Protein 3SQR (pdb70)

Foldseek 3Di:
DDPDALACLQDDDVDGLQDPLVVDFDAFEEDEEEWEFDWEWDDFALFIEIFTATPHDFQHDEAEEATNYKYKYKYAYQDQFDFWWKAWAQQQCFQQQLNRGFFQANFFGFHHGGIFIHIDTRSFFAWAKMATNFACRVLRRGMHIYGYRDGWQDGFHEEPEEKEKEFHASYDVVVCLVVVQQPAHDAGAGIAISRFFYDDCPPPPDPRSRGDTAFDEDEDAAQGKYKYKYAYAYLFWKFWKAWFPKKWFWQAKARFGFNTDIDRTFIADHRIMTITIIHNHDDFDKIKTARQIQCVQHHHNPNRRSIHIYGNDPPDPDHDPGDGDDDPSDNAHPDQVRAFGPNKDFFDQADEAEWEWAWDADVGIAIDINREFFAGDSLCRNVNCLVVVHPDDDVNLQEDEAEDSQKYKYKYFYPHQPFHWFWKFKHSFWWFFQDQDQDDDDVVPVVVSGDGTRTHTHGIHTNGGRGMTIIMTGLNGAGKMKMAGSSSSNVQSRRIHIYRGPSVPNDHDVVSVVSSVVSSVVVVVAPVDRPDDRDGSRD

Radius of gyration: 21.97 Å; Cα contacts (8 Å, |Δi|>4): 1578; chains: 1; bounding box: 63×62×48 Å

InterPro domains:
  IPR001117 Multicopper oxidase, second cupredoxin domain [PF00394] (198-351)
  IPR002355 Multicopper oxidase, copper-binding site [PS00080] (525-536)
  IPR008972 Cupredoxin [G3DSA:2.60.40.420] (38-188)
  IPR008972 Cupredoxin [G3DSA:2.60.40.420] (189-380)
  IPR008972 Cupredoxin [G3DSA:2.60.40.420] (381-580)
  IPR008972 Cupredoxin [SSF49503] (58-196)
  IPR008972 Cupredoxin [SSF49503] (192-378)
  IPR008972 Cupredoxin [SSF49503] (397-578)
  IPR011706 Multicopper oxidase, C-terminal [PF07731] (420-544)
  IPR011707 Multicopper oxidase-like, N-terminal [PF07732] (74-188)
  IPR033138 Multicopper oxidases, conserved site [PS00079] (520-540)
  IPR045087 Multicopper oxidase [PTHR11709] (84-543)

Organism: NCBI:txid139639

Nearest PDB structures (foldseek):
  3sqr-assembly1_A  TM=1.002E+00  e=0.000E+00  Botrytis aclada
  3v9e-assembly1_A  TM=1.002E+00  e=0.000E+00  Botrytis aclada
  5lwx-assembly1_A  TM=9.373E-01  e=8.305E-70  Aspergillus niger
  5lm8-assembly1_A  TM=9.443E-01  e=6.710E-69  Aspergillus niger
  5ehf-assembly1_A  TM=8.669E-01  e=1.300E-47  Antrodiella faginea

CATH classification: 2.60.40.420 (+2 more: 2.60.40.420, 2.60.40.420)

Sequence (539 aa):
SCANSATSRSCWGEYSIDTNWYDVTPTGVTREYWLSVENSTITPDGYTRSAMTFNGTVPGPAIIADWGDNLIIHVTNNLEHNGTSIHWHGIRQLGSLEYDGVPGVTQCPIAPGDTLTYKFQVTQYGTTWYHSHFSLQYGDGLFGPLIINGPATADYDEDVGVIFLQDWAHESVFEIWDTARLGAPPALENTLMNGTNTFDCSASTDPNCVGGGKKFELTFVEGTKYRLRLINVGIDSHFEFAIDNHTLTVIANDLVPIVPYTTDTLLIGIGQRYDVIVEANAAADNYWIRGNWGTTCSTNNEAANATGILRYDSSSIANPTSVGTTPRGTCEDEPVASLVPHLALDVGGYSLVDEQVSSAFTNYFTWTINSSSLLLDWSSPTTLKIFNNETIFPTEYNVVALEQEEWVVYVIEDLTGFGIWHPIHLHGHDFFIVAQETDVFNSDESPAKFNLVNPPRRDVAALPGNGYLAIAFKLDNPGSWLLHCHIAWHASEGLAMQFVESQSSIAVKMTDTAIFEDTCANWNAYTPTQLFAEDDSGI

Solvent-accessible surface area: 18820 Å² total; per-residue (Å²): 137,61,78,45,44,36,118,30,33,50,9,55,28,89,60,30,7,93,20,37,2,37,115,65,45,6,127,36,81,81,77,83,51,165,5,19,0,57,100,17,98,27,65,18,0,2,23,31,12,50,1,27,0,0,70,31,72,19,30,6,44,46,0,84,2,50,2,0,1,64,1,33,0,31,0,35,0,74,6,124,73,26,0,0,0,0,1,0,0,9,2,19,3,89,58,12,4,8,4,0,0,0,0,0,0,0,3,0,0,0,4,34,59,25,61,7,25,0,99,9,67,0,17,5,4,4,0,0,0,0,2,0,4,8,13,1,0,12,4,1,0,0,0,0,13,0,10,1,46,7,2,3,24,25,51,13,62,90,62,52,13,16,2,2,1,5,3,1,0,12,44,16,0,62,132,30,6,83,88,1,50,120,26,70,43,34,38,5,43,1,2,3,3,50,10,33,0,48,50,111,17,107,104,52,141,51,118,60,15,94,20,74,17,155,25,21,69,18,50,1,94,96,50,18,76,5,10,0,1,0,0,0,2,0,4,14,4,14,2,4,0,2,2,2,105,7,66,0,31,0,2,5,0,0,2,0,6,0,71,51,40,90,22,74,6,0,3,0,5,3,0,1,0,0,0,0,9,0,69,0,100,10,80,74,78,12,14,47,0,55,0,32,16,5,88,112,32,15,84,19,85,60,22,94,60,6,12,0,7,0,20,23,79,81,90,30,165,53,96,5,128,26,136,29,54,122,52,103,41,48,17,70,8,2,64,64,92,29,2,59,2,60,21,68,44,82,10,31,50,61,56,64,32,50,20,64,0,44,35,44,123,95,129,30,28,9,4,10,4,83,105,18,26,3,89,3,68,22,39,25,0,0,0,46,25,11,57,97,129,66,97,156,24,43,110,70,4,14,39,20,76,7,110,135,95,86,28,1,0,0,0,0,10,5,89,18,60,105,26,51,49,0,9,0,0,1,1,4,11,13,0,10,4,4,9,28,79,89,96,111,17,74,80,140,62,12,28,78,185,17,68,54,105,21,1,6,0,0,0,0,0,3,0,0,11,75,3,11,0,0,0,0,1,80,28,50,0,41,0,0,0,0,0,4,0,3,8,5,1,5,6,1,5,0,0,0,0,0,1,3,0,16,24,113,70,30,83,43,141,166,71,11,37,45,48,8,91,85,4,9,58,62,7,70,80,38,38,103,117,55,114,121,68,54,68,3,2,0,6

Structure (mmCIF, N/CA/C/O backbone):
data_3SQR
#
_entry.id   3SQR
#
_cell.length_a   69.670
_cell.length_b   113.500
_cell.length_c   79.910
_cell.angle_alpha   90.00
_cell.angle_beta   108.75
_cell.angle_gamma   90.00
#
_symmetry.space_group_name_H-M   'C 1 2 1'
#
loop_
_entity.id
_entity.type
_entity.pdbx_description
1 polymer laccase
2 branched beta-D-mannopyranose-(1-4)-2-acetamido-2-deoxy-beta-D-glucopyranose-(1-4)-2-acetamido-2-deoxy-beta-D-glucopyranose
3 branched alpha-D-mannopyranose-(1-2)-alpha-D-mannopyranose-(1-6)-alpha-D-mannopyranose-(1-6)-beta-D-mannopyranose-(1-4)-2-acetamido-2-deoxy-beta-D-glucopyranose-(1-4)-2-acetamido-2-deoxy-beta-D-glucopyranose
4 non-polymer 'COPPER (II) ION'
5 non-polymer 2-acetamido-2-deoxy-beta-D-glucopyranose
6 non-polymer alpha-D-mannopyranose
7 non-polymer 'SULFATE ION'
8 water water
#
loop_
_atom_site.group_PDB
_atom_site.id
_atom_site.type_symbol
_atom_site.label_atom_id
_atom_site.label_alt_id
_atom_site.label_comp_id
_atom_site.label_asym_id
_atom_site.label_entity_id
_atom_site.label_seq_id
_atom_site.pdbx_PDB_ins_code
_atom_site.Cartn_x
_atom_site.Cartn_y
_atom_site.Cartn_z
_atom_site.occupancy
_atom_site.B_iso_or_equiv
_atom_site.auth_seq_id
_atom_site.auth_comp_id
_atom_site.auth_asym_id
_atom_site.auth_atom_id
_atom_site.pdbx_PDB_model_num
ATOM 1 N N . SER A 1 38 ? -18.102 23.292 -41.356 1.00 51.72 1 SER A N 1
ATOM 2 C CA . SER A 1 38 ? -16.783 22.650 -41.472 1.00 51.31 1 SER A CA 1
ATOM 3 C C . SER A 1 38 ? -15.653 23.647 -41.179 1.00 50.93 1 SER A C 1
ATOM 4 O O . SER A 1 38 ? -15.723 24.829 -41.583 1.00 51.35 1 SER A O 1
ATOM 7 N N . CYS A 1 39 ? -14.623 23.194 -40.458 1.00 48.91 2 CYS A N 1
ATOM 8 C CA . CYS A 1 39 ? -13.325 23.910 -40.416 1.00 46.73 2 CYS A CA 1
ATOM 9 C C . CYS A 1 39 ? -12.210 22.911 -40.402 1.00 45.05 2 CYS A C 1
ATOM 10 O O . CYS A 1 39 ? -12.397 21.778 -39.935 1.00 44.11 2 CYS A O 1
ATOM 13 N N . ALA A 1 40 ? -11.059 23.338 -40.926 1.00 41.93 3 ALA A N 1
ATOM 14 C CA . ALA A 1 40 ? -9.873 22.507 -40.967 1.00 40.63 3 ALA A CA 1
ATOM 15 C C . ALA A 1 40 ? -9.120 22.567 -39.635 1.00 38.66 3 ALA A C 1
ATOM 16 O O . ALA A 1 40 ? -9.033 23.599 -38.965 1.00 36.53 3 ALA A O 1
ATOM 18 N N . ASN A 1 41 ? -8.570 21.416 -39.251 1.00 36.60 4 ASN A N 1
ATOM 19 C CA . ASN A 1 41 ? -7.680 21.318 -38.106 1.00 35.56 4 ASN A CA 1
ATOM 20 C C . ASN A 1 41 ? -6.448 22.142 -38.427 1.00 36.13 4 ASN A C 1
ATOM 21 O O . ASN A 1 41 ? -5.884 22.013 -39.523 1.00 37.03 4 ASN A O 1
ATOM 26 N N . SER A 1 42 ? -6.051 22.984 -37.495 1.00 34.83 5 SER A N 1
ATOM 27 C CA . SER A 1 42 ? -4.782 23.712 -37.601 1.00 34.57 5 SER A CA 1
ATOM 28 C C . SER A 1 42 ? -4.263 23.978 -36.213 1.00 33.44 5 SER A C 1
ATOM 29 O O . SER A 1 42 ? -4.956 23.772 -35.209 1.00 33.06 5 SER A O 1
ATOM 32 N N . ALA A 1 43 ? -3.036 24.522 -36.163 1.00 34.78 6 ALA A N 1
ATOM 33 C CA . ALA A 1 43 ? -2.393 24.930 -34.918 1.00 34.12 6 ALA A CA 1
ATOM 34 C C . ALA A 1 43 ? -3.212 25.869 -34.062 1.00 34.85 6 ALA A C 1
ATOM 35 O O . ALA A 1 43 ? -3.041 25.893 -32.828 1.00 34.50 6 ALA A O 1
ATOM 37 N N . THR A 1 44 ? -4.078 26.653 -34.725 1.00 36.39 7 THR A N 1
ATOM 38 C CA . THR A 1 44 ? -4.957 27.629 -34.066 1.00 36.82 7 THR A CA 1
ATOM 39 C C . THR A 1 44 ? -6.434 27.254 -34.186 1.00 36.75 7 THR A C 1
ATOM 40 O O . THR A 1 44 ? -7.315 28.087 -33.979 1.00 37.58 7 THR A O 1
ATOM 44 N N . SER A 1 45 ? -6.713 25.973 -34.475 1.00 35.82 8 SER A N 1
ATOM 45 C CA . SER A 1 45 ? -8.083 25.480 -34.526 1.00 35.26 8 SER A CA 1
ATOM 46 C C . SER A 1 45 ? -8.057 23.945 -34.362 1.00 32.28 8 SER A C 1
ATOM 47 O O . SER A 1 45 ? -8.553 23.198 -35.196 1.00 33.43 8 SER A O 1
ATOM 50 N N . ARG A 1 46 ? -7.446 23.516 -33.267 1.00 32.64 9 ARG A N 1
ATOM 51 C CA . ARG A 1 46 ? -7.278 22.084 -32.994 1.00 30.80 9 ARG A CA 1
ATOM 52 C C . ARG A 1 46 ? -8.619 21.434 -32.742 1.00 32.30 9 ARG A C 1
ATOM 53 O O . ARG A 1 46 ? -8.760 20.202 -32.893 1.00 30.71 9 ARG A O 1
ATOM 61 N N . SER A 1 47 ? -9.625 22.233 -32.396 1.00 31.84 10 SER A N 1
ATOM 62 C CA . SER A 1 47 ? -10.976 21.685 -32.125 1.00 32.99 10 SER A CA 1
ATOM 63 C C . SER A 1 47 ? -11.640 21.154 -33.408 1.00 32.59 10 SER A C 1
ATOM 64 O O . SER A 1 47 ? -12.580 20.351 -33.358 1.00 31.51 10 SER A O 1
ATOM 67 N N . CYS A 1 48 ? -11.134 21.592 -34.562 1.00 32.94 11 CYS A N 1
ATOM 68 C CA . CYS A 1 48 ? -11.748 21.323 -35.826 1.00 34.37 11 CYS A CA 1
ATOM 69 C C . CYS A 1 48 ? -11.272 20.012 -36.407 1.00 34.10 11 CYS A C 1
ATOM 70 O O . CYS A 1 48 ? -10.094 19.660 -36.283 1.00 34.49 11 CYS A O 1
ATOM 73 N N . TRP A 1 49 ? -12.180 19.335 -37.086 1.00 34.94 12 TRP A N 1
ATOM 74 C CA . TRP A 1 49 ? -11.812 18.168 -37.876 1.00 34.76 12 TRP A CA 1
ATOM 75 C C . TRP A 1 49 ? -12.675 18.093 -39.138 1.00 35.39 12 TRP A C 1
ATOM 76 O O . TRP A 1 49 ? -13.256 17.071 -39.445 1.00 34.35 12 TRP A O 1
ATOM 87 N N . GLY A 1 50 ? -12.756 19.197 -39.879 1.00 36.64 13 GLY A N 1
ATOM 88 C CA . GLY A 1 50 ? -13.551 19.247 -41.085 1.00 36.58 13 GLY A CA 1
ATOM 89 C C . GLY A 1 50 ? -14.995 19.385 -40.669 1.00 36.79 13 GLY A C 1
ATOM 90 O O . GLY A 1 50 ? -15.328 20.270 -39.871 1.00 37.93 13 GLY A O 1
ATOM 91 N N . GLU A 1 51 ? -15.828 18.464 -41.151 1.00 36.86 14 GLU A N 1
ATOM 92 C CA . GLU A 1 51 ? -17.265 18.405 -40.806 1.00 37.31 14 GLU A CA 1
ATOM 93 C C . GLU A 1 51 ? -17.440 17.918 -39.370 1.00 37.51 14 GLU A C 1
ATOM 94 O O . GLU A 1 51 ? -18.519 18.004 -38.791 1.00 37.71 14 GLU A O 1
ATOM 96 N N . TYR A 1 52 ? -16.366 17.362 -38.805 1.00 36.04 15 TYR A N 1
ATOM 97 C CA . TYR A 1 52 ? -16.408 16.829 -37.450 1.00 35.01 15 TYR A CA 1
ATOM 98 C C . TYR A 1 52 ? -15.591 17.702 -36.567 1.00 34.32 15 TYR A C 1
ATOM 99 O O . TYR A 1 52 ? -14.899 18.616 -37.032 1.00 35.39 15 TYR A O 1
ATOM 108 N N . SER A 1 53 ? -15.678 17.449 -35.282 1.00 31.32 16 SER A N 1
ATOM 109 C CA . SER A 1 53 ? -14.991 18.276 -34.364 1.00 31.54 16 SER A CA 1
ATOM 110 C C . SER A 1 53 ? -14.875 17.579 -33.066 1.00 29.70 16 SER A C 1
ATOM 111 O O . SER A 1 53 ? -15.350 16.433 -32.875 1.00 27.82 16 SER A O 1
ATOM 114 N N . ILE A 1 54 ? -14.328 18.319 -32.127 1.00 31.41 17 ILE A N 1
ATOM 115 C CA . ILE A 1 54 ? -14.197 17.900 -30.738 1.00 30.71 17 ILE A CA 1
ATOM 116 C C . ILE A 1 54 ? -15.566 17.640 -30.125 1.00 31.02 17 ILE A C 1
ATOM 117 O O . ILE A 1 54 ? -15.687 17.011 -29.093 1.00 28.29 17 ILE A O 1
ATOM 122 N N . ASP A 1 55 ? -16.627 18.195 -30.761 1.00 31.36 18 ASP A N 1
ATOM 123 C CA . ASP A 1 55 ? -17.970 18.015 -30.234 1.00 32.13 18 ASP A CA 1
ATOM 124 C C . ASP A 1 55 ? -18.716 16.835 -30.860 1.00 31.06 18 ASP A C 1
ATOM 125 O O . ASP A 1 55 ? -19.853 16.469 -30.432 1.00 30.16 18 ASP A O 1
ATOM 130 N N . THR A 1 56 ? -18.086 16.203 -31.835 1.00 30.53 19 THR A N 1
ATOM 131 C CA . THR A 1 56 ? -18.656 15.025 -32.429 1.00 30.66 19 THR A CA 1
ATOM 132 C C . THR A 1 56 ? -18.718 13.872 -31.443 1.00 29.62 19 THR A C 1
ATOM 133 O O . THR A 1 56 ? -17.729 13.605 -30.745 1.00 27.53 19 THR A O 1
ATOM 137 N N . ASN A 1 57 ? -19.863 13.187 -31.368 1.00 27.41 20 ASN A N 1
ATOM 138 C CA . ASN A 1 57 ? -19.951 12.020 -30.523 1.00 27.03 20 ASN A CA 1
ATOM 139 C C . ASN A 1 57 ? -19.343 10.836 -31.255 1.00 27.18 20 ASN A C 1
ATOM 140 O O . ASN A 1 57 ? -19.986 10.184 -32.036 1.00 28.06 20 ASN A O 1
ATOM 145 N N . TRP A 1 58 ? -18.057 10.563 -30.980 1.00 26.74 21 TRP A N 1
ATOM 146 C CA . TRP A 1 58 ? -17.349 9.498 -31.653 1.00 25.27 21 TRP A CA 1
ATOM 147 C C . TRP A 1 58 ? -17.760 8.095 -31.275 1.00 24.51 21 TRP A C 1
ATOM 148 O O . TRP A 1 58 ? -17.341 7.169 -31.935 1.00 24.59 21 TRP A O 1
ATOM 159 N N . TYR A 1 59 ? -18.590 7.949 -30.226 1.00 24.16 22 TYR A N 1
ATOM 160 C CA . TYR A 1 59 ? -19.180 6.669 -29.934 1.00 24.82 22 TYR A CA 1
ATOM 161 C C . TYR A 1 59 ? -20.264 6.348 -30.957 1.00 26.84 22 TYR A C 1
ATOM 162 O O . TYR A 1 59 ? -20.615 5.172 -31.069 1.00 26.60 22 TYR A O 1
ATOM 171 N N . ASP A 1 60 ? -20.864 7.385 -31.532 1.00 27.02 23 ASP A N 1
ATOM 172 C CA . ASP A 1 60 ? -22.009 7.237 -32.405 1.00 28.87 23 ASP A CA 1
ATOM 173 C C . ASP A 1 60 ? -21.724 7.532 -33.853 1.00 29.15 23 ASP A C 1
ATOM 174 O O . ASP A 1 60 ? -22.450 7.040 -34.702 1.00 30.43 23 ASP A O 1
ATOM 179 N N . VAL A 1 61 ? -20.721 8.379 -34.140 1.00 29.01 24 VAL A N 1
ATOM 180 C CA . VAL A 1 61 ? -20.436 8.946 -35.483 1.00 28.19 24 VAL A CA 1
ATOM 181 C C . VAL A 1 61 ? -18.960 8.695 -35.787 1.00 29.44 24 VAL A C 1
ATOM 182 O O . VAL A 1 61 ? -18.145 8.895 -34.893 1.00 26.97 24 VAL A O 1
ATOM 186 N N . THR A 1 62 ? -18.631 8.280 -37.010 1.00 29.40 25 THR A N 1
ATOM 187 C CA . THR A 1 62 ? -17.263 8.039 -37.376 1.00 30.24 25 THR A CA 1
ATOM 188 C C . THR A 1 62 ? -17.003 8.624 -38.735 1.00 30.53 25 THR A C 1
ATOM 189 O O . THR A 1 62 ? -17.724 8.303 -39.705 1.00 30.59 25 THR A O 1
ATOM 193 N N . PRO A 1 63 ? -15.957 9.441 -38.854 1.00 31.03 26 PRO A N 1
ATOM 194 C CA . PRO A 1 63 ? -15.525 9.890 -40.178 1.00 32.35 26 PRO A CA 1
ATOM 195 C C . PRO A 1 63 ? -15.185 8.771 -41.153 1.00 33.03 26 PRO A C 1
ATOM 196 O O . PRO A 1 63 ? -14.868 7.654 -40.772 1.00 31.60 26 PRO A O 1
ATOM 200 N N . THR A 1 64 ? -15.271 9.061 -42.446 1.00 34.41 27 THR A N 1
ATOM 201 C CA . THR A 1 64 ? -14.794 8.095 -43.399 1.00 36.47 27 THR A CA 1
ATOM 202 C C . THR A 1 64 ? -13.317 8.424 -43.527 1.00 35.75 27 THR A C 1
ATOM 203 O O . THR A 1 64 ? -12.925 9.588 -43.588 1.00 38.04 27 THR A O 1
ATOM 207 N N . GLY A 1 65 ? -12.496 7.410 -43.499 1.00 35.84 28 GLY A N 1
ATOM 208 C CA . GLY A 1 65 ? -11.090 7.601 -43.717 1.00 35.33 28 GLY A CA 1
ATOM 209 C C . GLY A 1 65 ? -10.649 6.678 -44.840 1.00 35.76 28 GLY A C 1
ATOM 210 O O . GLY A 1 65 ? -11.370 6.465 -45.820 1.00 37.60 28 GLY A O 1
ATOM 211 N N . VAL A 1 66 ? -9.441 6.149 -44.705 1.00 33.29 29 VAL A N 1
ATOM 212 C CA . VAL A 1 66 ? -8.838 5.286 -45.715 1.00 31.62 29 VAL A CA 1
ATOM 213 C C . VAL A 1 66 ? -8.359 4.065 -45.041 1.00 31.08 29 VAL A C 1
ATOM 214 O O . VAL A 1 66 ? -8.327 4.006 -43.816 1.00 28.38 29 VAL A O 1
ATOM 218 N N . THR A 1 67 ? -7.914 3.114 -45.847 1.00 30.08 30 THR A N 1
ATOM 219 C CA . THR A 1 67 ? -7.339 1.867 -45.349 1.00 30.62 30 THR A CA 1
ATOM 220 C C . THR A 1 67 ? -5.840 1.993 -45.182 1.00 30.86 30 THR A C 1
ATOM 221 O O . THR A 1 67 ? -5.139 2.424 -46.121 1.00 32.12 30 THR A O 1
ATOM 225 N N . ARG A 1 68 ? -5.326 1.685 -44.003 1.00 28.95 31 ARG A N 1
ATOM 226 C CA . ARG A 1 68 ? -3.897 1.731 -43.776 1.00 29.63 31 ARG A CA 1
ATOM 227 C C . ARG A 1 68 ? -3.427 0.314 -43.407 1.00 28.22 31 ARG A C 1
ATOM 228 O O . ARG A 1 68 ? -4.047 -0.335 -42.572 1.00 27.20 31 ARG A O 1
ATOM 236 N N . GLU A 1 69 ? -2.394 -0.152 -44.084 1.00 26.12 32 GLU A N 1
ATOM 237 C CA . GLU A 1 69 ? -1.941 -1.502 -43.939 1.00 26.31 32 GLU A CA 1
ATOM 238 C C . GLU A 1 69 ? -0.542 -1.566 -43.325 1.00 27.16 32 GLU A C 1
ATOM 239 O O . GLU A 1 69 ? 0.367 -0.831 -43.715 1.00 27.81 32 GLU A O 1
ATOM 245 N N . TYR A 1 70 ? -0.319 -2.488 -42.422 1.00 26.37 33 TYR A N 1
ATOM 246 C CA . TYR A 1 70 ? 0.929 -2.596 -41.702 1.00 26.12 33 TYR A CA 1
ATOM 247 C C . TYR A 1 70 ? 1.329 -4.045 -41.635 1.00 25.33 33 TYR A C 1
ATOM 248 O O . TYR A 1 70 ? 0.483 -4.926 -41.556 1.00 25.79 33 TYR A O 1
ATOM 264 N N . TRP A 1 71 ? 2.636 -4.316 -41.644 1.00 25.19 34 TRP A N 1
ATOM 265 C CA . TRP A 1 71 ? 3.160 -5.637 -41.435 1.00 24.42 34 TRP A CA 1
ATOM 266 C C . TRP A 1 71 ? 4.020 -5.576 -40.195 1.00 25.88 34 TRP A C 1
ATOM 267 O O . TRP A 1 71 ? 4.920 -4.766 -40.125 1.00 26.32 34 TRP A O 1
ATOM 287 N N . LEU A 1 72 ? 3.727 -6.386 -39.202 1.00 23.53 35 LEU A N 1
ATOM 288 C CA . LEU A 1 72 ? 4.535 -6.381 -37.981 1.00 22.64 35 LEU A CA 1
ATOM 289 C C . LEU A 1 72 ? 5.055 -7.757 -37.783 1.00 23.31 35 LEU A C 1
ATOM 290 O O . LEU A 1 72 ? 4.345 -8.749 -37.941 1.00 24.22 35 LEU A O 1
ATOM 295 N N . SER A 1 73 ? 6.291 -7.799 -37.360 1.00 22.09 36 SER A N 1
ATOM 296 C CA . SER A 1 73 ? 6.916 -9.046 -37.014 1.00 22.33 36 SER A CA 1
ATOM 297 C C . SER A 1 73 ? 7.278 -9.029 -35.545 1.00 22.38 36 SER A C 1
ATOM 298 O O . SER A 1 73 ? 8.008 -8.165 -35.056 1.00 23.94 36 SER A O 1
ATOM 301 N N . VAL A 1 74 ? 6.767 -10.021 -34.825 1.00 21.93 37 VAL A N 1
ATOM 302 C CA . VAL A 1 74 ? 7.090 -10.196 -33.437 1.00 23.35 37 VAL A CA 1
ATOM 303 C C . VAL A 1 74 ? 8.382 -10.956 -33.355 1.00 25.33 37 VAL A C 1
ATOM 304 O O . VAL A 1 74 ? 8.463 -12.093 -33.815 1.00 25.81 37 VAL A O 1
ATOM 308 N N . GLU A 1 75 ? 9.374 -10.296 -32.807 1.00 25.56 38 GLU A N 1
ATOM 309 C CA . GLU A 1 75 ? 10.741 -10.804 -32.863 1.00 25.89 38 GLU A CA 1
ATOM 310 C C . GLU A 1 75 ? 11.435 -10.965 -31.562 1.00 24.86 38 GLU A C 1
ATOM 311 O O . GLU A 1 75 ? 11.167 -10.333 -30.566 1.00 22.58 38 GLU A O 1
ATOM 317 N N . ASN A 1 76 ? 12.387 -11.892 -31.605 1.00 24.36 39 ASN A N 1
ATOM 318 C CA . ASN A 1 76 ? 13.257 -12.159 -30.520 1.00 24.69 39 ASN A CA 1
ATOM 319 C C . ASN A 1 76 ? 14.568 -11.444 -30.766 1.00 25.43 39 ASN A C 1
ATOM 320 O O . ASN A 1 76 ? 15.291 -11.774 -31.699 1.00 29.05 39 ASN A O 1
ATOM 325 N N . SER A 1 77 ? 14.830 -10.411 -29.992 1.00 24.19 40 SER A N 1
ATOM 326 C CA . SER A 1 77 ? 15.830 -9.437 -30.300 1.00 24.12 40 SER A CA 1
ATOM 327 C C . SER A 1 77 ? 16.880 -9.258 -29.228 1.00 24.07 40 SER A C 1
ATOM 328 O O . SER A 1 77 ? 16.797 -9.806 -28.112 1.00 25.11 40 SER A O 1
ATOM 331 N N . THR A 1 78 ? 17.874 -8.422 -29.533 1.00 24.83 41 THR A N 1
ATOM 332 C CA . THR A 1 78 ? 18.870 -7.995 -28.618 1.00 25.05 41 THR A CA 1
ATOM 333 C C . THR A 1 78 ? 18.915 -6.494 -28.759 1.00 25.91 41 THR A C 1
ATOM 334 O O . THR A 1 78 ? 18.986 -6.000 -29.856 1.00 26.42 41 THR A O 1
ATOM 338 N N . ILE A 1 79 ? 18.788 -5.796 -27.644 1.00 25.20 42 ILE A N 1
ATOM 339 C CA . ILE A 1 79 ? 18.886 -4.351 -27.646 1.00 24.36 42 ILE A CA 1
ATOM 340 C C . ILE A 1 79 ? 19.718 -3.814 -26.475 1.00 25.50 42 ILE A C 1
ATOM 341 O O . ILE A 1 79 ? 19.919 -4.495 -25.460 1.00 24.54 42 ILE A O 1
ATOM 346 N N . THR A 1 80 ? 20.139 -2.571 -26.621 1.00 24.02 43 THR A N 1
ATOM 347 C CA . THR A 1 80 ? 20.855 -1.859 -25.612 1.00 25.25 43 THR A CA 1
ATOM 348 C C . THR A 1 80 ? 20.258 -0.491 -25.414 1.00 24.97 43 THR A C 1
ATOM 349 O O . THR A 1 80 ? 20.798 0.510 -25.867 1.00 25.80 43 THR A O 1
ATOM 353 N N . PRO A 1 81 ? 19.171 -0.406 -24.602 1.00 23.75 44 PRO A N 1
ATOM 354 C CA . PRO A 1 81 ? 18.419 0.857 -24.500 1.00 24.19 44 PRO A CA 1
ATOM 355 C C . PRO A 1 81 ? 19.017 1.826 -23.549 1.00 23.03 44 PRO A C 1
ATOM 356 O O . PRO A 1 81 ? 18.770 3.019 -23.662 1.00 26.03 44 PRO A O 1
ATOM 360 N N . ASP A 1 82 ? 19.812 1.298 -22.599 1.00 24.71 45 ASP A N 1
ATOM 361 C CA . ASP A 1 82 ? 20.344 2.064 -21.469 1.00 24.91 45 ASP A CA 1
ATOM 362 C C . ASP A 1 82 ? 21.784 1.704 -21.148 1.00 26.01 45 ASP A C 1
ATOM 363 O O . ASP A 1 82 ? 22.206 1.883 -20.013 1.00 27.54 45 ASP A O 1
ATOM 368 N N . GLY A 1 83 ? 22.529 1.272 -22.151 1.00 27.25 46 GLY A N 1
ATOM 369 C CA . GLY A 1 83 ? 23.903 0.819 -21.938 1.00 28.51 46 GLY A CA 1
ATOM 370 C C . GLY A 1 83 ? 24.000 -0.590 -21.416 1.00 28.52 46 GLY A C 1
ATOM 371 O O . GLY A 1 83 ? 25.101 -1.035 -21.151 1.00 29.95 46 GLY A O 1
ATOM 372 N N . TYR A 1 84 ? 22.879 -1.300 -21.217 1.00 28.99 47 TYR A N 1
ATOM 373 C CA . TYR A 1 84 ? 22.890 -2.691 -20.869 1.00 27.33 47 TYR A CA 1
ATOM 374 C C . TYR A 1 84 ? 22.246 -3.532 -21.928 1.00 27.71 47 TYR A C 1
ATOM 375 O O . TYR A 1 84 ? 21.073 -3.359 -22.291 1.00 27.62 47 TYR A O 1
ATOM 384 N N . THR A 1 85 ? 22.974 -4.516 -22.428 1.00 27.08 48 THR A N 1
ATOM 385 C CA . THR A 1 85 ? 22.546 -5.294 -23.547 1.00 26.92 48 THR A CA 1
ATOM 386 C C . THR A 1 85 ? 21.798 -6.501 -23.048 1.00 27.59 48 THR A C 1
ATOM 387 O O . THR A 1 85 ? 22.276 -7.247 -22.150 1.00 28.80 48 THR A O 1
ATOM 391 N N . ARG A 1 86 ? 20.612 -6.678 -23.598 1.00 25.48 49 ARG A N 1
ATOM 392 C CA . ARG A 1 86 ? 19.732 -7.777 -23.195 1.00 25.52 49 ARG A CA 1
ATOM 393 C C . ARG A 1 86 ? 18.800 -8.197 -24.253 1.00 25.75 49 ARG A C 1
ATOM 394 O O . ARG A 1 86 ? 18.632 -7.499 -25.261 1.00 25.67 49 ARG A O 1
ATOM 402 N N . SER A 1 87 ? 18.142 -9.336 -24.009 1.00 24.98 50 SER A N 1
ATOM 403 C CA . SER A 1 87 ? 17.153 -9.840 -24.904 1.00 25.64 50 SER A CA 1
ATOM 404 C C . SER A 1 87 ? 15.933 -8.903 -24.838 1.00 24.93 50 SER A C 1
ATOM 405 O O . SER A 1 87 ? 15.684 -8.215 -23.845 1.00 27.15 50 SER A O 1
ATOM 408 N N . ALA A 1 88 ? 15.171 -8.968 -25.900 1.00 24.54 51 ALA A N 1
ATOM 409 C CA . ALA A 1 88 ? 13.838 -8.360 -25.910 1.00 25.68 51 ALA A CA 1
ATOM 410 C C . ALA A 1 88 ? 12.928 -9.093 -26.836 1.00 25.37 51 ALA A C 1
ATOM 411 O O . ALA A 1 88 ? 13.343 -9.825 -27.721 1.00 27.23 51 ALA A O 1
ATOM 413 N N . MET A 1 89 ? 11.639 -8.906 -26.623 1.00 23.80 52 MET A N 1
ATOM 414 C CA . MET A 1 89 ? 10.617 -9.308 -27.530 1.00 23.22 52 MET A CA 1
ATOM 415 C C . MET A 1 89 ? 9.989 -8.064 -28.092 1.00 23.35 52 MET A C 1
ATOM 416 O O . MET A 1 89 ? 9.431 -7.239 -27.340 1.00 22.82 52 MET A O 1
ATOM 421 N N . THR A 1 90 ? 10.122 -7.926 -29.406 1.00 22.84 53 THR A N 1
ATOM 422 C CA . THR A 1 90 ? 9.848 -6.678 -30.058 1.00 23.00 53 THR A CA 1
ATOM 423 C C . THR A 1 90 ? 8.922 -6.840 -31.248 1.00 22.08 53 THR A C 1
ATOM 424 O O . THR A 1 90 ? 8.854 -7.872 -31.873 1.00 22.40 53 THR A O 1
ATOM 428 N N . PHE A 1 91 ? 8.321 -5.724 -31.646 1.00 20.90 54 PHE A N 1
ATOM 429 C CA . PHE A 1 91 ? 7.804 -5.571 -32.964 1.00 21.50 54 PHE A CA 1
ATOM 430 C C . PHE A 1 91 ? 8.937 -4.978 -33.790 1.00 22.44 54 PHE A C 1
ATOM 431 O O . PHE A 1 91 ? 9.389 -3.818 -33.585 1.00 21.19 54 PHE A O 1
ATOM 439 N N . ASN A 1 92 ? 9.416 -5.752 -34.734 1.00 22.17 55 ASN A N 1
ATOM 440 C CA . ASN A 1 92 ? 10.312 -5.198 -35.757 1.00 22.95 55 ASN A CA 1
ATOM 441 C C . ASN A 1 92 ? 11.608 -4.682 -35.225 1.00 23.26 55 ASN A C 1
ATOM 442 O O . ASN A 1 92 ? 12.192 -3.741 -35.761 1.00 24.58 55 ASN A O 1
ATOM 447 N N . GLY A 1 93 ? 12.040 -5.273 -34.134 1.00 23.44 56 GLY A N 1
ATOM 448 C CA . GLY A 1 93 ? 13.398 -5.108 -33.656 1.00 23.09 56 GLY A CA 1
ATOM 449 C C . GLY A 1 93 ? 13.710 -3.823 -32.927 1.00 23.49 56 GLY A C 1
ATOM 450 O O . GLY A 1 93 ? 14.852 -3.504 -32.706 1.00 24.95 56 GLY A O 1
ATOM 451 N N . THR A 1 94 ? 12.689 -3.067 -32.527 1.00 21.86 57 THR A N 1
ATOM 452 C CA . THR A 1 94 ? 12.905 -1.859 -31.776 1.00 23.68 57 THR A CA 1
ATOM 453 C C . THR A 1 94 ? 11.988 -1.851 -30.549 1.00 24.02 57 THR A C 1
ATOM 454 O O . THR A 1 94 ? 10.945 -2.477 -30.569 1.00 23.05 57 THR A O 1
ATOM 458 N N . VAL A 1 95 ? 12.449 -1.157 -29.510 1.00 22.81 58 VAL A N 1
ATOM 459 C CA . VAL A 1 95 ? 11.599 -0.855 -28.326 1.00 21.83 58 VAL A CA 1
ATOM 460 C C . VAL A 1 95 ? 11.635 0.632 -28.173 1.00 22.01 58 VAL A C 1
ATOM 461 O O . VAL A 1 95 ? 12.711 1.185 -27.985 1.00 23.79 58 VAL A O 1
ATOM 465 N N . PRO A 1 96 ? 10.491 1.287 -28.273 1.00 23.09 59 PRO A N 1
ATOM 466 C CA . PRO A 1 96 ? 9.158 0.821 -28.686 1.00 23.26 59 PRO A CA 1
ATOM 467 C C . PRO A 1 96 ? 9.112 0.293 -30.101 1.00 22.41 59 PRO A C 1
ATOM 468 O O . PRO A 1 96 ? 9.985 0.640 -30.921 1.00 22.97 59 PRO A O 1
ATOM 472 N N . GLY A 1 97 ? 8.108 -0.522 -30.393 1.00 23.46 60 GLY A N 1
ATOM 473 C CA . GLY A 1 97 ? 7.822 -0.932 -31.744 1.00 22.84 60 GLY A CA 1
ATOM 474 C C . GLY A 1 97 ? 7.530 0.211 -32.672 1.00 22.89 60 GLY A C 1
ATOM 475 O O . GLY A 1 97 ? 7.415 1.370 -32.230 1.00 22.53 60 GLY A O 1
ATOM 476 N N . PRO A 1 98 ? 7.333 -0.115 -33.966 1.00 23.57 61 PRO A N 1
ATOM 477 C CA . PRO A 1 98 ? 6.943 0.905 -34.955 1.00 25.76 61 PRO A CA 1
ATOM 478 C C . PRO A 1 98 ? 5.690 1.640 -34.563 1.00 23.24 61 PRO A C 1
ATOM 479 O O . PRO A 1 98 ? 4.779 1.084 -33.986 1.00 23.63 61 PRO A O 1
ATOM 483 N N . ALA A 1 99 ? 5.640 2.927 -34.902 1.00 23.12 62 ALA A N 1
ATOM 484 C CA . ALA A 1 99 ? 4.415 3.687 -34.715 1.00 22.23 62 ALA A CA 1
ATOM 485 C C . ALA A 1 99 ? 3.366 3.287 -35.748 1.00 24.02 62 ALA A C 1
ATOM 486 O O . ALA A 1 99 ? 3.646 3.181 -36.940 1.00 25.61 62 ALA A O 1
ATOM 488 N N . ILE A 1 100 ? 2.141 3.114 -35.268 1.00 23.00 63 ILE A N 1
ATOM 489 C CA . ILE A 1 100 ? 1.018 2.987 -36.108 1.00 22.98 63 ILE A CA 1
ATOM 490 C C . ILE A 1 100 ? 0.293 4.276 -35.938 1.00 24.52 63 ILE A C 1
ATOM 491 O O . ILE A 1 100 ? -0.174 4.613 -34.828 1.00 24.59 63 ILE A O 1
ATOM 496 N N . ILE A 1 101 ? 0.204 5.014 -37.051 1.00 24.28 64 ILE A N 1
ATOM 497 C CA . ILE A 1 101 ? -0.387 6.362 -37.060 1.00 26.03 64 ILE A CA 1
ATOM 498 C C . ILE A 1 101 ? -1.508 6.317 -38.091 1.00 26.91 64 ILE A C 1
ATOM 499 O O . ILE A 1 101 ? -1.303 5.915 -39.264 1.00 30.45 64 ILE A O 1
ATOM 504 N N . ALA A 1 102 ? -2.696 6.701 -37.663 1.00 25.34 65 ALA A N 1
ATOM 505 C CA . ALA A 1 102 ? -3.822 6.721 -38.528 1.00 25.40 65 ALA A CA 1
ATOM 506 C C . ALA A 1 102 ? -4.644 7.945 -38.224 1.00 24.88 65 ALA A C 1
ATOM 507 O O . ALA A 1 102 ? -4.293 8.723 -37.363 1.00 24.59 65 ALA A O 1
ATOM 509 N N . ASP A 1 103 ? -5.678 8.177 -39.024 1.00 24.40 66 ASP A N 1
ATOM 510 C CA . ASP A 1 103 ? -6.643 9.225 -38.776 1.00 23.64 66 ASP A CA 1
ATOM 511 C C . ASP A 1 103 ? -7.890 8.566 -38.281 1.00 22.73 66 ASP A C 1
ATOM 512 O O . ASP A 1 103 ? -8.222 7.443 -38.650 1.00 22.07 66 ASP A O 1
ATOM 517 N N . TRP A 1 104 ? -8.613 9.330 -37.485 1.00 23.21 67 TRP A N 1
ATOM 518 C CA . TRP A 1 104 ? -9.922 8.993 -37.022 1.00 23.29 67 TRP A CA 1
ATOM 519 C C . TRP A 1 104 ? -10.747 8.516 -38.212 1.00 23.67 67 TRP A C 1
ATOM 520 O O . TRP A 1 104 ? -10.898 9.229 -39.213 1.00 26.30 67 TRP A O 1
ATOM 531 N N . GLY A 1 105 ? -11.302 7.314 -38.081 1.00 22.47 68 GLY A N 1
ATOM 532 C CA . GLY A 1 105 ? -12.152 6.739 -39.123 1.00 23.66 68 GLY A CA 1
ATOM 533 C C . GLY A 1 105 ? -11.448 5.776 -40.069 1.00 23.39 68 GLY A C 1
ATOM 534 O O . GLY A 1 105 ? -12.132 5.088 -40.839 1.00 24.90 68 GLY A O 1
ATOM 535 N N . ASP A 1 106 ? -10.102 5.746 -40.060 1.00 23.27 69 ASP A N 1
ATOM 536 C CA . ASP A 1 106 ? -9.367 4.884 -40.935 1.00 23.45 69 ASP A CA 1
ATOM 537 C C . ASP A 1 106 ? -9.594 3.415 -40.559 1.00 23.66 69 ASP A C 1
ATOM 538 O O . ASP A 1 106 ? -9.906 3.106 -39.399 1.00 24.64 69 ASP A O 1
ATOM 543 N N . ASN A 1 107 ? -9.432 2.548 -41.548 1.00 23.75 70 ASN A N 1
ATOM 544 C CA . ASN A 1 107 ? -9.474 1.087 -41.341 1.00 23.80 70 ASN A CA 1
ATOM 545 C C . ASN A 1 107 ? -8.061 0.649 -41.336 1.00 23.84 70 ASN A C 1
ATOM 546 O O . ASN A 1 107 ? -7.344 1.005 -42.254 1.00 26.40 70 ASN A O 1
ATOM 551 N N . LEU A 1 108 ? -7.669 -0.092 -40.289 1.00 23.45 71 LEU A N 1
ATOM 552 C CA . LEU A 1 108 ? -6.336 -0.631 -40.128 1.00 23.68 71 LEU A CA 1
ATOM 553 C C . LEU A 1 108 ? -6.367 -2.098 -40.513 1.00 23.20 71 LEU A C 1
ATOM 554 O O . LEU A 1 108 ? -7.261 -2.830 -40.100 1.00 23.73 71 LEU A O 1
ATOM 559 N N . ILE A 1 109 ? -5.374 -2.504 -41.268 1.00 23.16 72 ILE A N 1
ATOM 560 C CA . ILE A 1 109 ? -5.063 -3.905 -41.543 1.00 23.22 72 ILE A CA 1
ATOM 561 C C . ILE A 1 109 ? -3.652 -4.141 -41.037 1.00 24.82 72 ILE A C 1
ATOM 562 O O . ILE A 1 109 ? -2.705 -3.554 -41.579 1.00 25.38 72 ILE A O 1
ATOM 567 N N . ILE A 1 110 ? -3.506 -4.943 -39.991 1.00 23.99 73 ILE A N 1
ATOM 568 C CA . ILE A 1 110 ? -2.203 -5.127 -39.385 1.00 22.96 73 ILE A CA 1
ATOM 569 C C . ILE A 1 110 ? -1.867 -6.609 -39.395 1.00 24.16 73 ILE A C 1
ATOM 570 O O . ILE A 1 110 ? -2.422 -7.370 -38.656 1.00 24.37 73 ILE A O 1
ATOM 575 N N . HIS A 1 111 ? -0.983 -6.979 -40.301 1.00 24.15 74 HIS A N 1
ATOM 576 C CA . HIS A 1 111 ? -0.505 -8.350 -40.431 1.00 25.15 74 HIS A CA 1
ATOM 577 C C . HIS A 1 111 ? 0.538 -8.630 -39.406 1.00 24.86 74 HIS A C 1
ATOM 578 O O . HIS A 1 111 ? 1.623 -8.040 -39.477 1.00 28.57 74 HIS A O 1
ATOM 585 N N . VAL A 1 112 ? 0.219 -9.491 -38.433 1.00 21.73 75 VAL A N 1
ATOM 586 C CA . VAL A 1 112 ? 1.111 -9.766 -37.323 1.00 21.70 75 VAL A CA 1
ATOM 587 C C . VAL A 1 112 ? 1.638 -11.162 -37.486 1.00 23.92 75 VAL A C 1
ATOM 588 O O . VAL A 1 112 ? 0.895 -12.140 -37.321 1.00 24.40 75 VAL A O 1
ATOM 592 N N . THR A 1 113 ? 2.937 -11.240 -37.712 1.00 24.71 76 THR A N 1
ATOM 593 C CA . THR A 1 113 ? 3.612 -12.556 -37.824 1.00 24.15 76 THR A CA 1
ATOM 594 C C . THR A 1 113 ? 4.415 -12.818 -36.596 1.00 24.90 76 THR A C 1
ATOM 595 O O . THR A 1 113 ? 5.209 -11.965 -36.147 1.00 26.86 76 THR A O 1
ATOM 599 N N . ASN A 1 114 ? 4.173 -13.977 -35.982 1.00 25.74 77 ASN A N 1
ATOM 600 C CA . ASN A 1 114 ? 4.903 -14.372 -34.812 1.00 24.77 77 ASN A CA 1
ATOM 601 C C . ASN A 1 114 ? 6.190 -15.022 -35.217 1.00 26.66 77 ASN A C 1
ATOM 602 O O . ASN A 1 114 ? 6.213 -16.186 -35.549 1.00 27.05 77 ASN A O 1
ATOM 607 N N . ASN A 1 115 ? 7.273 -14.291 -35.094 1.00 25.62 78 ASN A N 1
ATOM 608 C CA . ASN A 1 115 ? 8.608 -14.841 -35.342 1.00 26.84 78 ASN A CA 1
ATOM 609 C C . ASN A 1 115 ? 9.419 -15.181 -34.097 1.00 26.51 78 ASN A C 1
ATOM 610 O O . ASN A 1 115 ? 10.659 -15.287 -34.158 1.00 28.02 78 ASN A O 1
ATOM 615 N N . LEU A 1 116 ? 8.735 -15.365 -32.968 1.00 24.99 79 LEU A N 1
ATOM 616 C CA . LEU A 1 116 ? 9.331 -15.944 -31.801 1.00 26.12 79 LEU A CA 1
ATOM 617 C C . LEU A 1 116 ? 9.309 -17.455 -32.045 1.00 27.82 79 LEU A C 1
ATOM 618 O O . LEU A 1 116 ? 8.452 -17.942 -32.796 1.00 28.92 79 LEU A O 1
ATOM 623 N N . GLU A 1 117 ? 10.260 -18.149 -31.441 1.00 29.30 80 GLU A N 1
ATOM 624 C CA . GLU A 1 117 ? 10.272 -19.598 -31.553 1.00 31.03 80 GLU A CA 1
ATOM 625 C C . GLU A 1 117 ? 9.476 -20.314 -30.460 1.00 29.81 80 GLU A C 1
ATOM 626 O O . GLU A 1 117 ? 8.919 -21.377 -30.717 1.00 31.08 80 GLU A O 1
ATOM 632 N N . HIS A 1 118 ? 9.429 -19.741 -29.258 1.00 29.57 81 HIS A N 1
ATOM 633 C CA . HIS A 1 118 ? 9.011 -20.483 -28.041 1.00 29.10 81 HIS A CA 1
ATOM 634 C C . HIS A 1 118 ? 7.840 -19.859 -27.261 1.00 28.14 81 HIS A C 1
ATOM 635 O O . HIS A 1 118 ? 7.611 -20.220 -26.114 1.00 27.75 81 HIS A O 1
ATOM 642 N N . ASN A 1 119 ? 7.166 -18.859 -27.847 1.00 27.42 82 ASN A N 1
ATOM 643 C CA . ASN A 1 119 ? 5.924 -18.319 -27.281 1.00 27.30 82 ASN A CA 1
ATOM 644 C C . ASN A 1 119 ? 4.925 -18.153 -28.409 1.00 25.55 82 ASN A C 1
ATOM 645 O O . ASN A 1 119 ? 5.314 -17.753 -29.523 1.00 25.66 82 ASN A O 1
ATOM 650 N N . GLY A 1 120 ? 3.651 -18.391 -28.132 1.00 23.59 83 GLY A N 1
ATOM 651 C CA . GLY A 1 120 ? 2.570 -17.773 -28.875 1.00 23.72 83 GLY A CA 1
ATOM 652 C C . GLY A 1 120 ? 2.676 -16.249 -28.671 1.00 22.85 83 GLY A C 1
ATOM 653 O O . GLY A 1 120 ? 3.450 -15.780 -27.882 1.00 24.20 83 GLY A O 1
ATOM 654 N N . THR A 1 121 ? 1.791 -15.532 -29.332 1.00 22.81 84 THR A N 1
ATOM 655 C CA . THR A 1 121 ? 1.657 -14.103 -29.053 1.00 22.72 84 THR A CA 1
ATOM 656 C C . THR A 1 121 ? 0.244 -13.691 -29.480 1.00 23.58 84 THR A C 1
ATOM 657 O O . THR A 1 121 ? -0.461 -14.377 -30.159 1.00 22.53 84 THR A O 1
ATOM 661 N N . SER A 1 122 ? -0.146 -12.476 -29.138 1.00 22.20 85 SER A N 1
ATOM 662 C CA . SER A 1 122 ? -1.487 -12.027 -29.376 1.00 22.96 85 SER A CA 1
ATOM 663 C C . SER A 1 122 ? -1.424 -10.555 -29.090 1.00 21.22 85 SER A C 1
ATOM 664 O O . SER A 1 122 ? -1.004 -10.205 -28.001 1.00 22.17 85 SER A O 1
ATOM 667 N N . ILE A 1 123 ? -1.848 -9.724 -30.030 1.00 22.84 86 ILE A N 1
ATOM 668 C CA . ILE A 1 123 ? -1.594 -8.285 -29.930 1.00 21.13 86 ILE A CA 1
ATOM 669 C C . ILE A 1 123 ? -2.879 -7.567 -29.712 1.00 19.83 86 ILE A C 1
ATOM 670 O O . ILE A 1 123 ? -3.808 -7.695 -30.519 1.00 19.81 86 ILE A O 1
ATOM 675 N N . HIS A 1 124 ? -2.901 -6.779 -28.633 1.00 19.68 87 HIS A N 1
ATOM 676 C CA . HIS A 1 124 ? -4.016 -5.969 -28.231 1.00 18.74 87 HIS A CA 1
ATOM 677 C C . HIS A 1 124 ? -3.745 -4.467 -28.571 1.00 18.37 87 HIS A C 1
ATOM 678 O O . HIS A 1 124 ? -2.671 -3.959 -28.465 1.00 19.87 87 HIS A O 1
ATOM 685 N N . TRP A 1 125 ? -4.809 -3.824 -28.976 1.00 18.90 88 TRP A N 1
ATOM 686 C CA . TRP A 1 125 ? -4.794 -2.411 -29.435 1.00 19.90 88 TRP A CA 1
ATOM 687 C C . TRP A 1 125 ? -5.479 -1.680 -28.295 1.00 19.94 88 TRP A C 1
ATOM 688 O O . TRP A 1 125 ? -6.707 -1.739 -28.134 1.00 19.30 88 TRP A O 1
ATOM 699 N N . HIS A 1 126 ? -4.654 -1.077 -27.424 1.00 19.94 89 HIS A N 1
ATOM 700 C CA . HIS A 1 126 ? -5.139 -0.665 -26.139 1.00 19.10 89 HIS A CA 1
ATOM 701 C C . HIS A 1 126 ? -6.191 0.427 -26.248 1.00 19.67 89 HIS A C 1
ATOM 702 O O . HIS A 1 126 ? -5.982 1.491 -26.775 1.00 21.84 89 HIS A O 1
ATOM 709 N N . GLY A 1 127 ? -7.319 0.174 -25.600 1.00 20.07 90 GLY A N 1
ATOM 710 C CA . GLY A 1 127 ? -8.389 1.123 -25.508 1.00 19.37 90 GLY A CA 1
ATOM 711 C C . GLY A 1 127 ? -9.227 1.210 -26.772 1.00 20.67 90 GLY A C 1
ATOM 712 O O . GLY A 1 127 ? -10.186 1.979 -26.814 1.00 19.50 90 GLY A O 1
ATOM 713 N N . ILE A 1 128 ? -8.893 0.401 -27.771 1.00 21.50 91 ILE A N 1
ATOM 714 C CA . ILE A 1 128 ? -9.607 0.425 -29.009 1.00 21.08 91 ILE A CA 1
ATOM 715 C C . ILE A 1 128 ? -10.910 -0.317 -28.800 1.00 20.95 91 ILE A C 1
ATOM 716 O O . ILE A 1 128 ? -10.901 -1.458 -28.433 1.00 21.87 91 ILE A O 1
ATOM 721 N N . ARG A 1 129 ? -11.997 0.311 -29.196 1.00 21.15 92 ARG A N 1
ATOM 722 C CA . ARG A 1 129 ? -13.324 -0.187 -28.824 1.00 21.20 92 ARG A CA 1
ATOM 723 C C . ARG A 1 129 ? -13.642 -1.545 -29.449 1.00 22.87 92 ARG A C 1
ATOM 724 O O . ARG A 1 129 ? -14.310 -2.345 -28.829 1.00 21.08 92 ARG A O 1
ATOM 732 N N . GLN A 1 130 ? -13.171 -1.769 -30.688 1.00 22.50 93 GLN A N 1
ATOM 733 C CA . GLN A 1 130 ? -13.434 -2.959 -31.457 1.00 22.82 93 GLN A CA 1
ATOM 734 C C . GLN A 1 130 ? -14.919 -3.263 -31.592 1.00 24.10 93 GLN A C 1
ATOM 735 O O . GLN A 1 130 ? -15.304 -4.416 -31.603 1.00 23.26 93 GLN A O 1
ATOM 741 N N . LEU A 1 131 ? -15.701 -2.241 -31.778 1.00 25.65 94 LEU A N 1
ATOM 742 C CA . LEU A 1 131 ? -17.141 -2.416 -32.118 1.00 25.91 94 LEU A CA 1
ATOM 743 C C . LEU A 1 131 ? -17.290 -3.230 -33.397 1.00 26.96 94 LEU A C 1
ATOM 744 O O . LEU A 1 131 ? -16.809 -2.843 -34.472 1.00 26.48 94 LEU A O 1
ATOM 749 N N . GLY A 1 132 ? -17.859 -4.444 -33.259 1.00 28.24 95 GLY A N 1
ATOM 750 C CA . GLY A 1 132 ? -17.983 -5.343 -34.391 1.00 28.81 95 GLY A CA 1
ATOM 751 C C . GLY A 1 132 ? -16.721 -6.024 -34.866 1.00 29.04 95 GLY A C 1
ATOM 752 O O . GLY A 1 132 ? -16.679 -6.660 -35.953 1.00 30.67 95 GLY A O 1
ATOM 753 N N . SER A 1 133 ? -15.645 -5.892 -34.089 1.00 26.87 96 SER A N 1
ATOM 754 C CA . SER A 1 133 ? -14.424 -6.560 -34.432 1.00 25.76 96 SER A CA 1
ATOM 755 C C . SER A 1 133 ? -13.789 -7.233 -33.209 1.00 24.15 96 SER A C 1
ATOM 756 O O . SER A 1 133 ? -12.566 -7.258 -33.039 1.00 24.61 96 SER A O 1
ATOM 759 N N . LEU A 1 134 ? -14.648 -7.815 -32.368 1.00 24.16 97 LEU A N 1
ATOM 760 C CA . LEU A 1 134 ? -14.262 -8.441 -31.125 1.00 23.67 97 LEU A CA 1
ATOM 761 C C . LEU A 1 134 ? -13.081 -9.362 -31.323 1.00 22.94 97 LEU A C 1
ATOM 762 O O . LEU A 1 134 ? -12.169 -9.457 -30.499 1.00 24.20 97 LEU A O 1
ATOM 767 N N . GLU A 1 135 ? -13.074 -10.064 -32.467 1.00 24.17 98 GLU A N 1
ATOM 768 C CA . GLU A 1 135 ? -12.120 -11.095 -32.713 1.00 22.94 98 GLU A CA 1
ATOM 769 C C . GLU A 1 135 ? -10.699 -10.568 -33.012 1.00 21.51 98 GLU A C 1
ATOM 770 O O . GLU A 1 135 ? -9.761 -11.304 -33.139 1.00 22.12 98 GLU A O 1
ATOM 776 N N . TYR A 1 136 ? -10.553 -9.244 -33.015 1.00 21.44 99 TYR A N 1
ATOM 777 C CA . TYR A 1 136 ? -9.290 -8.636 -33.255 1.00 22.14 99 TYR A CA 1
ATOM 778 C C . TYR A 1 136 ? -8.842 -7.801 -32.039 1.00 21.28 99 TYR A C 1
ATOM 779 O O . TYR A 1 136 ? -7.856 -7.060 -32.126 1.00 21.21 99 TYR A O 1
ATOM 788 N N . ASP A 1 137 ? -9.499 -8.010 -30.901 1.00 20.79 100 ASP A N 1
ATOM 789 C CA . ASP A 1 137 ? -9.079 -7.374 -29.665 1.00 20.62 100 ASP A CA 1
ATOM 790 C C . ASP A 1 137 ? -7.726 -7.834 -29.124 1.00 20.64 100 ASP A C 1
ATOM 791 O O . ASP A 1 137 ? -7.070 -7.134 -28.346 1.00 22.06 100 ASP A O 1
ATOM 796 N N . GLY A 1 138 ? -7.314 -9.027 -29.525 1.00 20.09 101 GLY A N 1
ATOM 797 C CA . GLY A 1 138 ? -5.989 -9.552 -29.221 1.00 20.21 101 GLY A CA 1
ATOM 798 C C . GLY A 1 138 ? -5.773 -10.071 -27.834 1.00 20.24 101 GLY A C 1
ATOM 799 O O . GLY A 1 138 ? -4.640 -10.167 -27.405 1.00 22.30 101 GLY A O 1
ATOM 800 N N . VAL A 1 139 ? -6.828 -10.611 -27.171 1.00 20.97 102 VAL A N 1
ATOM 801 C CA . VAL A 1 139 ? -6.656 -11.172 -25.869 1.00 19.41 102 VAL A CA 1
ATOM 802 C C . VAL A 1 139 ? -6.628 -12.694 -26.050 1.00 20.69 102 VAL A C 1
ATOM 803 O O . VAL A 1 139 ? -7.689 -13.232 -26.321 1.00 21.10 102 VAL A O 1
ATOM 807 N N . PRO A 1 140 ? -5.495 -13.300 -25.815 1.00 22.18 103 PRO A N 1
ATOM 808 C CA . PRO A 1 140 ? -5.427 -14.758 -25.994 1.00 22.81 103 PRO A CA 1
ATOM 809 C C . PRO A 1 140 ? -6.204 -15.422 -24.889 1.00 22.86 103 PRO A C 1
ATOM 810 O O . PRO A 1 140 ? -6.114 -15.007 -23.721 1.00 22.51 103 PRO A O 1
ATOM 814 N N . GLY A 1 141 ? -6.968 -16.466 -25.239 1.00 22.37 104 GLY A N 1
ATOM 815 C CA . GLY A 1 141 ? -7.851 -17.038 -24.262 1.00 23.82 104 GLY A CA 1
ATOM 816 C C . GLY A 1 141 ? -9.201 -16.398 -24.152 1.00 23.48 104 GLY A C 1
ATOM 817 O O . GLY A 1 141 ? -10.104 -16.931 -23.488 1.00 23.27 104 GLY A O 1
ATOM 818 N N . VAL A 1 142 ? -9.354 -15.178 -24.683 1.00 23.30 105 VAL A N 1
ATOM 819 C CA . VAL A 1 142 ? -10.660 -14.534 -24.685 1.00 23.42 105 VAL A CA 1
ATOM 820 C C . VAL A 1 142 ? -11.167 -14.287 -26.099 1.00 23.83 105 VAL A C 1
ATOM 821 O O . VAL A 1 142 ? -12.273 -14.737 -26.475 1.00 24.07 105 VAL A O 1
ATOM 825 N N . THR A 1 143 ? -10.400 -13.546 -26.928 1.00 23.24 106 THR A N 1
ATOM 826 C CA . THR A 1 143 ? -10.870 -13.183 -28.293 1.00 23.53 106 THR A CA 1
ATOM 827 C C . THR A 1 143 ? -10.181 -13.925 -29.423 1.00 22.63 106 THR A C 1
ATOM 828 O O . THR A 1 143 ? -10.546 -13.815 -30.599 1.00 24.17 106 THR A O 1
ATOM 832 N N . GLN A 1 144 ? -9.183 -14.708 -29.065 1.00 23.46 107 GLN A N 1
ATOM 833 C CA . GLN A 1 144 ? -8.444 -15.536 -29.998 1.00 22.56 107 GLN A CA 1
ATOM 834 C C . GLN A 1 144 ? -7.626 -16.590 -29.286 1.00 22.19 107 GLN A C 1
ATOM 835 O O . GLN A 1 144 ? -7.310 -16.485 -28.104 1.00 23.16 107 GLN A O 1
ATOM 841 N N . CYS A 1 145 ? -7.204 -17.586 -30.046 1.00 23.61 108 CYS A N 1
ATOM 842 C CA . CYS A 1 145 ? -6.115 -18.424 -29.662 1.00 24.05 108 CYS A CA 1
ATOM 843 C C . CYS A 1 145 ? -4.838 -17.599 -29.939 1.00 22.80 108 CYS A C 1
ATOM 844 O O . CYS A 1 145 ? -4.841 -16.739 -30.826 1.00 25.40 108 CYS A O 1
ATOM 847 N N . PRO A 1 146 ? -3.763 -17.956 -29.259 1.00 24.53 109 PRO A N 1
ATOM 848 C CA . PRO A 1 146 ? -2.511 -17.355 -29.572 1.00 24.13 109 PRO A CA 1
ATOM 849 C C . PRO A 1 146 ? -2.099 -17.630 -31.002 1.00 24.68 109 PRO A C 1
ATOM 850 O O . PRO A 1 146 ? -2.445 -18.657 -31.613 1.00 26.30 109 PRO A O 1
ATOM 854 N N . ILE A 1 147 ? -1.352 -16.687 -31.547 1.00 23.66 110 ILE A N 1
ATOM 855 C CA . ILE A 1 147 ? -0.689 -16.857 -32.839 1.00 23.98 110 ILE A CA 1
ATOM 856 C C . ILE A 1 147 ? 0.548 -17.741 -32.622 1.00 24.24 110 ILE A C 1
ATOM 857 O O . ILE A 1 147 ? 1.486 -17.402 -31.855 1.00 24.67 110 ILE A O 1
ATOM 862 N N . ALA A 1 148 ? 0.554 -18.913 -33.241 1.00 25.41 111 ALA A N 1
ATOM 863 C CA . ALA A 1 148 ? 1.663 -19.789 -33.036 1.00 26.60 111 ALA A CA 1
ATOM 864 C C . ALA A 1 148 ? 2.937 -19.246 -33.705 1.00 25.11 111 ALA A C 1
ATOM 865 O O . ALA A 1 148 ? 2.836 -18.531 -34.680 1.00 26.24 111 ALA A O 1
ATOM 867 N N . PRO A 1 149 ? 4.114 -19.630 -33.213 1.00 27.17 112 PRO A N 1
ATOM 868 C CA . PRO A 1 149 ? 5.373 -19.369 -33.890 1.00 28.70 112 PRO A CA 1
ATOM 869 C C . PRO A 1 149 ? 5.287 -19.690 -35.366 1.00 29.40 112 PRO A C 1
ATOM 870 O O . PRO A 1 149 ? 4.808 -20.784 -35.797 1.00 28.91 112 PRO A O 1
ATOM 874 N N . GLY A 1 150 ? 5.658 -18.686 -36.152 1.00 28.01 113 GLY A N 1
ATOM 875 C CA . GLY A 1 150 ? 5.648 -18.775 -37.619 1.00 28.22 113 GLY A CA 1
ATOM 876 C C . GLY A 1 150 ? 4.312 -18.492 -38.261 1.00 26.87 113 GLY A C 1
ATOM 877 O O . GLY A 1 150 ? 4.259 -18.362 -39.470 1.00 28.68 113 GLY A O 1
ATOM 878 N N . ASP A 1 151 ? 3.205 -18.381 -37.490 1.00 26.65 114 ASP A N 1
ATOM 879 C CA . ASP A 1 151 ? 1.956 -18.067 -38.064 1.00 25.92 114 ASP A CA 1
ATOM 880 C C . ASP A 1 151 ? 1.794 -16.515 -38.129 1.00 26.10 114 ASP A C 1
ATOM 881 O O . ASP A 1 151 ? 2.517 -15.768 -37.454 1.00 26.66 114 ASP A O 1
ATOM 886 N N . THR A 1 152 ? 0.824 -16.111 -38.920 1.00 26.38 115 THR A N 1
ATOM 887 C CA . THR A 1 152 ? 0.393 -14.741 -39.110 1.00 25.42 115 THR A CA 1
ATOM 888 C C . THR A 1 152 ? -1.100 -14.600 -38.836 1.00 26.31 115 THR A C 1
ATOM 889 O O . THR A 1 152 ? -1.909 -15.443 -39.270 1.00 26.62 115 THR A O 1
ATOM 893 N N . LEU A 1 153 ? -1.461 -13.499 -38.155 1.00 23.34 116 LEU A N 1
ATOM 894 C CA . LEU A 1 153 ? -2.833 -13.147 -37.975 1.00 22.93 116 LEU A CA 1
ATOM 895 C C . LEU A 1 153 ? -2.938 -11.730 -38.412 1.00 24.18 116 LEU A C 1
ATOM 896 O O . LEU A 1 153 ? -2.185 -10.930 -37.908 1.00 22.94 116 LEU A O 1
ATOM 901 N N . THR A 1 154 ? -3.898 -11.481 -39.297 1.00 23.01 117 THR A N 1
ATOM 902 C CA . THR A 1 154 ? -4.185 -10.104 -39.777 1.00 24.82 117 THR A CA 1
ATOM 903 C C . THR A 1 154 ? -5.328 -9.504 -38.971 1.00 24.49 117 THR A C 1
ATOM 904 O O . THR A 1 154 ? -6.473 -9.883 -39.093 1.00 25.49 117 THR A O 1
ATOM 908 N N . TYR A 1 155 ? -5.000 -8.492 -38.183 1.00 22.89 118 TYR A N 1
ATOM 909 C CA . TYR A 1 155 ? -5.992 -7.785 -37.411 1.00 22.79 118 TYR A CA 1
ATOM 910 C C . TYR A 1 155 ? -6.588 -6.710 -38.291 1.00 24.37 118 TYR A C 1
ATOM 911 O O . TYR A 1 155 ? -5.881 -6.037 -39.018 1.00 24.05 118 TYR A O 1
ATOM 920 N N . LYS A 1 156 ? -7.900 -6.614 -38.248 1.00 22.01 119 LYS A N 1
ATOM 921 C CA . LYS A 1 156 ? -8.626 -5.601 -38.961 1.00 24.29 119 LYS A CA 1
ATOM 922 C C . LYS A 1 156 ? -9.582 -4.891 -38.099 1.00 22.62 119 LYS A C 1
ATOM 923 O O . LYS A 1 156 ? -10.477 -5.524 -37.527 1.00 25.54 119 LYS A O 1
ATOM 929 N N . PHE A 1 157 ? -9.515 -3.537 -38.044 1.00 21.81 120 PHE A N 1
ATOM 930 C CA . PHE A 1 157 ? -10.436 -2.826 -37.294 1.00 21.48 120 PHE A CA 1
ATOM 931 C C . PHE A 1 157 ? -10.434 -1.401 -37.746 1.00 20.83 120 PHE A C 1
ATOM 932 O O . PHE A 1 157 ? -9.468 -0.975 -38.374 1.00 24.08 120 PHE A O 1
ATOM 940 N N . GLN A 1 158 ? -11.560 -0.759 -37.546 1.00 22.26 121 GLN A N 1
ATOM 941 C CA . GLN A 1 158 ? -11.645 0.674 -37.717 1.00 22.69 121 GLN A CA 1
ATOM 942 C C . GLN A 1 158 ? -11.274 1.402 -36.465 1.00 22.46 121 GLN A C 1
ATOM 943 O O . GLN A 1 158 ? -11.661 1.028 -35.339 1.00 22.08 121 GLN A O 1
ATOM 949 N N . VAL A 1 159 ? -10.653 2.588 -36.637 1.00 21.46 122 VAL A N 1
ATOM 950 C CA . VAL A 1 159 ? -10.463 3.391 -35.447 1.00 21.38 122 VAL A CA 1
ATOM 951 C C . VAL A 1 159 ? -11.578 4.424 -35.398 1.00 22.87 122 VAL A C 1
ATOM 952 O O . VAL A 1 159 ? -11.730 5.287 -36.284 1.00 23.41 122 VAL A O 1
ATOM 956 N N . THR A 1 160 ? -12.430 4.257 -34.406 1.00 22.54 123 THR A N 1
ATOM 957 C CA . THR A 1 160 ? -13.619 5.087 -34.266 1.00 22.35 123 THR A CA 1
ATOM 958 C C . THR A 1 160 ? -13.412 6.040 -33.071 1.00 22.07 123 THR A C 1
ATOM 959 O O . THR A 1 160 ? -14.335 6.518 -32.437 1.00 22.98 123 THR A O 1
ATOM 963 N N . GLN A 1 161 ? -12.136 6.251 -32.746 1.00 21.02 124 GLN A N 1
ATOM 964 C CA . GLN A 1 161 ? -11.674 7.018 -31.615 1.00 21.70 124 GLN A CA 1
ATOM 965 C C . GLN A 1 161 ? -10.419 7.755 -32.129 1.00 20.93 124 GLN A C 1
ATOM 966 O O . GLN A 1 161 ? -9.813 7.351 -33.123 1.00 22.98 124 GLN A O 1
ATOM 972 N N . TYR A 1 162 ? -10.046 8.798 -31.401 1.00 22.65 125 TYR A N 1
ATOM 973 C CA . TYR A 1 162 ? -8.857 9.584 -31.713 1.00 22.78 125 TYR A CA 1
ATOM 974 C C . TYR A 1 162 ? -8.120 9.933 -30.442 1.00 19.74 125 TYR A C 1
ATOM 975 O O . TYR A 1 162 ? -8.693 10.079 -29.359 1.00 21.41 125 TYR A O 1
ATOM 984 N N . GLY A 1 163 ? -6.810 9.980 -30.597 1.00 20.12 126 GLY A N 1
ATOM 985 C CA . GLY A 1 163 ? -5.933 10.344 -29.508 1.00 18.67 126 GLY A CA 1
ATOM 986 C C . GLY A 1 163 ? -4.742 9.393 -29.425 1.00 19.34 126 GLY A C 1
ATOM 987 O O . GLY A 1 163 ? -4.246 8.884 -30.417 1.00 21.91 126 GLY A O 1
ATOM 988 N N . THR A 1 164 ? -4.262 9.258 -28.216 1.00 19.02 127 THR A N 1
ATOM 989 C CA . THR A 1 164 ? -3.067 8.507 -27.900 1.00 18.47 127 THR A CA 1
ATOM 990 C C . THR A 1 164 ? -3.368 7.179 -27.266 1.00 18.84 127 THR A C 1
ATOM 991 O O . THR A 1 164 ? -4.010 7.075 -26.218 1.00 19.46 127 THR A O 1
ATOM 995 N N . THR A 1 165 ? -2.800 6.169 -27.873 1.00 20.70 128 THR A N 1
ATOM 996 C CA . THR A 1 165 ? -2.792 4.878 -27.220 1.00 19.93 128 THR A CA 1
ATOM 997 C C . THR A 1 165 ? -1.572 4.109 -27.664 1.00 19.86 128 THR A C 1
ATOM 998 O O . THR A 1 165 ? -0.588 4.681 -28.160 1.00 20.93 128 THR A O 1
ATOM 1002 N N . TRP A 1 166 ? -1.628 2.803 -27.432 1.00 20.52 129 TRP A N 1
ATOM 1003 C CA . TRP A 1 166 ? -0.490 1.958 -27.650 1.00 19.68 129 TRP A CA 1
ATOM 1004 C C . TRP A 1 166 ? -1.036 0.594 -28.003 1.00 21.08 129 TRP A C 1
ATOM 1005 O O . TRP A 1 166 ? -2.184 0.315 -27.731 1.00 20.71 129 TRP A O 1
ATOM 1016 N N . TYR A 1 167 ? -0.196 -0.208 -28.620 1.00 20.32 130 TYR A N 1
ATOM 1017 C CA . TYR A 1 167 ? -0.564 -1.617 -28.883 1.00 20.48 130 TYR A CA 1
ATOM 1018 C C . TYR A 1 167 ? 0.466 -2.438 -28.175 1.00 21.08 130 TYR A C 1
ATOM 1019 O O . TYR A 1 167 ? 1.639 -2.036 -28.055 1.00 20.14 130 TYR A O 1
ATOM 1028 N N . HIS A 1 168 ? 0.081 -3.651 -27.739 1.00 20.13 131 HIS A N 1
ATOM 1029 C CA . HIS A 1 168 ? 1.039 -4.428 -27.016 1.00 20.10 131 HIS A CA 1
ATOM 1030 C C . HIS A 1 168 ? 0.629 -5.858 -26.998 1.00 20.27 131 HIS A C 1
ATOM 1031 O O . HIS A 1 168 ? -0.522 -6.163 -27.135 1.00 21.43 131 HIS A O 1
ATOM 1038 N N . SER A 1 169 ? 1.580 -6.724 -26.785 1.00 20.84 132 SER A N 1
ATOM 1039 C CA . SER A 1 169 ? 1.161 -8.120 -26.578 1.00 21.48 132 SER A CA 1
ATOM 1040 C C . SER A 1 169 ? 0.291 -8.231 -25.350 1.00 20.82 132 SER A C 1
ATOM 1041 O O . SER A 1 169 ? 0.547 -7.584 -24.342 1.00 23.13 132 SER A O 1
ATOM 1044 N N . HIS A 1 170 ? -0.758 -9.060 -25.449 1.00 20.78 133 HIS A N 1
ATOM 1045 C CA . HIS A 1 170 ? -1.562 -9.354 -24.313 1.00 21.67 133 HIS A CA 1
ATOM 1046 C C . HIS A 1 170 ? -1.367 -10.854 -23.975 1.00 21.70 133 HIS A C 1
ATOM 1047 O O . HIS A 1 170 ? -2.124 -11.432 -23.227 1.00 22.44 133 HIS A O 1
ATOM 1054 N N . PHE A 1 171 ? -0.254 -11.410 -24.407 1.00 22.94 134 PHE A N 1
ATOM 1055 C CA . PHE A 1 171 ? 0.079 -12.808 -24.174 1.00 23.30 134 PHE A CA 1
ATOM 1056 C C . PHE A 1 171 ? 1.102 -12.834 -23.055 1.00 23.31 134 PHE A C 1
ATOM 1057 O O . PHE A 1 171 ? 2.286 -12.423 -23.208 1.00 22.84 134 PHE A O 1
ATOM 1065 N N . SER A 1 172 ? 0.613 -13.179 -21.872 1.00 24.63 135 SER A N 1
ATOM 1066 C CA . SER A 1 172 ? 1.482 -13.315 -20.720 1.00 25.12 135 SER A CA 1
ATOM 1067 C C . SER A 1 172 ? 2.323 -12.028 -20.532 1.00 26.62 135 SER A C 1
ATOM 1068 O O . SER A 1 172 ? 1.767 -10.916 -20.702 1.00 27.19 135 SER A O 1
ATOM 1071 N N . LEU A 1 173 ? 3.579 -12.117 -20.124 1.00 25.87 136 LEU A N 1
ATOM 1072 C CA . LEU A 1 173 ? 4.332 -10.910 -19.725 1.00 25.84 136 LEU A CA 1
ATOM 1073 C C . LEU A 1 173 ? 5.086 -10.250 -20.848 1.00 25.13 136 LEU A C 1
ATOM 1074 O O . LEU A 1 173 ? 5.929 -9.405 -20.600 1.00 24.39 136 LEU A O 1
ATOM 1079 N N . GLN A 1 174 ? 4.767 -10.603 -22.087 1.00 24.83 137 GLN A N 1
ATOM 1080 C CA . GLN A 1 174 ? 5.635 -10.205 -23.211 1.00 23.83 137 GLN A CA 1
ATOM 1081 C C . GLN A 1 174 ? 5.831 -8.730 -23.330 1.00 22.27 137 GLN A C 1
ATOM 1082 O O . GLN A 1 174 ? 6.874 -8.312 -23.732 1.00 22.71 137 GLN A O 1
ATOM 1088 N N . TYR A 1 175 ? 4.823 -7.931 -23.018 1.00 22.92 138 TYR A N 1
ATOM 1089 C CA . TYR A 1 175 ? 5.072 -6.485 -23.215 1.00 22.16 138 TYR A CA 1
ATOM 1090 C C . TYR A 1 175 ? 6.110 -5.959 -22.249 1.00 21.42 138 TYR A C 1
ATOM 1091 O O . TYR A 1 175 ? 6.717 -4.876 -22.481 1.00 22.12 138 TYR A O 1
ATOM 1100 N N . GLY A 1 176 ? 6.380 -6.708 -21.182 1.00 22.45 139 GLY A N 1
ATOM 1101 C CA . GLY A 1 176 ? 7.473 -6.392 -20.276 1.00 23.59 139 GLY A CA 1
ATOM 1102 C C . GLY A 1 176 ? 8.854 -6.494 -20.865 1.00 24.62 139 GLY A C 1
ATOM 1103 O O . GLY A 1 176 ? 9.818 -5.894 -20.347 1.00 25.51 139 GLY A O 1
ATOM 1104 N N . ASP A 1 177 ? 8.945 -7.273 -21.933 1.00 25.61 140 ASP A N 1
ATOM 1105 C CA . ASP A 1 177 ? 10.210 -7.480 -22.615 1.00 23.73 140 ASP A CA 1
ATOM 1106 C C . ASP A 1 177 ? 10.306 -6.592 -23.860 1.00 24.61 140 ASP A C 1
ATOM 1107 O O . ASP A 1 177 ? 11.172 -6.782 -24.697 1.00 24.05 140 ASP A O 1
ATOM 1112 N N . GLY A 1 178 ? 9.411 -5.629 -23.970 1.00 24.14 141 GLY A N 1
ATOM 1113 C CA . GLY A 1 178 ? 9.475 -4.601 -25.007 1.00 22.80 141 GLY A CA 1
ATOM 1114 C C . GLY A 1 178 ? 8.431 -4.696 -26.108 1.00 22.50 141 GLY A C 1
ATOM 1115 O O . GLY A 1 178 ? 8.515 -3.911 -27.062 1.00 22.12 141 GLY A O 1
ATOM 1116 N N . LEU A 1 179 ? 7.477 -5.647 -26.000 1.00 22.52 142 LEU A N 1
ATOM 1117 C CA . LEU A 1 179 ? 6.525 -5.962 -27.050 1.00 20.15 142 LEU A CA 1
ATOM 1118 C C . LEU A 1 179 ? 5.299 -4.994 -27.036 1.00 21.54 142 LEU A C 1
ATOM 1119 O O . LEU A 1 179 ? 4.161 -5.351 -26.693 1.00 21.00 142 LEU A O 1
ATOM 1124 N N . PHE A 1 180 ? 5.605 -3.753 -27.332 1.00 20.70 143 PHE A N 1
ATOM 1125 C CA . PHE A 1 180 ? 4.604 -2.668 -27.392 1.00 21.21 143 PHE A CA 1
ATOM 1126 C C . PHE A 1 180 ? 5.057 -1.569 -28.346 1.00 22.63 143 PHE A C 1
ATOM 1127 O O . PHE A 1 180 ? 6.223 -1.492 -28.676 1.00 21.79 143 PHE A O 1
ATOM 1135 N N . GLY A 1 181 ? 4.138 -0.742 -28.782 1.00 21.01 144 GLY A N 1
ATOM 1136 C CA . GLY A 1 181 ? 4.447 0.389 -29.653 1.00 21.90 144 GLY A CA 1
ATOM 1137 C C . GLY A 1 181 ? 3.342 1.391 -29.547 1.00 20.55 144 GLY A C 1
ATOM 1138 O O . GLY A 1 181 ? 2.304 1.125 -28.887 1.00 21.31 144 GLY A O 1
ATOM 1139 N N . PRO A 1 182 ? 3.562 2.581 -30.114 1.00 19.55 145 PRO A N 1
ATOM 1140 C CA . PRO A 1 182 ? 2.561 3.617 -30.029 1.00 19.18 145 PRO A CA 1
ATOM 1141 C C . PRO A 1 182 ? 1.510 3.451 -31.124 1.00 17.74 145 PRO A C 1
ATOM 1142 O O . PRO A 1 182 ? 1.829 3.082 -32.248 1.00 18.97 145 PRO A O 1
ATOM 1146 N N . LEU A 1 183 ? 0.256 3.772 -30.793 1.00 19.05 146 LEU A N 1
ATOM 1147 C CA . LEU A 1 183 ? -0.798 3.846 -31.750 1.00 19.74 146 LEU A CA 1
ATOM 1148 C C . LEU A 1 183 ? -1.455 5.208 -31.601 1.00 19.28 146 LEU A C 1
ATOM 1149 O O . LEU A 1 183 ? -2.088 5.459 -30.579 1.00 19.81 146 LEU A O 1
ATOM 1154 N N . ILE A 1 184 ? -1.232 6.066 -32.561 1.00 20.87 147 ILE A N 1
ATOM 1155 C CA . ILE A 1 184 ? -1.661 7.472 -32.530 1.00 20.78 147 ILE A CA 1
ATOM 1156 C C . ILE A 1 184 ? -2.696 7.626 -33.589 1.00 21.40 147 ILE A C 1
ATOM 1157 O O . ILE A 1 184 ? -2.444 7.284 -34.762 1.00 21.94 147 ILE A O 1
ATOM 1162 N N . ILE A 1 185 ? -3.862 8.111 -33.194 1.00 19.92 148 ILE A N 1
ATOM 1163 C CA . ILE A 1 185 ? -4.958 8.327 -34.124 1.00 20.75 148 ILE A CA 1
ATOM 1164 C C . ILE A 1 185 ? -5.225 9.848 -34.138 1.00 20.00 148 ILE A C 1
ATOM 1165 O O . ILE A 1 185 ? -5.627 10.427 -33.152 1.00 21.62 148 ILE A O 1
ATOM 1170 N N . ASN A 1 186 ? -4.955 10.453 -35.285 1.00 21.74 149 ASN A N 1
ATOM 1171 C CA . ASN A 1 186 ? -5.150 11.903 -35.366 1.00 22.41 149 ASN A CA 1
ATOM 1172 C C . ASN A 1 186 ? -6.595 12.232 -35.443 1.00 23.56 149 ASN A C 1
ATOM 1173 O O . ASN A 1 186 ? -7.444 11.488 -35.924 1.00 23.43 149 ASN A O 1
ATOM 1178 N N . GLY A 1 187 ? -6.873 13.404 -34.921 1.00 24.15 150 GLY A N 1
ATOM 1179 C CA . GLY A 1 187 ? -8.227 13.847 -34.762 1.00 24.73 150 GLY A CA 1
ATOM 1180 C C . GLY A 1 187 ? -8.145 15.204 -34.089 1.00 25.06 150 GLY A C 1
ATOM 1181 O O . GLY A 1 187 ? -7.072 15.793 -33.961 1.00 24.65 150 GLY A O 1
ATOM 1182 N N . PRO A 1 188 ? -9.294 15.711 -33.674 1.00 25.96 151 PRO A N 1
ATOM 1183 C CA . PRO A 1 188 ? -9.294 17.020 -33.057 1.00 26.94 151 PRO A CA 1
ATOM 1184 C C . PRO A 1 188 ? -8.779 17.003 -31.606 1.00 27.12 151 PRO A C 1
ATOM 1185 O O . PRO A 1 188 ? -8.481 15.965 -31.038 1.00 24.80 151 PRO A O 1
ATOM 1189 N N . ALA A 1 189 ? -8.680 18.176 -30.996 1.00 26.45 152 ALA A N 1
ATOM 1190 C CA . ALA A 1 189 ? -8.099 18.280 -29.617 1.00 26.38 152 ALA A CA 1
ATOM 1191 C C . ALA A 1 189 ? -8.749 19.476 -28.916 1.00 25.44 152 ALA A C 1
ATOM 1192 O O . ALA A 1 189 ? -9.286 20.348 -29.573 1.00 27.15 152 ALA A O 1
ATOM 1194 N N . THR A 1 190 ? -8.686 19.514 -27.610 1.00 26.37 153 THR A N 1
ATOM 1195 C CA . THR A 1 190 ? -9.435 20.471 -26.840 1.00 27.89 153 THR A CA 1
ATOM 1196 C C . THR A 1 190 ? -8.612 21.726 -26.527 1.00 27.89 153 THR A C 1
ATOM 1197 O O . THR A 1 190 ? -9.117 22.636 -25.904 1.00 30.20 153 THR A O 1
ATOM 1201 N N . ALA A 1 191 ? -7.363 21.747 -26.958 1.00 29.57 154 ALA A N 1
ATOM 1202 C CA . ALA A 1 191 ? -6.547 22.962 -26.917 1.00 29.42 154 ALA A CA 1
ATOM 1203 C C . ALA A 1 191 ? -5.673 23.002 -28.126 1.00 30.14 154 ALA A C 1
ATOM 1204 O O . ALA A 1 191 ? -5.350 21.976 -28.720 1.00 30.46 154 ALA A O 1
ATOM 1206 N N . ASP A 1 192 ? -5.296 24.210 -28.507 1.00 29.06 155 ASP A N 1
ATOM 1207 C CA . ASP A 1 192 ? -4.416 24.457 -29.610 1.00 29.38 155 ASP A CA 1
ATOM 1208 C C . ASP A 1 192 ? -2.972 24.194 -29.250 1.00 28.09 155 ASP A C 1
ATOM 1209 O O . ASP A 1 192 ? -2.564 24.282 -28.066 1.00 28.65 155 ASP A O 1
ATOM 1214 N N . TYR A 1 193 ? -2.222 23.777 -30.262 1.00 29.15 156 TYR A N 1
ATOM 1215 C CA . TYR A 1 193 ? -0.837 23.517 -30.147 1.00 28.71 156 TYR A CA 1
ATOM 1216 C C . TYR A 1 193 ? -0.223 23.559 -31.503 1.00 28.94 156 TYR A C 1
ATOM 1217 O O . TYR A 1 193 ? -0.891 23.419 -32.549 1.00 29.45 156 TYR A O 1
ATOM 1226 N N . ASP A 1 194 ? 1.093 23.792 -31.520 1.00 29.70 157 ASP A N 1
ATOM 1227 C CA . ASP A 1 194 ? 1.795 23.939 -32.745 1.00 29.80 157 ASP A CA 1
ATOM 1228 C C . ASP A 1 194 ? 2.380 22.698 -33.284 1.00 29.67 157 ASP A C 1
ATOM 1229 O O . ASP A 1 194 ? 2.355 22.481 -34.500 1.00 30.73 157 ASP A O 1
ATOM 1234 N N . GLU A 1 195 ? 3.012 21.920 -32.403 1.00 28.89 158 GLU A N 1
ATOM 1235 C CA . GLU A 1 195 ? 3.720 20.701 -32.839 1.00 29.32 158 GLU A CA 1
ATOM 1236 C C . GLU A 1 195 ? 3.377 19.486 -31.970 1.00 27.63 158 GLU A C 1
ATOM 1237 O O . GLU A 1 195 ? 3.331 19.581 -30.761 1.00 27.75 158 GLU A O 1
ATOM 1243 N N . ASP A 1 196 ? 3.185 18.348 -32.616 1.00 27.81 159 ASP A N 1
ATOM 1244 C CA . ASP A 1 196 ? 2.990 17.078 -31.904 1.00 27.29 159 ASP A CA 1
ATOM 1245 C C . ASP A 1 196 ? 4.321 16.369 -31.868 1.00 25.90 159 ASP A C 1
ATOM 1246 O O . ASP A 1 196 ? 4.797 15.934 -32.898 1.00 28.72 159 ASP A O 1
ATOM 1251 N N . VAL A 1 197 ? 4.908 16.242 -30.678 1.00 26.08 160 VAL A N 1
ATOM 1252 C CA . VAL A 1 197 ? 6.181 15.589 -30.487 1.00 25.83 160 VAL A CA 1
ATOM 1253 C C . VAL A 1 197 ? 6.027 14.065 -30.428 1.00 25.90 160 VAL A C 1
ATOM 1254 O O . VAL A 1 197 ? 7.001 13.318 -30.455 1.00 25.09 160 VAL A O 1
ATOM 1258 N N . GLY A 1 198 ? 4.781 13.643 -30.288 1.00 24.99 161 GLY A N 1
ATOM 1259 C CA . GLY A 1 198 ? 4.551 12.211 -30.253 1.00 25.45 161 GLY A CA 1
ATOM 1260 C C . GLY A 1 198 ? 4.608 11.703 -28.825 1.00 23.80 161 GLY A C 1
ATOM 1261 O O . GLY A 1 198 ? 4.418 12.424 -27.811 1.00 26.23 161 GLY A O 1
ATOM 1262 N N . VAL A 1 199 ? 4.735 10.398 -28.749 1.00 23.94 162 VAL A N 1
ATOM 1263 C CA . VAL A 1 199 ? 4.597 9.686 -27.465 1.00 23.73 162 VAL A CA 1
ATOM 1264 C C . VAL A 1 199 ? 5.886 9.780 -26.673 1.00 23.13 162 VAL A C 1
ATOM 1265 O O . VAL A 1 199 ? 7.023 9.848 -27.241 1.00 25.85 162 VAL A O 1
ATOM 1269 N N . ILE A 1 200 ? 5.740 9.819 -25.383 1.00 22.65 163 ILE A N 1
ATOM 1270 C CA . ILE A 1 200 ? 6.868 9.591 -24.452 1.00 24.21 163 ILE A CA 1
ATOM 1271 C C . ILE A 1 200 ? 6.429 8.454 -23.557 1.00 22.54 163 ILE A C 1
ATOM 1272 O O . ILE A 1 200 ? 5.494 8.591 -22.762 1.00 21.84 163 ILE A O 1
ATOM 1277 N N . PHE A 1 201 ? 7.026 7.277 -23.775 1.00 21.67 164 PHE A N 1
ATOM 1278 C CA . PHE A 1 201 ? 6.806 6.132 -22.956 1.00 21.49 164 PHE A CA 1
ATOM 1279 C C . PHE A 1 201 ? 7.534 6.225 -21.636 1.00 22.57 164 PHE A C 1
ATOM 1280 O O . PHE A 1 201 ? 8.654 6.700 -21.561 1.00 23.88 164 PHE A O 1
ATOM 1288 N N . LEU A 1 202 ? 6.847 5.854 -20.581 1.00 21.29 165 LEU A N 1
ATOM 1289 C CA . LEU A 1 202 ? 7.432 5.808 -19.239 1.00 22.13 165 LEU A CA 1
ATOM 1290 C C . LEU A 1 202 ? 7.334 4.354 -18.787 1.00 21.78 165 LEU A C 1
ATOM 1291 O O . LEU A 1 202 ? 6.265 3.762 -18.831 1.00 21.04 165 LEU A O 1
ATOM 1296 N N . GLN A 1 203 ? 8.433 3.746 -18.373 1.00 22.79 166 GLN A N 1
ATOM 1297 C CA . GLN A 1 203 ? 8.398 2.363 -17.933 1.00 22.13 166 GLN A CA 1
ATOM 1298 C C . GLN A 1 203 ? 9.554 2.059 -17.002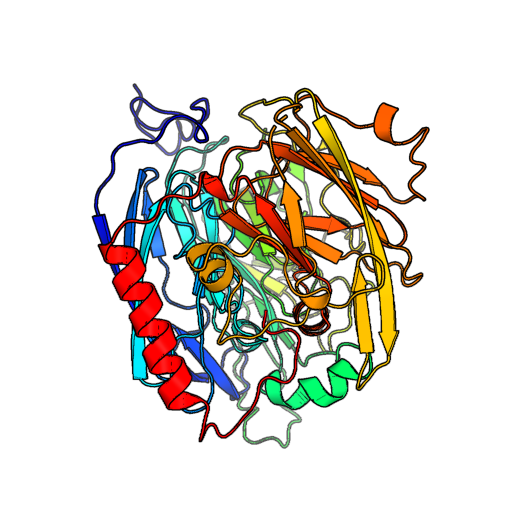 1.00 24.04 166 GLN A C 1
ATOM 1299 O O . GLN A 1 203 ? 10.556 2.755 -16.957 1.00 23.64 166 GLN A O 1
ATOM 1305 N N . ASP A 1 204 ? 9.353 0.998 -16.249 1.00 22.84 167 ASP A N 1
ATOM 1306 C CA . ASP A 1 204 ? 10.433 0.266 -15.605 1.00 22.98 167 ASP A CA 1
ATOM 1307 C C . ASP A 1 204 ? 11.165 -0.475 -16.719 1.00 23.44 167 ASP A C 1
ATOM 1308 O O . ASP A 1 204 ? 10.676 -0.559 -17.860 1.00 22.44 167 ASP A O 1
ATOM 1313 N N . TRP A 1 205 ? 12.320 -1.025 -16.395 1.00 24.08 168 TRP A N 1
ATOM 1314 C CA . TRP A 1 205 ? 13.036 -1.809 -17.380 1.00 24.84 168 TRP A CA 1
ATOM 1315 C C . TRP A 1 205 ? 13.993 -2.735 -16.699 1.00 24.45 168 TRP A C 1
ATOM 1316 O O . TRP A 1 205 ? 14.894 -2.263 -15.973 1.00 24.83 168 TRP A O 1
ATOM 1327 N N . ALA A 1 206 ? 13.782 -4.037 -16.896 1.00 23.83 169 ALA A N 1
ATOM 1328 C CA . ALA A 1 206 ? 14.642 -5.030 -16.292 1.00 24.22 169 ALA A CA 1
ATOM 1329 C C . ALA A 1 206 ? 15.927 -5.144 -17.116 1.00 26.30 169 ALA A C 1
ATOM 1330 O O . ALA A 1 206 ? 15.932 -4.753 -18.286 1.00 24.11 169 ALA A O 1
ATOM 1332 N N . HIS A 1 207 ? 16.986 -5.700 -16.503 1.00 25.07 170 HIS A N 1
ATOM 1333 C CA . HIS A 1 207 ? 18.196 -6.071 -17.274 1.00 26.03 170 HIS A CA 1
ATOM 1334 C C . HIS A 1 207 ? 18.280 -7.520 -17.533 1.00 27.16 170 HIS A C 1
ATOM 1335 O O . HIS A 1 207 ? 19.393 -8.057 -17.729 1.00 27.92 170 HIS A O 1
ATOM 1342 N N . GLU A 1 208 ? 17.101 -8.174 -17.634 1.00 27.03 171 GLU A N 1
ATOM 1343 C CA . GLU A 1 208 ? 16.946 -9.527 -18.043 1.00 27.94 171 GLU A CA 1
ATOM 1344 C C . GLU A 1 208 ? 15.473 -9.707 -18.439 1.00 28.86 171 GLU A C 1
ATOM 1345 O O . GLU A 1 208 ? 14.651 -8.886 -18.112 1.00 27.80 171 GLU A O 1
ATOM 1351 N N . SER A 1 209 ? 15.151 -10.803 -19.107 1.00 27.57 172 SER A N 1
ATOM 1352 C CA . SER A 1 209 ? 13.779 -11.051 -19.540 1.00 27.17 172 SER A CA 1
ATOM 1353 C C . SER A 1 209 ? 12.931 -11.196 -18.305 1.00 27.91 172 SER A C 1
ATOM 1354 O O . SER A 1 209 ? 13.286 -11.904 -17.372 1.00 27.20 172 SER A O 1
ATOM 1357 N N . VAL A 1 210 ? 11.749 -10.617 -18.367 1.00 28.18 173 VAL A N 1
ATOM 1358 C CA . VAL A 1 210 ? 10.754 -10.742 -17.310 1.00 29.25 173 VAL A CA 1
ATOM 1359 C C . VAL A 1 210 ? 10.465 -12.227 -17.061 1.00 28.15 173 VAL A C 1
ATOM 1360 O O . VAL A 1 210 ? 10.068 -12.641 -15.955 1.00 28.88 173 VAL A O 1
ATOM 1364 N N . PHE A 1 211 ? 10.556 -13.013 -18.112 1.00 29.00 174 PHE A N 1
ATOM 1365 C CA . PHE A 1 211 ? 10.252 -14.450 -18.017 1.00 28.84 174 PHE A CA 1
ATOM 1366 C C . PHE A 1 211 ? 11.257 -15.207 -17.144 1.00 31.41 174 PHE A C 1
ATOM 1367 O O . PHE A 1 211 ? 10.943 -16.322 -16.664 1.00 32.06 174 PHE A O 1
ATOM 1375 N N . GLU A 1 212 ? 12.421 -14.620 -16.932 1.00 30.95 175 GLU A N 1
ATOM 1376 C CA . GLU A 1 212 ? 13.406 -15.198 -16.001 1.00 33.37 175 GLU A CA 1
ATOM 1377 C C . GLU A 1 212 ? 13.096 -14.943 -14.545 1.00 34.21 175 GLU A C 1
ATOM 1378 O O . GLU A 1 212 ? 13.598 -15.660 -13.636 1.00 36.18 175 GLU A O 1
ATOM 1384 N N . ILE A 1 213 ? 12.273 -13.934 -14.284 1.00 33.30 176 ILE A N 1
ATOM 1385 C CA . ILE A 1 213 ? 12.016 -13.530 -12.926 1.00 32.70 176 ILE A CA 1
ATOM 1386 C C . ILE A 1 213 ? 10.584 -13.809 -12.484 1.00 32.56 176 ILE A C 1
ATOM 1387 O O . ILE A 1 213 ? 10.222 -13.510 -11.340 1.00 30.85 176 ILE A O 1
ATOM 1392 N N . TRP A 1 214 ? 9.764 -14.364 -13.378 1.00 30.37 177 TRP A N 1
ATOM 1393 C CA . TRP A 1 214 ? 8.363 -14.608 -13.055 1.00 30.79 177 TRP A CA 1
ATOM 1394 C C . TRP A 1 214 ? 8.245 -15.637 -11.934 1.00 30.50 177 TRP A C 1
ATOM 1395 O O . TRP A 1 214 ? 7.395 -15.525 -11.046 1.00 29.32 177 TRP A O 1
ATOM 1406 N N . ASP A 1 215 ? 9.082 -16.671 -11.972 1.00 31.24 178 ASP A N 1
ATOM 1407 C CA . ASP A 1 215 ? 8.976 -17.669 -10.891 1.00 32.34 178 ASP A CA 1
ATOM 1408 C C . ASP A 1 215 ? 9.257 -17.078 -9.505 1.00 32.84 178 ASP A C 1
ATOM 1409 O O . ASP A 1 215 ? 8.594 -17.435 -8.510 1.00 33.40 178 ASP A O 1
ATOM 1414 N N . THR A 1 216 ? 10.184 -16.134 -9.410 1.00 32.74 179 THR A N 1
ATOM 1415 C CA . THR A 1 216 ? 10.357 -15.373 -8.157 1.00 34.17 179 THR A CA 1
ATOM 1416 C C . THR A 1 216 ? 9.165 -14.441 -7.938 1.00 33.13 179 THR A C 1
ATOM 1417 O O . THR A 1 216 ? 8.591 -14.394 -6.844 1.00 31.21 179 THR A O 1
ATOM 1421 N N . ALA A 1 217 ? 8.767 -13.722 -9.003 1.00 31.70 180 ALA A N 1
ATOM 1422 C CA . ALA A 1 217 ? 7.720 -12.697 -8.827 1.00 31.40 180 ALA A CA 1
ATOM 1423 C C . ALA A 1 217 ? 6.452 -13.331 -8.319 1.00 29.51 180 ALA A C 1
ATOM 1424 O O . ALA A 1 217 ? 5.758 -12.780 -7.482 1.00 29.94 180 ALA A O 1
ATOM 1426 N N . ARG A 1 218 ? 6.153 -14.514 -8.800 1.00 30.58 181 ARG A N 1
ATOM 1427 C CA . ARG A 1 218 ? 4.883 -15.119 -8.471 1.00 31.82 181 ARG A CA 1
ATOM 1428 C C . ARG A 1 218 ? 4.809 -15.693 -7.033 1.00 32.68 181 ARG A C 1
ATOM 1429 O O . ARG A 1 218 ? 3.764 -16.147 -6.619 1.00 33.28 181 ARG A O 1
ATOM 1437 N N . LEU A 1 219 ? 5.906 -15.648 -6.291 1.00 33.01 182 LEU A N 1
ATOM 1438 C CA . LEU A 1 219 ? 5.838 -15.959 -4.859 1.00 33.59 182 LEU A CA 1
ATOM 1439 C C . LEU A 1 219 ? 5.081 -14.855 -4.125 1.00 34.60 182 LEU A C 1
ATOM 1440 O O . LEU A 1 219 ? 4.690 -15.017 -2.953 1.00 34.94 182 LEU A O 1
ATOM 1445 N N . GLY A 1 220 ? 4.891 -13.702 -4.778 1.00 33.78 183 GLY A N 1
ATOM 1446 C CA . GLY A 1 220 ? 4.018 -12.639 -4.242 1.00 34.26 183 GLY A CA 1
ATOM 1447 C C . GLY A 1 220 ? 4.514 -11.220 -4.378 1.00 33.48 183 GLY A C 1
ATOM 1448 O O . GLY A 1 220 ? 3.724 -10.239 -4.318 1.00 35.41 183 GLY A O 1
ATOM 1449 N N . ALA A 1 221 ? 5.815 -11.054 -4.493 1.00 31.18 184 ALA A N 1
ATOM 1450 C CA . ALA A 1 221 ? 6.393 -9.715 -4.431 1.00 30.19 184 ALA A CA 1
ATOM 1451 C C . ALA A 1 221 ? 6.965 -9.392 -5.818 1.00 30.45 184 ALA A C 1
ATOM 1452 O O . ALA A 1 221 ? 7.787 -10.100 -6.290 1.00 29.98 184 ALA A O 1
ATOM 1454 N N . PRO A 1 222 ? 6.529 -8.292 -6.440 1.00 30.45 185 PRO A N 1
ATOM 1455 C CA . PRO A 1 222 ? 7.164 -7.894 -7.686 1.00 30.62 185 PRO A CA 1
ATOM 1456 C C . PRO A 1 222 ? 8.634 -7.545 -7.412 1.00 30.50 185 PRO A C 1
ATOM 1457 O O . PRO A 1 222 ? 8.933 -6.918 -6.422 1.00 30.93 185 PRO A O 1
ATOM 1461 N N . PRO A 1 223 ? 9.541 -8.015 -8.265 1.00 30.19 186 PRO A N 1
ATOM 1462 C CA . PRO A 1 223 ? 10.927 -7.594 -8.050 1.00 30.14 186 PRO A CA 1
ATOM 1463 C C . PRO A 1 223 ? 11.184 -6.113 -8.334 1.00 28.58 186 PRO A C 1
ATOM 1464 O O . PRO A 1 223 ? 10.500 -5.530 -9.174 1.00 30.20 186 PRO A O 1
ATOM 1468 N N . ALA A 1 224 ? 12.151 -5.534 -7.633 1.00 28.87 187 ALA A N 1
ATOM 1469 C CA . ALA A 1 224 ? 12.724 -4.242 -8.008 1.00 26.80 187 ALA A CA 1
ATOM 1470 C C . ALA A 1 224 ? 13.513 -4.503 -9.285 1.00 28.22 187 ALA A C 1
ATOM 1471 O O . ALA A 1 224 ? 14.374 -5.397 -9.335 1.00 27.01 187 ALA A O 1
ATOM 1473 N N . LEU A 1 225 ? 13.138 -3.797 -10.350 1.00 25.75 188 LEU A N 1
ATOM 1474 C CA . LEU A 1 225 ? 13.858 -3.947 -11.621 1.00 25.25 188 LEU A CA 1
ATOM 1475 C C . LEU A 1 225 ? 15.023 -3.013 -11.645 1.00 25.45 188 LEU A C 1
ATOM 1476 O O . LEU A 1 225 ? 15.163 -2.065 -10.836 1.00 25.84 188 LEU A O 1
ATOM 1481 N N . GLU A 1 226 ? 15.897 -3.250 -12.618 1.00 26.20 189 GLU A N 1
ATOM 1482 C CA . GLU A 1 226 ? 17.219 -2.613 -12.563 1.00 26.41 189 GLU A CA 1
ATOM 1483 C C . GLU A 1 226 ? 17.240 -1.197 -13.004 1.00 25.99 189 GLU A C 1
ATOM 1484 O O . GLU A 1 226 ? 18.077 -0.417 -12.587 1.00 25.84 189 GLU A O 1
ATOM 1490 N N . ASN A 1 227 ? 16.297 -0.785 -13.836 1.00 24.45 190 ASN A N 1
ATOM 1491 C CA . ASN A 1 227 ? 16.344 0.564 -14.302 1.00 23.22 190 ASN A CA 1
ATOM 1492 C C . ASN A 1 227 ? 14.928 0.993 -14.741 1.00 22.81 190 ASN A C 1
ATOM 1493 O O . ASN A 1 227 ? 13.960 0.284 -14.456 1.00 24.50 190 ASN A O 1
ATOM 1498 N N . THR A 1 228 ? 14.858 2.164 -15.329 1.00 23.63 191 THR A N 1
ATOM 1499 C CA . THR A 1 228 ? 13.640 2.691 -15.988 1.00 24.22 191 THR A CA 1
ATOM 1500 C C . THR A 1 228 ? 14.063 3.202 -17.360 1.00 24.89 191 THR A C 1
ATOM 1501 O O . THR A 1 228 ? 15.239 3.467 -17.576 1.00 24.63 191 THR A O 1
ATOM 1505 N N . LEU A 1 229 ? 13.096 3.383 -18.265 1.00 24.04 192 LEU A N 1
ATOM 1506 C CA . LEU A 1 229 ? 13.344 4.023 -19.576 1.00 24.01 192 LEU A CA 1
ATOM 1507 C C . LEU A 1 229 ? 12.341 5.087 -19.778 1.00 24.66 192 LEU A C 1
ATOM 1508 O O . LEU A 1 229 ? 11.172 4.959 -19.375 1.00 24.38 192 LEU A O 1
ATOM 1513 N N . MET A 1 230 ? 12.821 6.174 -20.383 1.00 23.89 193 MET A N 1
ATOM 1514 C CA . MET A 1 230 ? 11.963 7.219 -20.831 1.00 23.58 193 MET A CA 1
ATOM 1515 C C . MET A 1 230 ? 12.083 7.280 -22.326 1.00 23.44 193 MET A C 1
ATOM 1516 O O . MET A 1 230 ? 13.133 7.562 -22.887 1.00 20.75 193 MET A O 1
ATOM 1521 N N . ASN A 1 231 ? 10.958 7.047 -22.981 1.00 23.68 194 ASN A N 1
ATOM 1522 C CA . ASN A 1 231 ? 10.899 6.847 -24.401 1.00 23.84 194 ASN A CA 1
ATOM 1523 C C . ASN A 1 231 ? 11.989 5.948 -24.899 1.00 24.55 194 ASN A C 1
ATOM 1524 O O . ASN A 1 231 ? 12.596 6.225 -25.915 1.00 25.02 194 ASN A O 1
ATOM 1529 N N . GLY A 1 232 ? 12.205 4.852 -24.181 1.00 23.05 195 GLY A N 1
ATOM 1530 C CA . GLY A 1 232 ? 13.085 3.816 -24.631 1.00 23.61 195 GLY A CA 1
ATOM 1531 C C . GLY A 1 232 ? 14.548 3.990 -24.263 1.00 24.01 195 GLY A C 1
ATOM 1532 O O . GLY A 1 232 ? 15.333 3.183 -24.657 1.00 25.55 195 GLY A O 1
ATOM 1533 N N . THR A 1 233 ? 14.885 5.040 -23.524 1.00 23.57 196 THR A N 1
ATOM 1534 C CA . THR A 1 233 ? 16.297 5.263 -23.143 1.00 23.46 196 THR A CA 1
ATOM 1535 C C . THR A 1 233 ? 16.503 5.732 -21.727 1.00 23.64 196 THR A C 1
ATOM 1536 O O . THR A 1 233 ? 15.599 6.294 -21.111 1.00 23.69 196 THR A O 1
ATOM 1540 N N . ASN A 1 234 ? 17.708 5.477 -21.197 1.00 25.38 197 ASN A N 1
ATOM 1541 C CA . ASN A 1 234 ? 18.145 6.053 -19.971 1.00 24.62 197 ASN A CA 1
ATOM 1542 C C . ASN A 1 234 ? 19.648 5.833 -19.821 1.00 25.80 197 ASN A C 1
ATOM 1543 O O . ASN A 1 234 ? 20.251 5.089 -20.603 1.00 24.89 197 ASN A O 1
ATOM 1548 N N . THR A 1 235 ? 20.224 6.574 -18.888 1.00 26.69 198 THR A N 1
ATOM 1549 C CA . THR A 1 235 ? 21.568 6.312 -18.430 1.00 28.03 198 THR A CA 1
ATOM 1550 C C . THR A 1 235 ? 21.606 5.038 -17.612 1.00 28.80 198 THR A C 1
ATOM 1551 O O . THR A 1 235 ? 20.584 4.529 -17.118 1.00 28.37 198 THR A O 1
ATOM 1555 N N . PHE A 1 236 ? 22.791 4.475 -17.453 1.00 28.92 199 PHE A N 1
ATOM 1556 C CA . PHE A 1 236 ? 22.997 3.468 -16.441 1.00 29.21 199 PHE A CA 1
ATOM 1557 C C . PHE A 1 236 ? 24.513 3.438 -16.169 1.00 31.43 199 PHE A C 1
ATOM 1558 O O . PHE A 1 236 ? 25.302 3.458 -17.103 1.00 31.53 199 PHE A O 1
ATOM 1566 N N . ASP A 1 237 ? 24.869 3.335 -14.894 1.00 32.03 200 ASP A N 1
ATOM 1567 C CA . ASP A 1 237 ? 26.280 3.337 -14.517 1.00 33.41 200 ASP A CA 1
ATOM 1568 C C . ASP A 1 237 ? 26.830 1.952 -14.622 1.00 33.42 200 ASP A C 1
ATOM 1569 O O . ASP A 1 237 ? 26.550 1.071 -13.790 1.00 35.40 200 ASP A O 1
ATOM 1574 N N . CYS A 1 238 ? 27.580 1.714 -15.683 1.00 34.04 201 CYS A N 1
ATOM 1575 C CA . CYS A 1 238 ? 28.235 0.444 -15.890 1.00 33.56 201 CYS A CA 1
ATOM 1576 C C . CYS A 1 238 ? 29.718 0.491 -15.428 1.00 35.40 201 CYS A C 1
ATOM 1577 O O . CYS A 1 238 ? 30.401 -0.513 -15.541 1.00 34.35 201 CYS A O 1
ATOM 1580 N N . SER A 1 239 ? 30.153 1.637 -14.910 1.00 38.46 202 SER A N 1
ATOM 1581 C CA . SER A 1 239 ? 31.585 1.915 -14.638 1.00 40.52 202 SER A CA 1
ATOM 1582 C C . SER A 1 239 ? 32.217 0.954 -13.643 1.00 42.60 202 SER A C 1
ATOM 1583 O O . SER A 1 239 ? 33.409 0.615 -13.778 1.00 45.31 202 SER A O 1
ATOM 1586 N N . ALA A 1 240 ? 31.461 0.536 -12.640 1.00 44.20 203 ALA A N 1
ATOM 1587 C CA . ALA A 1 240 ? 31.929 -0.476 -11.680 1.00 45.33 203 ALA A CA 1
ATOM 1588 C C . ALA A 1 240 ? 31.470 -1.918 -11.977 1.00 46.22 203 ALA A C 1
ATOM 1589 O O . ALA A 1 240 ? 31.617 -2.816 -11.121 1.00 47.14 203 ALA A O 1
ATOM 1591 N N . SER A 1 241 ? 30.913 -2.173 -13.166 1.00 45.97 204 SER A N 1
ATOM 1592 C CA . SER A 1 241 ? 30.333 -3.506 -13.473 1.00 44.73 204 SER A CA 1
ATOM 1593 C C . SER A 1 241 ? 31.268 -4.552 -14.047 1.00 44.82 204 SER A C 1
ATOM 1594 O O . SER A 1 241 ? 32.090 -4.256 -14.871 1.00 45.50 204 SER A O 1
ATOM 1597 N N . THR A 1 242 ? 30.995 -5.798 -13.687 1.00 44.90 205 THR A N 1
ATOM 1598 C CA . THR A 1 242 ? 31.698 -6.991 -14.133 1.00 45.69 205 THR A CA 1
ATOM 1599 C C . THR A 1 242 ? 30.942 -7.757 -15.232 1.00 44.36 205 THR A C 1
ATOM 1600 O O . THR A 1 242 ? 31.367 -8.845 -15.717 1.00 44.59 205 THR A O 1
ATOM 1604 N N . ASP A 1 243 ? 29.778 -7.214 -15.591 1.00 42.63 206 ASP A N 1
ATOM 1605 C CA . ASP A 1 243 ? 28.851 -7.902 -16.463 1.00 41.07 206 ASP A CA 1
ATOM 1606 C C . ASP A 1 243 ? 29.216 -7.417 -17.856 1.00 40.42 206 ASP A C 1
ATOM 1607 O O . ASP A 1 243 ? 29.225 -6.211 -18.086 1.00 38.59 206 ASP A O 1
ATOM 1612 N N . PRO A 1 244 ? 29.589 -8.343 -18.746 1.00 39.94 207 PRO A N 1
ATOM 1613 C CA . PRO A 1 244 ? 29.984 -7.920 -20.083 1.00 39.01 207 PRO A CA 1
ATOM 1614 C C . PRO A 1 244 ? 28.869 -7.110 -20.800 1.00 38.03 207 PRO A C 1
ATOM 1615 O O . PRO A 1 244 ? 29.153 -6.224 -21.611 1.00 36.66 207 PRO A O 1
ATOM 1619 N N . ASN A 1 245 ? 27.619 -7.397 -20.441 1.00 36.43 208 ASN A N 1
ATOM 1620 C CA . ASN A 1 245 ? 26.490 -6.754 -21.076 1.00 35.09 208 ASN A CA 1
ATOM 1621 C C . ASN A 1 245 ? 26.306 -5.348 -20.627 1.00 33.66 208 ASN A C 1
ATOM 1622 O O . ASN A 1 245 ? 25.547 -4.637 -21.261 1.00 34.31 208 ASN A O 1
ATOM 1627 N N . CYS A 1 246 ? 26.908 -4.966 -19.509 1.00 32.14 209 CYS A N 1
ATOM 1628 C CA . CYS A 1 246 ? 26.888 -3.596 -19.045 1.00 33.31 209 CYS A CA 1
ATOM 1629 C C . CYS A 1 246 ? 27.940 -2.799 -19.813 1.00 34.01 209 CYS A C 1
ATOM 1630 O O . CYS A 1 246 ? 28.988 -2.392 -19.279 1.00 34.40 209 CYS A O 1
ATOM 1633 N N . VAL A 1 247 ? 27.602 -2.475 -21.072 1.00 33.14 210 VAL A N 1
ATOM 1634 C CA . VAL A 1 247 ? 28.554 -1.801 -21.965 1.00 33.11 210 VAL A CA 1
ATOM 1635 C C . VAL A 1 247 ? 28.578 -0.307 -21.800 1.00 33.52 210 VAL A C 1
ATOM 1636 O O . VAL A 1 247 ? 29.531 0.358 -22.210 1.00 32.69 210 VAL A O 1
ATOM 1640 N N . GLY A 1 248 ? 27.553 0.257 -21.159 1.00 31.76 211 GLY A N 1
ATOM 1641 C CA . GLY A 1 248 ? 27.580 1.659 -20.858 1.00 31.04 211 GLY A CA 1
ATOM 1642 C C . GLY A 1 248 ? 27.117 2.475 -22.031 1.00 30.40 211 GLY A C 1
ATOM 1643 O O . GLY A 1 248 ? 26.760 1.927 -23.068 1.00 29.79 211 GLY A O 1
ATOM 1644 N N . GLY A 1 249 ? 27.111 3.788 -21.839 1.00 30.53 212 GLY A N 1
ATOM 1645 C CA . GLY A 1 249 ? 26.773 4.732 -22.912 1.00 30.80 212 GLY A CA 1
ATOM 1646 C C . GLY A 1 249 ? 25.298 5.071 -22.965 1.00 30.48 212 GLY A C 1
ATOM 1647 O O . GLY A 1 249 ? 24.844 5.743 -23.904 1.00 29.53 212 GLY A O 1
ATOM 1648 N N . GLY A 1 250 ? 24.527 4.624 -21.960 1.00 28.70 213 GLY A N 1
ATOM 1649 C CA . GLY A 1 250 ? 23.109 4.976 -21.979 1.00 27.06 213 GLY A CA 1
ATOM 1650 C C . GLY A 1 250 ? 23.002 6.469 -21.940 1.00 28.29 213 GLY A C 1
ATOM 1651 O O . GLY A 1 250 ? 23.788 7.132 -21.268 1.00 27.86 213 GLY A O 1
ATOM 1652 N N . LYS A 1 251 ? 21.983 6.996 -22.586 1.00 26.80 214 LYS A N 1
ATOM 1653 C CA . LYS A 1 251 ? 21.740 8.398 -22.645 1.00 28.14 214 LYS A CA 1
ATOM 1654 C C . LYS A 1 251 ? 20.341 8.720 -22.188 1.00 26.42 214 LYS A C 1
ATOM 1655 O O . LYS A 1 251 ? 19.409 7.987 -22.471 1.00 26.94 214 LYS A O 1
ATOM 1661 N N . LYS A 1 252 ? 20.217 9.861 -21.520 1.00 26.09 215 LYS A N 1
ATOM 1662 C CA . LYS A 1 252 ? 18.945 10.406 -21.151 1.00 26.40 215 LYS A CA 1
ATOM 1663 C C . LYS A 1 252 ? 18.145 10.684 -22.384 1.00 27.28 215 LYS A C 1
ATOM 1664 O O . LYS A 1 252 ? 18.663 11.179 -23.428 1.00 28.43 215 LYS A O 1
ATOM 1670 N N . PHE A 1 253 ? 16.860 10.353 -22.273 1.00 26.89 216 PHE A N 1
ATOM 1671 C CA . PHE A 1 253 ? 15.864 10.844 -23.188 1.00 25.48 216 PHE A CA 1
ATOM 1672 C C . PHE A 1 253 ? 16.029 12.358 -23.311 1.00 25.85 216 PHE A C 1
ATOM 1673 O O . PHE A 1 253 ? 16.260 13.032 -22.330 1.00 24.50 216 PHE A O 1
ATOM 1681 N N . GLU A 1 254 ? 15.920 12.855 -24.513 1.00 25.78 217 GLU A N 1
ATOM 1682 C CA . GLU A 1 254 ? 16.030 14.301 -24.718 1.00 26.50 217 GLU A CA 1
ATOM 1683 C C . GLU A 1 254 ? 14.926 14.777 -25.584 1.00 26.41 217 GLU A C 1
ATOM 1684 O O . GLU A 1 254 ? 14.565 14.088 -26.571 1.00 27.54 217 GLU A O 1
ATOM 1690 N N . LEU A 1 255 ? 14.445 15.968 -25.279 1.00 25.21 218 LEU A N 1
ATOM 1691 C CA . LEU A 1 255 ? 13.347 16.613 -25.944 1.00 26.01 218 LEU A CA 1
ATOM 1692 C C . LEU A 1 255 ? 13.774 18.092 -26.108 1.00 27.08 218 LEU A C 1
ATOM 1693 O O . LEU A 1 255 ? 14.189 18.677 -25.128 1.00 28.15 218 LEU A O 1
ATOM 1698 N N . THR A 1 256 ? 13.732 18.576 -27.325 1.00 27.94 219 THR A N 1
ATOM 1699 C CA . THR A 1 256 ? 14.103 19.973 -27.641 1.00 28.25 219 THR A CA 1
ATOM 1700 C C . THR A 1 256 ? 12.931 20.853 -27.847 1.00 29.50 219 THR A C 1
ATOM 1701 O O . THR A 1 256 ? 12.029 20.529 -28.638 1.00 30.73 219 THR A O 1
ATOM 1705 N N . PHE A 1 257 ? 12.913 21.998 -27.162 1.00 28.54 220 PHE A N 1
ATOM 1706 C CA . PHE A 1 257 ? 11.870 22.948 -27.324 1.00 29.52 220 PHE A CA 1
ATOM 1707 C C . PHE A 1 257 ? 12.457 24.216 -28.001 1.00 32.26 220 PHE A C 1
ATOM 1708 O O . PHE A 1 257 ? 13.615 24.611 -27.739 1.00 31.53 220 PHE A O 1
ATOM 1716 N N . VAL A 1 258 ? 11.646 24.770 -28.878 1.00 31.69 221 VAL A N 1
ATOM 1717 C CA . VAL A 1 258 ? 11.808 26.098 -29.458 1.00 33.75 221 VAL A CA 1
ATOM 1718 C C . VAL A 1 258 ? 10.931 27.098 -28.697 1.00 33.99 221 VAL A C 1
ATOM 1719 O O . VAL A 1 258 ? 9.732 26.967 -28.496 1.00 32.18 221 VAL A O 1
ATOM 1723 N N . GLU A 1 259 ? 11.571 28.156 -28.231 1.00 34.13 222 GLU A N 1
ATOM 1724 C CA . GLU A 1 259 ? 10.933 29.064 -27.361 1.00 34.61 222 GLU A CA 1
ATOM 1725 C C . GLU A 1 259 ? 9.643 29.630 -28.011 1.00 34.62 222 GLU A C 1
ATOM 1726 O O . GLU A 1 259 ? 9.639 29.937 -29.190 1.00 35.03 222 GLU A O 1
ATOM 1732 N N . GLY A 1 260 ? 8.573 29.719 -27.236 1.00 34.94 223 GLY A N 1
ATOM 1733 C CA . GLY A 1 260 ? 7.262 30.218 -27.684 1.00 36.47 223 GLY A CA 1
ATOM 1734 C C . GLY A 1 260 ? 6.388 29.189 -28.409 1.00 36.25 223 GLY A C 1
ATOM 1735 O O . GLY A 1 260 ? 5.248 29.478 -28.712 1.00 37.14 223 GLY A O 1
ATOM 1736 N N . THR A 1 261 ? 6.904 27.984 -28.633 1.00 35.27 224 THR A N 1
ATOM 1737 C CA . THR A 1 261 ? 6.151 26.956 -29.371 1.00 33.23 224 THR A CA 1
ATOM 1738 C C . THR A 1 261 ? 5.287 26.165 -28.362 1.00 32.60 224 THR A C 1
ATOM 1739 O O . THR A 1 261 ? 5.727 25.893 -27.231 1.00 31.82 224 THR A O 1
ATOM 1743 N N . LYS A 1 262 ? 4.061 25.805 -28.763 1.00 30.23 225 LYS A N 1
ATOM 1744 C CA . LYS A 1 262 ? 3.235 24.906 -27.939 1.00 30.04 225 LYS A CA 1
ATOM 1745 C C . LYS A 1 262 ? 3.364 23.480 -28.494 1.00 28.34 225 LYS A C 1
ATOM 1746 O O . LYS A 1 262 ? 3.191 23.249 -29.696 1.00 27.04 225 LYS A O 1
ATOM 1752 N N . TYR A 1 263 ? 3.681 22.551 -27.606 1.00 26.88 226 TYR A N 1
ATOM 1753 C CA . TYR A 1 263 ? 3.969 21.158 -27.949 1.00 27.17 226 TYR A CA 1
ATOM 1754 C C . TYR A 1 263 ? 2.927 20.256 -27.313 1.00 26.18 226 TYR A C 1
ATOM 1755 O O . TYR A 1 263 ? 2.601 20.379 -26.168 1.00 25.73 226 TYR A O 1
ATOM 1764 N N . ARG A 1 264 ? 2.424 19.332 -28.115 1.00 25.44 227 ARG A N 1
ATOM 1765 C CA . ARG A 1 264 ? 1.625 18.215 -27.616 1.00 23.75 227 ARG A CA 1
ATOM 1766 C C . ARG A 1 264 ? 2.558 17.020 -27.346 1.00 23.23 227 ARG A C 1
ATOM 1767 O O . ARG A 1 264 ? 3.358 16.599 -28.181 1.00 24.22 227 ARG A O 1
ATOM 1775 N N . LEU A 1 265 ? 2.534 16.581 -26.115 1.00 23.51 228 LEU A N 1
ATOM 1776 C CA . LEU A 1 265 ? 3.285 15.378 -25.648 1.00 23.08 228 LEU A CA 1
ATOM 1777 C C . LEU A 1 265 ? 2.250 14.339 -25.289 1.00 22.15 228 LEU A C 1
ATOM 1778 O O . LEU A 1 265 ? 1.287 14.616 -24.616 1.00 22.20 228 LEU A O 1
ATOM 1783 N N . ARG A 1 266 ? 2.552 13.099 -25.628 1.00 22.57 229 ARG A N 1
ATOM 1784 C CA . ARG A 1 266 ? 1.557 12.025 -25.451 1.00 23.14 229 ARG A CA 1
ATOM 1785 C C . ARG A 1 266 ? 2.179 11.025 -24.523 1.00 22.89 229 ARG A C 1
ATOM 1786 O O . ARG A 1 266 ? 3.081 10.318 -24.910 1.00 25.36 229 ARG A O 1
ATOM 1794 N N . LEU A 1 267 ? 1.727 11.051 -23.284 1.00 22.84 230 LEU A N 1
ATOM 1795 C CA . LEU A 1 267 ? 2.356 10.350 -22.217 1.00 23.36 230 LEU A CA 1
ATOM 1796 C C . LEU A 1 267 ? 1.673 9.023 -22.020 1.00 22.74 230 LEU A C 1
ATOM 1797 O O . LEU A 1 267 ? 0.455 8.964 -21.909 1.00 23.17 230 LEU A O 1
ATOM 1802 N N . ILE A 1 268 ? 2.482 7.978 -21.951 1.00 22.68 231 ILE A N 1
ATOM 1803 C CA . ILE A 1 268 ? 1.997 6.600 -21.700 1.00 21.40 231 ILE A CA 1
ATOM 1804 C C . ILE A 1 268 ? 2.837 5.903 -20.700 1.00 21.63 231 ILE A C 1
ATOM 1805 O O . ILE A 1 268 ? 4.048 5.789 -20.874 1.00 21.33 231 ILE A O 1
ATOM 1810 N N . ASN A 1 269 ? 2.194 5.359 -19.671 1.00 21.91 232 ASN A N 1
ATOM 1811 C CA . ASN A 1 269 ? 2.890 4.500 -18.721 1.00 21.51 232 ASN A CA 1
ATOM 1812 C C . ASN A 1 269 ? 2.701 3.035 -19.193 1.00 21.84 232 ASN A C 1
ATOM 1813 O O . ASN A 1 269 ? 1.618 2.540 -19.202 1.00 22.38 232 ASN A O 1
ATOM 1818 N N . VAL A 1 270 ? 3.792 2.415 -19.543 1.00 22.06 233 VAL A N 1
ATOM 1819 C CA . VAL A 1 270 ? 3.797 1.058 -20.122 1.00 21.39 233 VAL A CA 1
ATOM 1820 C C . VAL A 1 270 ? 4.692 0.111 -19.353 1.00 21.34 233 VAL A C 1
ATOM 1821 O O . VAL A 1 270 ? 5.106 -0.938 -19.877 1.00 22.22 233 VAL A O 1
ATOM 1825 N N . GLY A 1 271 ? 4.890 0.376 -18.066 1.00 22.96 234 GLY A N 1
ATOM 1826 C CA . GLY A 1 271 ? 5.746 -0.409 -17.259 1.00 24.11 234 GLY A CA 1
ATOM 1827 C C . GLY A 1 271 ? 5.049 -1.692 -16.831 1.00 24.69 234 GLY A C 1
ATOM 1828 O O . GLY A 1 271 ? 3.820 -1.837 -17.016 1.00 25.50 234 GLY A O 1
ATOM 1829 N N . ILE A 1 272 ? 5.852 -2.637 -16.361 1.00 24.17 235 ILE A N 1
ATOM 1830 C CA . ILE A 1 272 ? 5.386 -3.923 -15.805 1.00 25.67 235 ILE A CA 1
ATOM 1831 C C . ILE A 1 272 ? 4.713 -3.640 -14.476 1.00 23.88 235 ILE A C 1
ATOM 1832 O O . ILE A 1 272 ? 3.667 -4.170 -14.154 1.00 23.18 235 ILE A O 1
ATOM 1837 N N . ASP A 1 273 ? 5.353 -2.791 -13.699 1.00 24.56 236 ASP A N 1
ATOM 1838 C CA . ASP A 1 273 ? 4.827 -2.428 -12.366 1.00 24.31 236 ASP A CA 1
ATOM 1839 C C . ASP A 1 273 ? 5.429 -1.146 -11.925 1.00 23.39 236 ASP A C 1
ATOM 1840 O O . ASP A 1 273 ? 6.324 -1.120 -11.085 1.00 23.74 236 ASP A O 1
ATOM 1845 N N . SER A 1 274 ? 4.922 -0.053 -12.498 1.00 23.47 237 SER A N 1
ATOM 1846 C CA . SER A 1 274 ? 5.493 1.273 -12.352 1.00 22.42 237 SER A CA 1
ATOM 1847 C C . SER A 1 274 ? 4.391 2.249 -12.211 1.00 22.72 237 SER A C 1
ATOM 1848 O O . SER A 1 274 ? 3.412 2.158 -12.952 1.00 23.10 237 SER A O 1
ATOM 1851 N N . HIS A 1 275 ? 4.620 3.276 -11.414 1.00 22.22 238 HIS A N 1
ATOM 1852 C CA . HIS A 1 275 ? 3.708 4.408 -11.308 1.00 22.09 238 HIS A CA 1
ATOM 1853 C C . HIS A 1 275 ? 4.539 5.642 -11.497 1.00 23.10 238 HIS A C 1
ATOM 1854 O O . HIS A 1 275 ? 5.654 5.742 -10.941 1.00 22.80 238 HIS A O 1
ATOM 1861 N N . PHE A 1 276 ? 3.987 6.568 -12.236 1.00 22.46 239 PHE A N 1
ATOM 1862 C CA . PHE A 1 276 ? 4.692 7.802 -12.563 1.00 22.99 239 PHE A CA 1
ATOM 1863 C C . PHE A 1 276 ? 3.888 9.001 -12.153 1.00 24.24 239 PHE A C 1
ATOM 1864 O O . PHE A 1 276 ? 2.682 8.979 -12.068 1.00 23.24 239 PHE A O 1
ATOM 1872 N N . GLU A 1 277 ? 4.608 10.088 -11.916 1.00 24.45 240 GLU A N 1
ATOM 1873 C CA . GLU A 1 277 ? 4.032 11.398 -11.671 1.00 23.98 240 GLU A CA 1
ATOM 1874 C C . GLU A 1 277 ? 4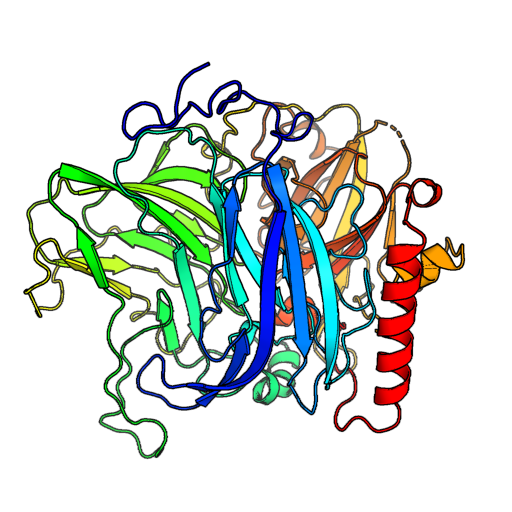.813 12.414 -12.498 1.00 25.19 240 GLU A C 1
ATOM 1875 O O . GLU A 1 277 ? 5.680 13.174 -12.020 1.00 25.37 240 GLU A O 1
ATOM 1881 N N . PHE A 1 278 ? 4.533 12.405 -13.793 1.00 24.46 241 PHE A N 1
ATOM 1882 C CA . PHE A 1 278 ? 5.334 13.065 -14.757 1.00 23.91 241 PHE A CA 1
ATOM 1883 C C . PHE A 1 278 ? 5.357 14.580 -14.531 1.00 25.27 241 PHE A C 1
ATOM 1884 O O . PHE A 1 278 ? 4.298 15.187 -14.279 1.00 24.49 241 PHE A O 1
ATOM 1892 N N . ALA A 1 279 ? 6.538 15.166 -14.738 1.00 24.49 242 ALA A N 1
ATOM 1893 C CA . ALA A 1 279 ? 6.695 16.625 -14.528 1.00 24.88 242 ALA A CA 1
ATOM 1894 C C . ALA A 1 279 ? 7.844 17.066 -15.393 1.00 24.81 242 ALA A C 1
ATOM 1895 O O . ALA A 1 279 ? 8.731 16.261 -15.711 1.00 25.72 242 ALA A O 1
ATOM 1897 N N . ILE A 1 280 ? 7.809 18.326 -15.803 1.00 25.90 243 ILE A N 1
ATOM 1898 C CA . ILE A 1 280 ? 8.919 18.956 -16.523 1.00 26.62 243 ILE A CA 1
ATOM 1899 C C . ILE A 1 280 ? 9.221 20.190 -15.676 1.00 26.97 243 ILE A C 1
ATOM 1900 O O . ILE A 1 280 ? 8.360 21.039 -15.515 1.00 26.92 243 ILE A O 1
ATOM 1905 N N . ASP A 1 281 ? 10.386 20.236 -15.090 1.00 27.42 244 ASP A N 1
ATOM 1906 C CA . ASP A 1 281 ? 10.718 21.344 -14.203 1.00 28.95 244 ASP A CA 1
ATOM 1907 C C . ASP A 1 281 ? 10.448 22.676 -14.875 1.00 28.93 244 ASP A C 1
ATOM 1908 O O . ASP A 1 281 ? 10.792 22.910 -16.033 1.00 28.46 244 ASP A O 1
ATOM 1913 N N . ASN A 1 282 ? 9.828 23.553 -14.096 1.00 31.79 245 ASN A N 1
ATOM 1914 C CA . ASN A 1 282 ? 9.531 24.918 -14.470 1.00 33.80 245 ASN A CA 1
ATOM 1915 C C . ASN A 1 282 ? 8.591 25.041 -15.659 1.00 33.49 245 ASN A C 1
ATOM 1916 O O . ASN A 1 282 ? 8.476 26.096 -16.240 1.00 33.36 245 ASN A O 1
ATOM 1921 N N . HIS A 1 283 ? 7.873 23.948 -15.978 1.00 31.88 246 HIS A N 1
ATOM 1922 C CA . HIS A 1 283 ? 6.866 23.990 -17.027 1.00 30.62 246 HIS A CA 1
ATOM 1923 C C . HIS A 1 283 ? 5.534 23.478 -16.476 1.00 29.56 246 HIS A C 1
ATOM 1924 O O . HIS A 1 283 ? 5.472 22.748 -15.498 1.00 30.34 246 HIS A O 1
ATOM 1931 N N . THR A 1 284 ? 4.485 24.009 -17.065 1.00 30.06 247 THR A N 1
ATOM 1932 C CA . THR A 1 284 ? 3.132 23.682 -16.734 1.00 29.67 247 THR A CA 1
ATOM 1933 C C . THR A 1 284 ? 2.620 22.744 -17.832 1.00 27.06 247 THR A C 1
ATOM 1934 O O . THR A 1 284 ? 2.877 22.890 -19.035 1.00 28.39 247 THR A O 1
ATOM 1938 N N . LEU A 1 285 ? 1.937 21.749 -17.366 1.00 26.56 248 LEU A N 1
ATOM 1939 C CA . LEU A 1 285 ? 1.275 20.838 -18.279 1.00 26.60 248 LEU A CA 1
ATOM 1940 C C . LEU A 1 285 ? -0.176 21.234 -18.398 1.00 26.44 248 LEU A C 1
ATOM 1941 O O . LEU A 1 285 ? -0.852 21.310 -17.384 1.00 28.24 248 LEU A O 1
ATOM 1946 N N . THR A 1 286 ? -0.663 21.436 -19.605 1.00 26.45 249 THR A N 1
ATOM 1947 C CA . THR A 1 286 ? -2.085 21.582 -19.843 1.00 26.73 249 THR A CA 1
ATOM 1948 C C . THR A 1 286 ? -2.621 20.227 -20.344 1.00 26.23 249 THR A C 1
ATOM 1949 O O . THR A 1 286 ? -2.337 19.816 -21.448 1.00 25.25 249 THR A O 1
ATOM 1953 N N . VAL A 1 287 ? -3.362 19.582 -19.482 1.00 25.02 250 VAL A N 1
ATOM 1954 C CA . VAL A 1 287 ? -3.859 18.239 -19.743 1.00 24.88 250 VAL A CA 1
ATOM 1955 C C . VAL A 1 287 ? -5.100 18.350 -20.650 1.00 25.75 250 VAL A C 1
ATOM 1956 O O . VAL A 1 287 ? -6.089 19.008 -20.293 1.00 26.99 250 VAL A O 1
ATOM 1960 N N . ILE A 1 288 ? -5.040 17.714 -21.808 1.00 24.40 251 ILE A N 1
ATOM 1961 C CA . ILE A 1 288 ? -6.105 17.811 -22.800 1.00 22.90 251 ILE A CA 1
ATOM 1962 C C . ILE A 1 288 ? -6.816 16.527 -23.163 1.00 22.77 251 ILE A C 1
ATOM 1963 O O . ILE A 1 288 ? -7.793 16.568 -23.877 1.00 23.30 251 ILE A O 1
ATOM 1968 N N . ALA A 1 289 ? -6.322 15.379 -22.691 1.00 21.93 252 ALA A N 1
ATOM 1969 C CA . ALA A 1 289 ? -7.037 14.139 -22.910 1.00 22.54 252 ALA A CA 1
ATOM 1970 C C . ALA A 1 289 ? -6.558 13.187 -21.905 1.00 22.19 252 ALA A C 1
ATOM 1971 O O . ALA A 1 289 ? -5.414 13.253 -21.437 1.00 22.18 252 ALA A O 1
ATOM 1973 N N . ASN A 1 290 ? -7.459 12.277 -21.559 1.00 21.94 253 ASN A N 1
ATOM 1974 C CA . ASN A 1 290 ? -7.084 11.144 -20.818 1.00 21.75 253 ASN A CA 1
ATOM 1975 C C . ASN A 1 290 ? -7.446 9.895 -21.596 1.00 21.98 253 ASN A C 1
ATOM 1976 O O . ASN A 1 290 ? -8.493 9.815 -22.178 1.00 22.38 253 ASN A O 1
ATOM 1981 N N . ASP A 1 291 ? -6.515 8.960 -21.638 1.00 21.01 254 ASP A N 1
ATOM 1982 C CA . ASP A 1 291 ? -6.669 7.840 -22.533 1.00 20.35 254 ASP A CA 1
ATOM 1983 C C . ASP A 1 291 ? -7.158 8.307 -23.905 1.00 20.87 254 ASP A C 1
ATOM 1984 O O . ASP A 1 291 ? -6.482 9.125 -24.483 1.00 20.03 254 ASP A O 1
ATOM 1989 N N . LEU A 1 292 ? -8.271 7.769 -24.460 1.00 21.33 255 LEU A N 1
ATOM 1990 C CA . LEU A 1 292 ? -8.781 8.198 -25.770 1.00 22.56 255 LEU A CA 1
ATOM 1991 C C . LEU A 1 292 ? -10.009 9.094 -25.666 1.00 22.90 255 LEU A C 1
ATOM 1992 O O . LEU A 1 292 ? -10.823 9.157 -26.583 1.00 21.02 255 LEU A O 1
ATOM 1997 N N . VAL A 1 293 ? -10.009 9.887 -24.602 1.00 23.14 256 VAL A N 1
ATOM 1998 C CA . VAL A 1 293 ? -11.123 10.840 -24.356 1.00 21.93 256 VAL A CA 1
ATOM 1999 C C . VAL A 1 293 ? -10.569 12.229 -24.084 1.00 21.52 256 VAL A C 1
ATOM 2000 O O . VAL A 1 293 ? -9.927 12.494 -23.048 1.00 21.30 256 VAL A O 1
ATOM 2004 N N . PRO A 1 294 ? -10.864 13.140 -24.993 1.00 23.11 257 PRO A N 1
ATOM 2005 C CA . PRO A 1 294 ? -10.523 14.524 -24.777 1.00 23.60 257 PRO A CA 1
ATOM 2006 C C . PRO A 1 294 ? -11.250 15.114 -23.573 1.00 22.84 257 PRO A C 1
ATOM 2007 O O . PRO A 1 294 ? -12.411 14.832 -23.336 1.00 23.70 257 PRO A O 1
ATOM 2011 N N . ILE A 1 295 ? -10.528 15.914 -22.781 1.00 23.86 258 ILE A N 1
ATOM 2012 C CA . ILE A 1 295 ? -11.081 16.484 -21.568 1.00 23.44 258 ILE A CA 1
ATOM 2013 C C . ILE A 1 295 ? -10.983 18.001 -21.658 1.00 24.85 258 ILE A C 1
ATOM 2014 O O . ILE A 1 295 ? -10.241 18.533 -22.440 1.00 25.46 258 ILE A O 1
ATOM 2019 N N . VAL A 1 296 ? -11.816 18.652 -20.868 1.00 25.50 259 VAL A N 1
ATOM 2020 C CA . VAL A 1 296 ? -11.679 20.100 -20.673 1.00 26.35 259 VAL A CA 1
ATOM 2021 C C . VAL A 1 296 ? -10.283 20.356 -20.140 1.00 26.30 259 VAL A C 1
ATOM 2022 O O . VAL A 1 296 ? -9.922 19.816 -19.108 1.00 26.26 259 VAL A O 1
ATOM 2026 N N . PRO A 1 297 ? -9.523 21.233 -20.801 1.00 26.68 260 PRO A N 1
ATOM 2027 C CA . PRO A 1 297 ? -8.142 21.400 -20.342 1.00 27.60 260 PRO A CA 1
ATOM 2028 C C . PRO A 1 297 ? -8.012 21.899 -18.896 1.00 28.84 260 PRO A C 1
ATOM 2029 O O . PRO A 1 297 ? -8.802 22.740 -18.450 1.00 29.04 260 PRO A O 1
ATOM 2033 N N . TYR A 1 298 ? -7.033 21.368 -18.169 1.00 27.63 261 TYR A N 1
ATOM 2034 C CA . TYR A 1 298 ? -6.650 21.844 -16.874 1.00 27.96 261 TYR A CA 1
ATOM 2035 C C . TYR A 1 298 ? -5.136 21.843 -16.776 1.00 29.59 261 TYR A C 1
ATOM 2036 O O . TYR A 1 298 ? -4.418 21.142 -17.523 1.00 28.50 261 TYR A O 1
ATOM 2045 N N . THR A 1 299 ? -4.630 22.708 -15.909 1.00 30.15 262 THR A N 1
ATOM 2046 C CA . THR A 1 299 ? -3.190 22.827 -15.763 1.00 30.83 262 THR A CA 1
ATOM 2047 C C . THR A 1 299 ? -2.739 22.155 -14.486 1.00 30.31 262 THR A C 1
ATOM 2048 O O . THR A 1 299 ? -3.426 22.126 -13.456 1.00 28.45 262 THR A O 1
ATOM 2052 N N . THR A 1 300 ? -1.565 21.555 -14.567 1.00 28.85 263 THR A N 1
ATOM 2053 C CA . THR A 1 300 ? -1.003 20.858 -13.460 1.00 29.47 263 THR A CA 1
ATOM 2054 C C . THR A 1 300 ? 0.512 20.914 -13.597 1.00 28.06 263 THR A C 1
ATOM 2055 O O . THR A 1 300 ? 1.027 20.980 -14.708 1.00 28.24 263 THR A O 1
ATOM 2059 N N . ASP A 1 301 ? 1.212 20.891 -12.472 1.00 29.32 264 ASP A N 1
ATOM 2060 C CA . ASP A 1 301 ? 2.676 20.817 -12.479 1.00 30.43 264 ASP A CA 1
ATOM 2061 C C . ASP A 1 301 ? 3.210 19.398 -12.583 1.00 28.66 264 ASP A C 1
ATOM 2062 O O . ASP A 1 301 ? 4.370 19.193 -12.974 1.00 27.97 264 ASP A O 1
ATOM 2067 N N . THR A 1 302 ? 2.397 18.450 -12.149 1.00 27.62 265 THR A N 1
ATOM 2068 C CA . THR A 1 302 ? 2.795 17.040 -12.182 1.00 26.61 265 THR A CA 1
ATOM 2069 C C . THR A 1 302 ? 1.580 16.237 -12.596 1.00 26.01 265 THR A C 1
ATOM 2070 O O . THR A 1 302 ? 0.455 16.711 -12.492 1.00 27.32 265 THR A O 1
ATOM 2074 N N . LEU A 1 303 ? 1.797 15.014 -13.057 1.00 25.05 266 LEU A N 1
ATOM 2075 C CA . LEU A 1 303 ? 0.671 14.266 -13.671 1.00 24.42 266 LEU A CA 1
ATOM 2076 C C . LEU A 1 303 ? 0.832 12.785 -13.297 1.00 23.20 266 LEU A C 1
ATOM 2077 O O . LEU A 1 303 ? 1.809 12.106 -13.743 1.00 23.61 266 LEU A O 1
ATOM 2082 N N . LEU A 1 304 ? -0.092 12.317 -12.461 1.00 22.50 267 LEU A N 1
ATOM 2083 C 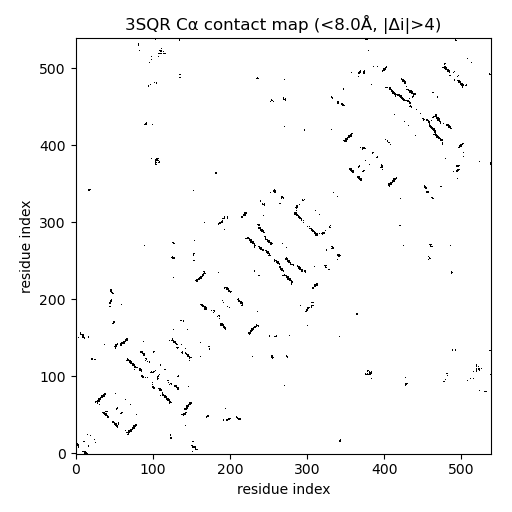CA . LEU A 1 304 ? -0.109 10.975 -11.945 1.00 21.79 267 LEU A CA 1
ATOM 2084 C C . LEU A 1 304 ? -0.559 10.077 -13.089 1.00 22.67 267 LEU A C 1
ATOM 2085 O O . LEU A 1 304 ? -1.555 10.382 -13.726 1.00 22.76 267 LEU A O 1
ATOM 2090 N N . ILE A 1 305 ? 0.179 9.008 -13.346 1.00 22.43 268 ILE A N 1
ATOM 2091 C CA . ILE A 1 305 ? -0.159 8.157 -14.492 1.00 21.66 268 ILE A CA 1
ATOM 2092 C C . ILE A 1 305 ? 0.032 6.738 -14.096 1.00 20.59 268 ILE A C 1
ATOM 2093 O O . ILE A 1 305 ? 1.160 6.271 -13.768 1.00 22.29 268 ILE A O 1
ATOM 2098 N N . GLY A 1 306 ? -1.075 6.022 -14.028 1.00 20.88 269 GLY A N 1
ATOM 2099 C CA . GLY A 1 306 ? -1.025 4.581 -13.863 1.00 21.20 269 GLY A CA 1
ATOM 2100 C C . GLY A 1 306 ? -0.793 3.743 -15.115 1.00 21.36 269 GLY A C 1
ATOM 2101 O O . GLY A 1 306 ? -0.808 4.238 -16.199 1.00 22.73 269 GLY A O 1
ATOM 2102 N N . ILE A 1 307 ? -0.483 2.470 -14.931 1.00 22.06 270 ILE A N 1
ATOM 2103 C CA . ILE A 1 307 ? -0.070 1.632 -16.032 1.00 21.82 270 ILE A CA 1
ATOM 2104 C C . ILE A 1 307 ? -1.178 1.505 -17.060 1.00 20.54 270 ILE A C 1
ATOM 2105 O O . ILE A 1 307 ? -2.303 1.163 -16.734 1.00 23.07 270 ILE A O 1
ATOM 2110 N N . GLY A 1 308 ? -0.863 1.784 -18.285 1.00 19.85 271 GLY A N 1
ATOM 2111 C CA . GLY A 1 308 ? -1.814 1.688 -19.383 1.00 19.49 271 GLY A CA 1
ATOM 2112 C C . GLY A 1 308 ? -2.607 2.961 -19.619 1.00 20.07 271 GLY A C 1
ATOM 2113 O O . GLY A 1 308 ? -3.209 3.092 -20.707 1.00 21.32 271 GLY A O 1
ATOM 2114 N N . GLN A 1 309 ? -2.537 3.889 -18.665 1.00 20.49 272 GLN A N 1
ATOM 2115 C CA . GLN A 1 309 ? -3.077 5.215 -18.833 1.00 20.76 272 GLN A CA 1
ATOM 2116 C C . GLN A 1 309 ? -2.258 6.067 -19.803 1.00 21.59 272 GLN A C 1
ATOM 2117 O O . GLN A 1 309 ? -1.024 5.911 -19.889 1.00 22.04 272 GLN A O 1
ATOM 2123 N N . ARG A 1 310 ? -2.964 6.983 -20.513 1.00 19.71 273 ARG A N 1
ATOM 2124 C CA . ARG A 1 310 ? -2.388 7.943 -21.402 1.00 20.97 273 ARG A CA 1
ATOM 2125 C C . ARG A 1 310 ? -2.891 9.249 -20.964 1.00 21.40 273 ARG A C 1
ATOM 2126 O O . ARG A 1 310 ? -3.985 9.328 -20.441 1.00 20.55 273 ARG A O 1
ATOM 2134 N N . TYR A 1 311 ? -2.054 10.257 -21.156 1.00 22.30 274 TYR A N 1
ATOM 2135 C CA . TYR A 1 311 ? -2.509 11.642 -21.104 1.00 21.58 274 TYR A CA 1
ATOM 2136 C C . TYR A 1 311 ? -1.901 12.361 -22.248 1.00 21.89 274 TYR A C 1
ATOM 2137 O O . TYR A 1 311 ? -0.709 12.170 -22.580 1.00 21.71 274 TYR A O 1
ATOM 2146 N N . ASP A 1 312 ? -2.659 13.302 -22.784 1.00 21.57 275 ASP A N 1
ATOM 2147 C CA . ASP A 1 312 ? -2.143 14.197 -23.769 1.00 22.62 275 ASP A CA 1
ATOM 2148 C C . ASP A 1 312 ? -2.060 15.523 -23.002 1.00 23.47 275 ASP A C 1
ATOM 2149 O O . ASP A 1 312 ? -3.004 15.922 -22.308 1.00 24.22 275 ASP A O 1
ATOM 2154 N N . VAL A 1 313 ? -0.885 16.125 -23.110 1.00 23.99 276 VAL A N 1
ATOM 2155 C CA . VAL A 1 313 ? -0.654 17.465 -22.529 1.00 22.73 276 VAL A CA 1
ATOM 2156 C C . VAL A 1 313 ? -0.042 18.399 -23.546 1.00 23.79 276 VAL A C 1
ATOM 2157 O O . VAL A 1 313 ? 0.686 18.040 -24.428 1.00 22.55 276 VAL A O 1
ATOM 2161 N N . ILE A 1 314 ? -0.339 19.682 -23.356 1.00 24.18 277 ILE A N 1
ATOM 2162 C CA . ILE A 1 314 ? 0.231 20.698 -24.184 1.00 24.32 277 ILE A CA 1
ATOM 2163 C C . ILE A 1 314 ? 1.172 21.453 -23.252 1.00 24.39 277 ILE A C 1
ATOM 2164 O O . ILE A 1 314 ? 0.791 21.782 -22.125 1.00 25.20 277 ILE A O 1
ATOM 2169 N N . VAL A 1 315 ? 2.395 21.630 -23.732 1.00 24.70 278 VAL A N 1
ATOM 2170 C CA . VAL A 1 315 ? 3.410 22.329 -22.923 1.00 25.56 278 VAL A CA 1
ATOM 2171 C C . VAL A 1 315 ? 3.871 23.494 -23.809 1.00 25.86 278 VAL A C 1
ATOM 2172 O O . VAL A 1 315 ? 4.328 23.286 -24.948 1.00 26.59 278 VAL A O 1
ATOM 2176 N N . GLU A 1 316 ? 3.762 24.694 -23.250 1.00 28.94 279 GLU A N 1
ATOM 2177 C CA . GLU A 1 316 ? 4.297 25.891 -23.902 1.00 29.16 279 GLU A CA 1
ATOM 2178 C C . GLU A 1 316 ? 5.705 26.141 -23.384 1.00 28.14 279 GLU A C 1
ATOM 2179 O O . GLU A 1 316 ? 5.951 26.092 -22.161 1.00 28.43 279 GLU A O 1
ATOM 2185 N N . ALA A 1 317 ? 6.606 26.279 -24.351 1.00 28.67 280 ALA A N 1
ATOM 2186 C CA . ALA A 1 317 ? 8.018 26.421 -24.137 1.00 29.08 280 ALA A CA 1
ATOM 2187 C C . ALA A 1 317 ? 8.223 27.940 -23.817 1.00 31.04 280 ALA A C 1
ATOM 2188 O O . ALA A 1 317 ? 8.819 28.651 -24.598 1.00 33.81 280 ALA A O 1
ATOM 2190 N N . ASN A 1 318 ? 7.737 28.335 -22.664 1.00 33.45 281 ASN A N 1
ATOM 2191 C CA . ASN A 1 318 ? 7.767 29.745 -22.226 1.00 36.33 281 ASN A CA 1
ATOM 2192 C C . ASN A 1 318 ? 8.733 29.971 -21.050 1.00 37.38 281 ASN A C 1
ATOM 2193 O O . ASN A 1 318 ? 8.565 30.936 -20.292 1.00 40.09 281 ASN A O 1
ATOM 2198 N N . ALA A 1 319 ? 9.666 29.057 -20.832 1.00 36.21 282 ALA A N 1
ATOM 2199 C CA . ALA A 1 319 ? 10.664 29.227 -19.773 1.00 36.34 282 ALA A CA 1
ATOM 2200 C C . ALA A 1 319 ? 11.923 29.897 -20.317 1.00 35.90 282 ALA A C 1
ATOM 2201 O O . ALA A 1 319 ? 12.163 30.014 -21.547 1.00 35.08 282 ALA A O 1
ATOM 2203 N N . ALA A 1 320 ? 12.739 30.362 -19.354 1.00 37.36 283 ALA A N 1
ATOM 2204 C CA . ALA A 1 320 ? 14.084 30.795 -19.669 1.00 37.79 283 ALA A CA 1
ATOM 2205 C C . ALA A 1 320 ? 14.707 29.635 -20.417 1.00 37.90 283 ALA A C 1
ATOM 2206 O O . ALA A 1 320 ? 14.516 28.462 -19.982 1.00 38.46 283 ALA A O 1
ATOM 2208 N N . ALA A 1 321 ? 15.375 29.931 -21.532 1.00 36.52 284 ALA A N 1
ATOM 2209 C CA . ALA A 1 321 ? 16.056 28.922 -22.310 1.00 36.52 284 ALA A CA 1
ATOM 2210 C C . ALA A 1 321 ? 17.165 28.271 -21.489 1.00 37.47 284 ALA A C 1
ATOM 2211 O O . ALA A 1 321 ? 18.125 28.909 -21.057 1.00 38.31 284 ALA A O 1
ATOM 2213 N N . ASP A 1 322 ? 17.025 26.981 -21.266 1.00 34.90 285 ASP A N 1
ATOM 2214 C CA . ASP A 1 322 ? 17.923 26.259 -20.419 1.00 35.07 285 ASP A CA 1
ATOM 2215 C C . ASP A 1 322 ? 17.536 24.774 -20.594 1.00 34.91 285 ASP A C 1
ATOM 2216 O O . ASP A 1 322 ? 16.536 24.461 -21.280 1.00 32.42 285 ASP A O 1
ATOM 2221 N N . ASN A 1 323 ? 18.342 23.932 -19.960 1.00 33.96 286 ASN A N 1
ATOM 2222 C CA . ASN A 1 323 ? 18.068 22.512 -19.776 1.00 33.51 286 ASN A CA 1
ATOM 2223 C C . ASN A 1 323 ? 17.224 22.325 -18.537 1.00 32.85 286 ASN A C 1
ATOM 2224 O O . ASN A 1 323 ? 17.452 22.932 -17.481 1.00 33.87 286 ASN A O 1
ATOM 2229 N N . TYR A 1 324 ? 16.215 21.464 -18.620 1.00 31.14 287 TYR A N 1
ATOM 2230 C CA . TYR A 1 324 ? 15.342 21.233 -17.497 1.00 30.21 287 TYR A CA 1
ATOM 2231 C C . TYR A 1 324 ? 15.198 19.728 -17.355 1.00 30.53 287 TYR A C 1
ATOM 2232 O O . TYR A 1 324 ? 15.211 18.979 -18.387 1.00 28.87 287 TYR A O 1
ATOM 2241 N N . TRP A 1 325 ? 15.131 19.292 -16.107 1.00 30.10 288 TRP A N 1
ATOM 2242 C CA . TRP A 1 325 ? 14.870 17.886 -15.869 1.00 31.37 288 TRP A CA 1
ATOM 2243 C C . TRP A 1 325 ? 13.438 17.536 -16.253 1.00 29.36 288 TRP A C 1
ATOM 2244 O O . TRP A 1 325 ? 12.471 18.261 -15.921 1.00 29.69 288 TRP A O 1
ATOM 2255 N N . ILE A 1 326 ? 13.310 16.381 -16.902 1.00 28.30 289 ILE A N 1
ATOM 2256 C CA . ILE A 1 326 ? 11.978 15.757 -17.147 1.00 27.31 289 ILE A CA 1
ATOM 2257 C C . ILE A 1 326 ? 11.918 14.646 -16.142 1.00 26.62 289 ILE A C 1
ATOM 2258 O O . ILE A 1 326 ? 12.789 13.781 -16.095 1.00 27.35 289 ILE A O 1
ATOM 2263 N N . ARG A 1 327 ? 10.917 14.703 -15.268 1.00 26.20 290 ARG A N 1
ATOM 2264 C CA . ARG A 1 327 ? 10.860 13.824 -14.127 1.00 26.36 290 ARG A CA 1
ATOM 2265 C C . ARG A 1 327 ? 9.768 12.793 -14.300 1.00 24.89 290 ARG A C 1
ATOM 2266 O O . ARG A 1 327 ? 8.610 13.159 -14.428 1.00 24.95 290 ARG A O 1
ATOM 2274 N N . GLY A 1 328 ? 10.128 11.530 -14.341 1.00 24.79 291 GLY A N 1
ATOM 2275 C CA . GLY A 1 328 ? 9.077 10.514 -14.255 1.00 25.54 291 GLY A CA 1
ATOM 2276 C C . GLY A 1 328 ? 8.454 10.465 -12.873 1.00 25.39 291 GLY A C 1
ATOM 2277 O O . GLY A 1 328 ? 7.336 10.027 -12.711 1.00 23.18 291 GLY A O 1
ATOM 2278 N N . ASN A 1 329 ? 9.226 10.854 -11.851 1.00 23.96 292 ASN A N 1
ATOM 2279 C CA . ASN A 1 329 ? 8.796 10.684 -10.447 1.00 24.93 292 ASN A CA 1
ATOM 2280 C C . ASN A 1 329 ? 8.207 9.329 -10.218 1.00 24.73 292 ASN A C 1
ATOM 2281 O O . ASN A 1 329 ? 7.047 9.176 -9.817 1.00 25.85 292 ASN A O 1
ATOM 2286 N N . TRP A 1 330 ? 9.036 8.341 -10.384 1.00 23.86 293 TRP A N 1
ATOM 2287 C CA . TRP A 1 330 ? 8.715 6.984 -10.027 1.00 24.01 293 TRP A CA 1
ATOM 2288 C C . TRP A 1 330 ? 8.094 6.955 -8.633 1.00 24.95 293 TRP A C 1
ATOM 2289 O O . TRP A 1 330 ? 8.737 7.475 -7.656 1.00 24.97 293 TRP A O 1
ATOM 2300 N N . GLY A 1 331 ? 6.907 6.349 -8.534 1.00 22.86 294 GLY A N 1
ATOM 2301 C CA . GLY A 1 331 ? 6.231 6.145 -7.240 1.00 24.19 294 GLY A CA 1
ATOM 2302 C C . GLY A 1 331 ? 6.861 5.059 -6.378 1.00 24.54 294 GLY A C 1
ATOM 2303 O O . GLY A 1 331 ? 6.501 3.905 -6.470 1.00 24.66 294 GLY A O 1
ATOM 2304 N N . THR A 1 332 ? 7.790 5.436 -5.510 1.00 25.30 295 THR A N 1
ATOM 2305 C CA . THR A 1 332 ? 8.502 4.410 -4.715 1.00 26.57 295 THR A CA 1
ATOM 2306 C C . THR A 1 332 ? 7.573 3.731 -3.699 1.00 26.43 295 THR A C 1
ATOM 2307 O O . THR A 1 332 ? 7.758 2.567 -3.378 1.00 27.19 295 THR A O 1
ATOM 2311 N N . THR A 1 333 ? 6.544 4.426 -3.255 1.00 27.88 296 THR A N 1
ATOM 2312 C CA . THR A 1 333 ? 5.543 3.784 -2.389 1.00 27.61 296 THR A CA 1
ATOM 2313 C C . THR A 1 333 ? 4.625 2.801 -3.130 1.00 28.45 296 THR A C 1
ATOM 2314 O O . THR A 1 333 ? 4.000 1.945 -2.517 1.00 26.51 296 THR A O 1
ATOM 2318 N N . CYS A 1 334 ? 4.639 2.859 -4.469 1.00 25.78 297 CYS A N 1
ATOM 2319 C CA . CYS A 1 334 ? 3.751 2.027 -5.274 1.00 24.55 297 CYS A CA 1
ATOM 2320 C C . CYS A 1 334 ? 4.408 0.695 -5.633 1.00 25.19 297 CYS A C 1
ATOM 2321 O O . CYS A 1 334 ? 3.776 -0.376 -5.653 1.00 24.75 297 CYS A O 1
ATOM 2324 N N . SER A 1 335 ? 5.684 0.776 -6.010 1.00 25.85 298 SER A N 1
ATOM 2325 C CA . SER A 1 335 ? 6.472 -0.376 -6.250 1.00 25.33 298 SER A CA 1
ATOM 2326 C C . SER A 1 335 ? 7.971 0.031 -6.228 1.00 23.99 298 SER A C 1
ATOM 2327 O O . SER A 1 335 ? 8.327 1.207 -6.320 1.00 25.38 298 SER A O 1
ATOM 2330 N N . THR A 1 336 ? 8.812 -0.975 -6.096 1.00 25.97 299 THR A N 1
ATOM 2331 C CA . THR A 1 336 ? 10.257 -0.771 -5.969 1.00 26.11 299 THR A CA 1
ATOM 2332 C C . THR A 1 336 ? 10.941 -0.731 -7.349 1.00 25.60 299 THR A C 1
ATOM 2333 O O . THR A 1 336 ? 10.481 -1.363 -8.306 1.00 25.83 299 THR A O 1
ATOM 2337 N N . ASN A 1 337 ? 12.023 0.034 -7.394 1.00 25.97 300 ASN A N 1
ATOM 2338 C CA . ASN A 1 337 ? 12.927 0.046 -8.532 1.00 26.79 300 ASN A CA 1
ATOM 2339 C C . ASN A 1 337 ? 14.327 0.368 -7.977 1.00 27.02 300 ASN A C 1
ATOM 2340 O O . ASN A 1 337 ? 14.511 1.188 -7.047 1.00 28.89 300 ASN A O 1
ATOM 2345 N N . ASN A 1 338 ? 15.310 -0.223 -8.623 1.00 26.77 301 ASN A N 1
ATOM 2346 C CA . ASN A 1 338 ? 16.687 -0.053 -8.194 1.00 28.43 301 ASN A CA 1
ATOM 2347 C C . ASN A 1 338 ? 17.232 1.294 -8.494 1.00 28.80 301 ASN A C 1
ATOM 2348 O O . ASN A 1 338 ? 18.188 1.745 -7.839 1.00 29.09 301 ASN A O 1
ATOM 2353 N N . GLU A 1 339 ? 16.609 2.020 -9.439 1.00 28.32 302 GLU A N 1
ATOM 2354 C CA . GLU A 1 339 ? 17.115 3.297 -9.838 1.00 27.50 302 GLU A CA 1
ATOM 2355 C C . GLU A 1 339 ? 15.971 4.290 -9.987 1.00 28.14 302 GLU A C 1
ATOM 2356 O O . GLU A 1 339 ? 15.911 5.063 -10.950 1.00 26.37 302 GLU A O 1
ATOM 2362 N N . ALA A 1 340 ? 15.108 4.336 -8.966 1.00 27.11 303 ALA A N 1
ATOM 2363 C CA . ALA A 1 340 ? 13.983 5.255 -9.014 1.00 27.69 303 ALA A CA 1
ATOM 2364 C C . ALA A 1 340 ? 14.334 6.719 -9.302 1.00 27.73 303 ALA A C 1
ATOM 2365 O O . ALA A 1 340 ? 13.647 7.397 -10.069 1.00 30.07 303 ALA A O 1
ATOM 2367 N N . ALA A 1 341 ? 15.402 7.241 -8.680 1.00 27.26 304 ALA A N 1
ATOM 2368 C CA . ALA A 1 341 ? 15.741 8.631 -8.797 1.00 27.89 304 ALA A CA 1
ATOM 2369 C C . ALA A 1 341 ? 16.161 8.984 -10.238 1.00 28.06 304 ALA A C 1
ATOM 2370 O O . ALA A 1 341 ? 16.153 10.170 -10.590 1.00 28.14 304 ALA A O 1
ATOM 2372 N N . ASN A 1 342 ? 16.539 7.974 -11.017 1.00 26.74 305 ASN A N 1
ATOM 2373 C CA . ASN A 1 342 ? 17.015 8.161 -12.406 1.00 27.34 305 ASN A CA 1
ATOM 2374 C C . ASN A 1 342 ? 15.969 8.016 -13.485 1.00 27.94 305 ASN A C 1
ATOM 2375 O O . ASN A 1 342 ? 16.298 7.992 -14.673 1.00 25.96 305 ASN A O 1
ATOM 2383 N N . ALA A 1 343 ? 14.693 8.006 -13.067 1.00 27.37 306 ALA A N 1
ATOM 2384 C CA . ALA A 1 343 ? 13.553 8.012 -14.028 1.00 26.90 306 ALA A CA 1
ATOM 2385 C C . ALA A 1 343 ? 13.332 9.446 -14.465 1.00 25.93 306 ALA A C 1
ATOM 2386 O O . ALA A 1 343 ? 12.376 10.081 -14.076 1.00 26.39 306 ALA A O 1
ATOM 2388 N N . THR A 1 344 ? 14.244 9.930 -15.295 1.00 26.22 307 THR A N 1
ATOM 2389 C CA . THR A 1 344 ? 14.302 11.287 -15.713 1.00 25.19 307 THR A CA 1
ATOM 2390 C C . THR A 1 344 ? 14.801 11.332 -17.158 1.00 25.56 307 THR A C 1
ATOM 2391 O O . THR A 1 344 ? 15.396 10.364 -17.673 1.00 27.02 307 THR A O 1
ATOM 2395 N N . GLY A 1 345 ? 14.573 12.477 -17.748 1.00 26.48 308 GLY A N 1
ATOM 2396 C CA . GLY A 1 345 ? 15.101 12.847 -19.050 1.00 26.56 308 GLY A CA 1
ATOM 2397 C C . GLY A 1 345 ? 15.444 14.330 -19.022 1.00 26.74 308 GLY A C 1
ATOM 2398 O O . GLY A 1 345 ? 15.376 14.956 -17.978 1.00 25.88 308 GLY A O 1
ATOM 2399 N N . ILE A 1 346 ? 15.821 14.837 -20.169 1.00 25.44 309 ILE A N 1
ATOM 2400 C CA . ILE A 1 346 ? 16.284 16.204 -20.320 1.00 26.84 309 ILE A CA 1
ATOM 2401 C C . ILE A 1 346 ? 15.546 16.918 -21.405 1.00 26.47 309 ILE A C 1
ATOM 2402 O O . ILE A 1 346 ? 15.444 16.444 -22.573 1.00 26.26 309 ILE A O 1
ATOM 2407 N N . LEU A 1 347 ? 14.996 18.084 -21.029 1.00 26.26 310 LEU A N 1
ATOM 2408 C CA . LEU A 1 347 ? 14.436 19.036 -21.907 1.00 26.03 310 LEU A CA 1
ATOM 2409 C C . LEU A 1 347 ? 15.499 20.122 -22.174 1.00 27.07 310 LEU A C 1
ATOM 2410 O O . LEU A 1 347 ? 16.049 20.623 -21.223 1.00 26.76 310 LEU A O 1
ATOM 2415 N N . ARG A 1 348 ? 15.762 20.399 -23.435 1.00 27.33 311 ARG A N 1
ATOM 2416 C CA . ARG A 1 348 ? 16.735 21.456 -23.859 1.00 29.24 311 ARG A CA 1
ATOM 2417 C C . ARG A 1 348 ? 16.035 22.469 -24.713 1.00 30.68 311 ARG A C 1
ATOM 2418 O O . ARG A 1 348 ? 15.263 22.129 -25.625 1.00 29.85 311 ARG A O 1
ATOM 2426 N N . TYR A 1 349 ? 16.330 23.749 -24.471 1.00 31.40 312 TYR A N 1
ATOM 2427 C CA . TYR A 1 349 ? 15.897 24.802 -25.390 1.00 31.71 312 TYR A CA 1
ATOM 2428 C C . TYR A 1 349 ? 16.978 25.067 -26.394 1.00 32.95 312 TYR A C 1
ATOM 2429 O O . TYR A 1 349 ? 16.757 25.742 -27.403 1.00 34.92 312 TYR A O 1
ATOM 2438 N N . ASP A 1 350 ? 18.159 24.561 -26.114 1.00 33.93 313 ASP A N 1
ATOM 2439 C CA . ASP A 1 350 ? 19.241 24.639 -27.054 1.00 36.58 313 ASP A CA 1
ATOM 2440 C C . ASP A 1 350 ? 19.809 23.238 -27.182 1.00 37.03 313 ASP A C 1
ATOM 2441 O O . ASP A 1 350 ? 20.474 22.724 -26.277 1.00 37.06 313 ASP A O 1
ATOM 2446 N N . SER A 1 351 ? 19.562 22.646 -28.339 1.00 39.10 314 SER A N 1
ATOM 2447 C CA . SER A 1 351 ? 19.853 21.227 -28.616 1.00 40.30 314 SER A CA 1
ATOM 2448 C C . SER A 1 351 ? 21.347 20.941 -28.649 1.00 41.71 314 SER A C 1
ATOM 2449 O O . SER A 1 351 ? 21.763 19.774 -28.561 1.00 41.04 314 SER A O 1
ATOM 2452 N N . SER A 1 352 ? 22.138 22.009 -28.797 1.00 42.14 315 SER A N 1
ATOM 2453 C CA . SER A 1 352 ? 23.577 21.883 -28.811 1.00 42.39 315 SER A CA 1
ATOM 2454 C C . SER A 1 352 ? 24.147 21.848 -27.396 1.00 41.83 315 SER A C 1
ATOM 2455 O O . SER A 1 352 ? 25.305 21.494 -27.215 1.00 43.60 315 SER A O 1
ATOM 2458 N N . SER A 1 353 ? 23.354 22.168 -26.378 1.00 41.16 316 SER A N 1
ATOM 2459 C CA . SER A 1 353 ? 23.812 21.988 -25.013 1.00 41.12 316 SER A CA 1
ATOM 2460 C C . SER A 1 353 ? 23.983 20.489 -24.771 1.00 42.32 316 SER A C 1
ATOM 2461 O O . SER A 1 353 ? 23.165 19.656 -25.209 1.00 42.91 316 SER A O 1
ATOM 2464 N N . ILE A 1 354 ? 25.060 20.162 -24.082 1.00 42.47 317 ILE A N 1
ATOM 2465 C CA . ILE A 1 354 ? 25.323 18.819 -23.619 1.00 43.10 317 ILE A CA 1
ATOM 2466 C C . ILE A 1 354 ? 25.314 18.759 -22.092 1.00 42.21 317 ILE A C 1
ATOM 2467 O O . ILE A 1 354 ? 25.524 17.709 -21.526 1.00 43.47 317 ILE A O 1
ATOM 2472 N N . ALA A 1 355 ? 25.030 19.885 -21.436 1.00 42.04 318 ALA A N 1
ATOM 2473 C CA . ALA A 1 355 ? 24.954 19.980 -19.967 1.00 41.17 318 ALA A CA 1
ATOM 2474 C C . ALA A 1 355 ? 23.751 19.266 -19.356 1.00 40.83 318 ALA A C 1
ATOM 2475 O O . ALA A 1 355 ? 22.630 19.386 -19.842 1.00 40.75 318 ALA A O 1
ATOM 2477 N N . ASN A 1 356 ? 23.976 18.597 -18.236 1.00 40.58 319 ASN A N 1
ATOM 2478 C CA . ASN A 1 356 ? 22.847 18.142 -17.440 1.00 40.73 319 ASN A CA 1
ATOM 2479 C C . ASN A 1 356 ? 22.073 19.319 -16.857 1.00 40.38 319 ASN A C 1
ATOM 2480 O O . ASN A 1 356 ? 22.650 20.335 -16.487 1.00 39.97 319 ASN A O 1
ATOM 2485 N N . PRO A 1 357 ? 20.748 19.190 -16.767 1.00 39.77 320 PRO A N 1
ATOM 2486 C CA . PRO A 1 357 ? 19.974 20.231 -16.151 1.00 39.52 320 PRO A CA 1
ATOM 2487 C C . PRO A 1 357 ? 20.331 20.390 -14.706 1.00 39.35 320 PRO A C 1
ATOM 2488 O O . PRO A 1 357 ? 20.658 19.427 -14.043 1.00 39.33 320 PRO A O 1
ATOM 2492 N N . THR A 1 358 ? 20.180 21.604 -14.214 1.00 39.66 321 THR A N 1
ATOM 2493 C CA . THR A 1 358 ? 20.325 21.867 -12.797 1.00 39.84 321 THR A CA 1
ATOM 2494 C C . THR A 1 358 ? 19.031 22.423 -12.224 1.00 39.66 321 THR A C 1
ATOM 2495 O O . THR A 1 358 ? 19.051 23.056 -11.187 1.00 39.88 321 THR A O 1
ATOM 2499 N N . SER A 1 359 ? 17.889 22.137 -12.849 1.00 37.98 322 SER A N 1
ATOM 2500 C CA . SER A 1 359 ? 16.644 22.763 -12.409 1.00 36.76 322 SER A CA 1
ATOM 2501 C C . SER A 1 359 ? 16.097 22.082 -11.171 1.00 36.65 322 SER A C 1
ATOM 2502 O O . SER A 1 359 ? 16.454 20.930 -10.827 1.00 36.03 322 SER A O 1
ATOM 2505 N N . VAL A 1 360 ? 15.220 22.824 -10.509 1.00 37.58 323 VAL A N 1
ATOM 2506 C CA . VAL A 1 360 ? 14.628 22.425 -9.237 1.00 38.79 323 VAL A CA 1
ATOM 2507 C C . VAL A 1 360 ? 13.241 21.924 -9.569 1.00 38.83 323 VAL A C 1
ATOM 2508 O O . VAL A 1 360 ? 12.455 22.605 -10.237 1.00 38.63 323 VAL A O 1
ATOM 2512 N N . GLY A 1 361 ? 12.970 20.717 -9.117 1.00 39.34 324 GLY A N 1
ATOM 2513 C CA . GLY A 1 361 ? 11.710 20.098 -9.376 1.00 39.52 324 GLY A CA 1
ATOM 2514 C C . GLY A 1 361 ? 10.614 20.521 -8.436 1.00 39.32 324 GLY A C 1
ATOM 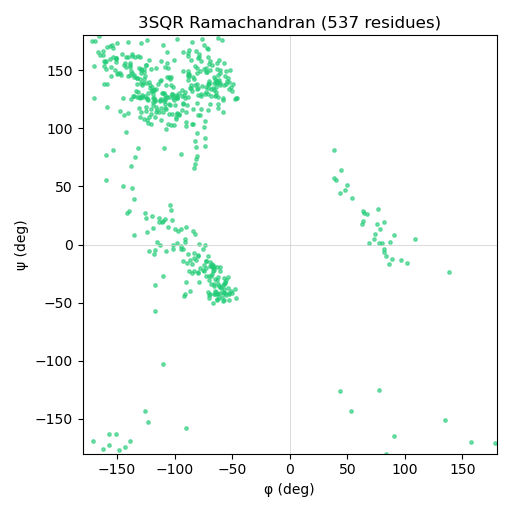2515 O O . GLY A 1 361 ? 10.846 20.898 -7.296 1.00 38.11 324 GLY A O 1
ATOM 2516 N N . THR A 1 362 ? 9.399 20.433 -8.942 1.00 37.69 325 THR A N 1
ATOM 2517 C CA . THR A 1 362 ? 8.218 20.534 -8.131 1.00 37.76 325 THR A CA 1
ATOM 2518 C C . THR A 1 362 ? 8.086 19.339 -7.210 1.00 36.59 325 THR A C 1
ATOM 2519 O O . THR A 1 362 ? 8.226 18.182 -7.646 1.00 37.09 325 THR A O 1
ATOM 2523 N N . THR A 1 363 ? 7.782 19.589 -5.943 1.00 35.71 326 THR A N 1
ATOM 2524 C CA . THR A 1 363 ? 7.612 18.537 -4.993 1.00 35.61 326 THR A CA 1
ATOM 2525 C C . THR A 1 363 ? 6.426 17.683 -5.483 1.00 34.52 326 THR A C 1
ATOM 2526 O O . THR A 1 363 ? 5.318 18.196 -5.614 1.00 32.13 326 THR A O 1
ATOM 2530 N N . PRO A 1 364 ? 6.677 16.411 -5.724 1.00 33.78 327 PRO A N 1
ATOM 2531 C CA . PRO A 1 364 ? 5.561 15.544 -6.181 1.00 33.85 327 PRO A CA 1
ATOM 2532 C C . PRO A 1 364 ? 4.564 15.213 -5.079 1.00 32.52 327 PRO A C 1
ATOM 2533 O O . PRO A 1 364 ? 4.887 15.215 -3.884 1.00 33.86 327 PRO A O 1
ATOM 2537 N N . ARG A 1 365 ? 3.325 14.969 -5.476 1.00 30.23 328 ARG A N 1
ATOM 2538 C CA . ARG A 1 365 ? 2.359 14.450 -4.533 1.00 29.32 328 ARG A CA 1
ATOM 2539 C C . ARG A 1 365 ? 2.846 13.146 -3.904 1.00 29.28 328 ARG A C 1
ATOM 2540 O O . ARG A 1 365 ? 2.645 12.934 -2.723 1.00 29.13 328 ARG A O 1
ATOM 2548 N N . GLY A 1 366 ? 3.511 12.288 -4.698 1.00 28.95 329 GLY A N 1
ATOM 2549 C CA . GLY A 1 366 ? 4.187 11.102 -4.233 1.00 28.72 329 GLY A CA 1
ATOM 2550 C C . GLY A 1 366 ? 3.250 9.961 -3.902 1.00 29.85 329 GLY A C 1
ATOM 2551 O O . GLY A 1 366 ? 3.630 8.989 -3.244 1.00 31.18 329 GLY A O 1
ATOM 2552 N N . THR A 1 367 ? 2.019 10.052 -4.416 1.00 28.61 330 THR A N 1
ATOM 2553 C CA . THR A 1 367 ? 1.052 8.992 -4.231 1.00 27.20 330 THR A CA 1
ATOM 2554 C C . THR A 1 367 ? 0.967 8.045 -5.416 1.00 26.59 330 THR A C 1
ATOM 2555 O O . THR A 1 367 ? 1.623 8.241 -6.446 1.00 26.33 330 THR A O 1
ATOM 2559 N N . CYS A 1 368 ? 0.143 7.022 -5.249 1.00 26.59 331 CYS A N 1
ATOM 2560 C CA . CYS A 1 368 ? -0.141 6.030 -6.322 1.00 26.01 331 CYS A CA 1
ATOM 2561 C C . CYS A 1 368 ? -1.517 6.256 -6.907 1.00 25.39 331 CYS A C 1
ATOM 2562 O O . CYS A 1 368 ? -2.038 5.402 -7.595 1.00 27.16 331 CYS A O 1
ATOM 2565 N N . GLU A 1 369 ? -2.079 7.416 -6.623 1.00 27.00 332 GLU A N 1
ATOM 2566 C CA . GLU A 1 369 ? -3.402 7.773 -7.115 1.00 26.80 332 GLU A CA 1
ATOM 2567 C C . GLU A 1 369 ? -3.399 8.030 -8.603 1.00 25.96 332 GLU A C 1
ATOM 2568 O O . GLU A 1 369 ? -2.328 8.237 -9.247 1.00 24.10 332 GLU A O 1
ATOM 2574 N N . ASP A 1 370 ? -4.611 8.112 -9.134 1.00 24.22 333 ASP A N 1
ATOM 2575 C CA . ASP A 1 370 ? -4.795 8.706 -10.427 1.00 25.33 333 ASP A CA 1
ATOM 2576 C C . ASP A 1 370 ? -4.922 10.221 -10.224 1.00 25.29 333 ASP A C 1
ATOM 2577 O O . ASP A 1 370 ? -5.017 10.718 -9.062 1.00 26.27 333 ASP A O 1
ATOM 2582 N N . GLU A 1 371 ? -4.983 10.940 -11.343 1.00 25.48 334 GLU A N 1
ATOM 2583 C CA . GLU A 1 371 ? -5.372 12.357 -11.290 1.00 25.50 334 GLU A CA 1
ATOM 2584 C C . GLU A 1 371 ? -6.720 12.485 -10.608 1.00 27.60 334 GLU A C 1
ATOM 2585 O O . GLU A 1 371 ? -7.561 11.587 -10.668 1.00 27.10 334 GLU A O 1
ATOM 2591 N N . PRO A 1 372 ? -6.919 13.615 -9.928 1.00 27.74 335 PRO A N 1
ATOM 2592 C CA . PRO A 1 372 ? -8.169 13.642 -9.159 1.00 28.48 335 PRO A CA 1
ATOM 2593 C C . PRO A 1 372 ? -9.402 13.597 -10.075 1.00 27.24 335 PRO A C 1
ATOM 2594 O O . PRO A 1 372 ? -9.415 14.256 -11.101 1.00 27.50 335 PRO A O 1
ATOM 2598 N N . VAL A 1 373 ? -10.455 12.896 -9.669 1.00 28.04 336 VAL A N 1
ATOM 2599 C CA . VAL A 1 373 ? -11.651 12.838 -10.511 1.00 27.78 336 VAL A CA 1
ATOM 2600 C C . VAL A 1 373 ? -12.171 14.190 -10.905 1.00 28.19 336 VAL A C 1
ATOM 2601 O O . VAL A 1 373 ? -12.603 14.394 -12.059 1.00 26.15 336 VAL A O 1
ATOM 2605 N N . ALA A 1 374 ? -12.095 15.161 -9.982 1.00 27.40 337 ALA A N 1
ATOM 2606 C CA . ALA A 1 374 ? -12.627 16.505 -10.332 1.00 28.88 337 ALA A CA 1
ATOM 2607 C C . ALA A 1 374 ? -11.934 17.225 -11.467 1.00 28.58 337 ALA A C 1
ATOM 2608 O O . ALA A 1 374 ? -12.508 18.124 -12.073 1.00 30.38 337 ALA A O 1
ATOM 2610 N N . SER A 1 375 ? -10.701 16.794 -11.771 1.00 28.12 338 SER A N 1
ATOM 2611 C CA . SER A 1 375 ? -9.950 17.360 -12.845 1.00 27.12 338 SER A CA 1
ATOM 2612 C C . SER A 1 375 ? -10.222 16.739 -14.206 1.00 25.75 338 SER A C 1
ATOM 2613 O O . SER A 1 375 ? -9.822 17.271 -15.202 1.00 24.93 338 SER A O 1
ATOM 2616 N N . LEU A 1 376 ? -10.889 15.607 -14.238 1.00 25.54 339 LEU A N 1
ATOM 2617 C CA . LEU A 1 376 ? -10.974 14.841 -15.469 1.00 24.68 339 LEU A CA 1
ATOM 2618 C C . LEU A 1 376 ? -12.393 14.900 -16.054 1.00 25.03 339 LEU A C 1
ATOM 2619 O O . LEU A 1 376 ? -13.208 13.959 -15.859 1.00 27.23 339 LEU A O 1
ATOM 2624 N N . VAL A 1 377 ? -12.670 15.975 -16.782 1.00 24.94 340 VAL A N 1
ATOM 2625 C CA . VAL A 1 377 ? -14.017 16.257 -17.287 1.00 25.49 340 VAL A CA 1
ATOM 2626 C C . VAL A 1 377 ? -14.037 16.127 -18.772 1.00 24.36 340 VAL A C 1
ATOM 2627 O O . VAL A 1 377 ? -13.463 16.917 -19.440 1.00 25.52 340 VAL A O 1
ATOM 2631 N N . PRO A 1 378 ? -14.662 15.058 -19.308 1.00 25.73 341 PRO A N 1
ATOM 2632 C CA . PRO A 1 378 ? -14.722 14.870 -20.738 1.00 25.30 341 PRO A CA 1
ATOM 2633 C C . PRO A 1 378 ? -15.318 16.093 -21.398 1.00 26.95 341 PRO A C 1
ATOM 2634 O O . PRO A 1 378 ? -16.292 16.687 -20.886 1.00 25.69 341 PRO A O 1
ATOM 2638 N N . HIS A 1 379 ? -14.724 16.470 -22.507 1.00 26.71 342 HIS A N 1
ATOM 2639 C CA . HIS A 1 379 ? -15.209 17.593 -23.264 1.00 27.28 342 HIS A CA 1
ATOM 2640 C C . HIS A 1 379 ? -16.575 17.260 -23.844 1.00 28.86 342 HIS A C 1
ATOM 2641 O O . HIS A 1 379 ? -17.510 18.099 -23.796 1.00 27.34 342 HIS A O 1
ATOM 2648 N N . LEU A 1 380 ? -16.661 16.103 -24.497 1.00 26.27 343 LEU A N 1
ATOM 2649 C CA . LEU A 1 380 ? -17.942 15.551 -24.869 1.00 27.17 343 LEU A CA 1
ATOM 2650 C C . LEU A 1 380 ? -18.657 14.969 -23.653 1.00 25.57 343 LEU A C 1
ATOM 2651 O O . LEU A 1 380 ? -18.328 13.851 -23.137 1.00 25.55 343 LEU A O 1
ATOM 2656 N N . ALA A 1 381 ? -19.615 15.726 -23.133 1.00 25.88 344 ALA A N 1
ATOM 2657 C CA . ALA A 1 381 ? -20.274 15.377 -21.895 1.00 25.38 344 ALA A CA 1
ATOM 2658 C C . ALA A 1 381 ? -21.292 14.273 -22.103 1.00 26.32 344 ALA A C 1
ATOM 2659 O O . ALA A 1 381 ? -22.151 14.346 -23.001 1.00 26.41 344 ALA A O 1
ATOM 2661 N N . LEU A 1 382 ? -21.189 13.224 -21.300 1.00 25.54 345 LEU A N 1
ATOM 2662 C CA . LEU A 1 382 ? -22.139 12.109 -21.373 1.00 26.12 345 LEU A CA 1
ATOM 2663 C C . LEU A 1 382 ? -22.495 11.690 -19.987 1.00 27.27 345 LEU A C 1
ATOM 2664 O O . LEU A 1 382 ? -21.654 11.744 -19.037 1.00 27.38 345 LEU A O 1
ATOM 2669 N N . ASP A 1 383 ? -23.719 11.201 -19.863 1.00 28.08 346 ASP A N 1
ATOM 2670 C CA . ASP A 1 383 ? -24.237 10.721 -18.603 1.00 29.39 346 ASP A CA 1
ATOM 2671 C C . ASP A 1 383 ? -24.556 9.265 -18.590 1.00 28.87 346 ASP A C 1
ATOM 2672 O O . ASP A 1 383 ? -24.910 8.672 -19.610 1.00 28.66 346 ASP A O 1
ATOM 2677 N N . VAL A 1 384 ? -24.455 8.688 -17.401 1.00 28.88 347 VAL A N 1
ATOM 2678 C CA . VAL A 1 384 ? -24.675 7.288 -17.188 1.00 29.15 347 VAL A CA 1
ATOM 2679 C C . VAL A 1 384 ? -26.173 7.206 -16.926 1.00 31.58 347 VAL A C 1
ATOM 2680 O O . VAL A 1 384 ? -26.678 7.922 -16.081 1.00 31.31 347 VAL A O 1
ATOM 2684 N N . GLY A 1 385 ? -26.840 6.352 -17.677 1.00 31.87 348 GLY A N 1
ATOM 2685 C CA . GLY A 1 385 ? -28.272 6.185 -17.569 1.00 33.73 348 GLY A CA 1
ATOM 2686 C C . GLY A 1 385 ? -28.620 5.125 -16.558 1.00 33.82 348 GLY A C 1
ATOM 2687 O O . GLY A 1 385 ? -27.814 4.756 -15.678 1.00 33.64 348 GLY A O 1
ATOM 2688 N N . GLY A 1 386 ? -29.822 4.573 -16.689 1.00 35.00 349 GLY A N 1
ATOM 2689 C CA . GLY A 1 386 ? -30.243 3.524 -15.764 1.00 34.24 349 GLY A CA 1
ATOM 2690 C C . GLY A 1 386 ? -29.349 2.311 -15.801 1.00 33.54 349 GLY A C 1
ATOM 2691 O O . GLY A 1 386 ? -28.975 1.834 -16.869 1.00 33.87 349 GLY A O 1
ATOM 2692 N N . TYR A 1 387 ? -29.025 1.757 -14.637 1.00 32.56 350 TYR A N 1
ATOM 2693 C CA . TYR A 1 387 ? -28.087 0.662 -14.603 1.00 32.74 350 TYR A CA 1
ATOM 2694 C C . TYR A 1 387 ? -28.428 -0.546 -13.735 1.00 32.22 350 TYR A C 1
ATOM 2695 O O . TYR A 1 387 ? -29.282 -0.484 -12.806 1.00 34.13 350 TYR A O 1
ATOM 2704 N N . SER A 1 388 ? -27.777 -1.667 -14.015 1.00 33.08 351 SER A N 1
ATOM 2705 C CA . SER A 1 388 ? -27.701 -2.768 -13.072 1.00 33.83 351 SER A CA 1
ATOM 2706 C C . SER A 1 388 ? -26.298 -2.725 -12.445 1.00 32.96 351 SER A C 1
ATOM 2707 O O . SER A 1 388 ? -25.350 -2.314 -13.113 1.00 31.26 351 SER A O 1
ATOM 2710 N N . LEU A 1 389 ? -26.216 -3.061 -11.166 1.00 31.96 352 LEU A N 1
ATOM 2711 C CA . LEU A 1 389 ? -24.958 -3.002 -10.442 1.00 32.48 352 LEU A CA 1
ATOM 2712 C C . LEU A 1 389 ? -24.361 -4.387 -10.277 1.00 31.84 352 LEU A C 1
ATOM 2713 O O . LEU A 1 389 ? -25.008 -5.337 -9.852 1.00 31.59 352 LEU A O 1
ATOM 2718 N N . VAL A 1 390 ? -23.099 -4.540 -10.622 1.00 31.27 353 VAL A N 1
ATOM 2719 C CA . VAL A 1 390 ? -22.429 -5.793 -10.415 1.00 30.50 353 VAL A CA 1
ATOM 2720 C C . VAL A 1 390 ? -21.296 -5.495 -9.461 1.00 30.90 353 VAL A C 1
ATOM 2721 O O . VAL A 1 390 ? -20.572 -4.547 -9.664 1.00 30.17 353 VAL A O 1
ATOM 2725 N N . ASP A 1 391 ? -21.150 -6.321 -8.434 1.00 29.33 354 ASP A N 1
ATOM 2726 C CA . ASP A 1 391 ? -20.144 -6.073 -7.414 1.00 30.01 354 ASP A CA 1
ATOM 2727 C C . ASP A 1 391 ? -19.204 -7.249 -7.401 1.00 29.26 354 ASP A C 1
ATOM 2728 O O . ASP A 1 391 ? -19.612 -8.422 -7.400 1.00 30.22 354 ASP A O 1
ATOM 2733 N N . GLU A 1 392 ? -17.911 -6.950 -7.404 1.00 28.44 355 GLU A N 1
ATOM 2734 C CA . GLU A 1 392 ? -16.910 -7.962 -7.297 1.00 28.14 355 GLU A CA 1
ATOM 2735 C C . GLU A 1 392 ? -15.798 -7.486 -6.359 1.00 27.28 355 GLU A C 1
ATOM 2736 O O . GLU A 1 392 ? -15.571 -6.298 -6.189 1.00 27.45 355 GLU A O 1
ATOM 2742 N N . GLN A 1 393 ? -15.159 -8.466 -5.762 1.00 27.09 356 GLN A N 1
ATOM 2743 C CA . GLN A 1 393 ? -14.232 -8.245 -4.669 1.00 26.87 356 GLN A CA 1
ATOM 2744 C C . GLN A 1 393 ? -12.929 -8.924 -4.906 1.00 25.96 356 GLN A C 1
ATOM 2745 O O . GLN A 1 393 ? -12.846 -10.136 -5.128 1.00 27.15 356 GLN A O 1
ATOM 2751 N N . VAL A 1 394 ? -11.881 -8.127 -4.796 1.00 26.66 357 VAL A N 1
ATOM 2752 C CA . VAL A 1 394 ? -10.529 -8.627 -4.977 1.00 26.70 357 VAL A CA 1
ATOM 2753 C C . VAL A 1 394 ? -9.949 -9.085 -3.646 1.00 26.47 357 VAL A C 1
ATOM 2754 O O . VAL A 1 394 ? -9.954 -8.366 -2.670 1.00 26.90 357 VAL A O 1
ATOM 2758 N N . SER A 1 395 ? -9.397 -10.281 -3.689 1.00 26.76 358 SER A N 1
ATOM 2759 C CA . SER A 1 395 ? -8.634 -10.823 -2.595 1.00 28.80 358 SER A CA 1
ATOM 2760 C C . SER A 1 395 ? -7.401 -11.542 -3.147 1.00 29.31 358 SER A C 1
ATOM 2761 O O . SER A 1 395 ? -7.077 -11.391 -4.331 1.00 27.47 358 SER A O 1
ATOM 2764 N N . SER A 1 396 ? -6.704 -12.283 -2.295 1.00 29.78 359 SER A N 1
ATOM 2765 C CA . SER A 1 396 ? -5.597 -13.089 -2.755 1.00 30.63 359 SER A CA 1
ATOM 2766 C C . SER A 1 396 ? -5.597 -14.463 -2.131 1.00 32.57 359 SER A C 1
ATOM 2767 O O . SER A 1 396 ? -6.262 -14.697 -1.111 1.00 29.65 359 SER A O 1
ATOM 2770 N N . ALA A 1 397 ? -4.841 -15.364 -2.732 1.00 33.91 360 ALA A N 1
ATOM 2771 C CA . ALA A 1 397 ? -4.755 -16.743 -2.245 1.00 36.14 360 ALA A CA 1
ATOM 2772 C C . ALA A 1 397 ? -3.422 -17.262 -2.702 1.00 38.49 360 ALA A C 1
ATOM 2773 O O . ALA A 1 397 ? -2.684 -16.555 -3.408 1.00 40.06 360 ALA A O 1
ATOM 2775 N N . PHE A 1 398 ? -3.060 -18.437 -2.222 1.00 38.13 361 PHE A N 1
ATOM 2776 C CA . PHE A 1 398 ? -1.812 -19.024 -2.622 1.00 39.65 361 PHE A CA 1
ATOM 2777 C C . PHE A 1 398 ? -2.125 -20.446 -3.015 1.00 41.10 361 PHE A C 1
ATOM 2778 O O . PHE A 1 398 ? -2.639 -21.234 -2.210 1.00 42.92 361 PHE A O 1
ATOM 2786 N N . THR A 1 399 ? -1.895 -20.765 -4.272 1.00 41.69 362 THR A N 1
ATOM 2787 C CA . THR A 1 399 ? -2.151 -22.105 -4.760 1.00 42.71 362 THR A CA 1
ATOM 2788 C C . THR A 1 399 ? -0.774 -22.722 -5.039 1.00 42.91 362 THR A C 1
ATOM 2789 O O . THR A 1 399 ? -0.048 -23.055 -4.098 1.00 43.52 362 THR A O 1
ATOM 2793 N N . ASN A 1 400 ? -0.383 -22.793 -6.304 1.00 42.19 363 ASN A N 1
ATOM 2794 C CA . ASN A 1 400 ? 0.980 -23.070 -6.656 1.00 41.90 363 ASN A CA 1
ATOM 2795 C C . ASN A 1 400 ? 1.860 -21.852 -6.404 1.00 39.71 363 ASN A C 1
ATOM 2796 O O . ASN A 1 400 ? 3.085 -21.967 -6.282 1.00 39.61 363 ASN A O 1
ATOM 2801 N N . TYR A 1 401 ? 1.236 -20.676 -6.380 1.00 36.22 364 TYR A N 1
ATOM 2802 C CA . TYR A 1 401 ? 1.994 -19.437 -6.240 1.00 34.03 364 TYR A CA 1
ATOM 2803 C C . TYR A 1 401 ? 0.937 -18.409 -5.888 1.00 32.20 364 TYR A C 1
ATOM 2804 O O . TYR A 1 401 ? -0.220 -18.786 -5.740 1.00 30.41 364 TYR A O 1
ATOM 2813 N N . PHE A 1 402 ? 1.350 -17.166 -5.679 1.00 30.85 365 PHE A N 1
ATOM 2814 C CA . PHE A 1 402 ? 0.471 -16.096 -5.226 1.00 29.35 365 PHE A CA 1
ATOM 2815 C C . PHE A 1 402 ? -0.501 -15.790 -6.354 1.00 28.84 365 PHE A C 1
ATOM 2816 O O . PHE A 1 402 ? -0.087 -15.540 -7.467 1.00 28.58 365 PHE A O 1
ATOM 2824 N N . THR A 1 403 ? -1.778 -15.794 -6.040 1.00 28.85 366 THR A N 1
ATOM 2825 C CA . THR A 1 403 ? -2.808 -15.490 -7.009 1.00 28.48 366 THR A CA 1
ATOM 2826 C C . THR A 1 403 ? -3.712 -14.430 -6.415 1.00 29.02 366 THR A C 1
ATOM 2827 O O . THR A 1 403 ? -3.928 -14.403 -5.207 1.00 29.52 366 THR A O 1
ATOM 2831 N N . TRP A 1 404 ? -4.249 -13.581 -7.289 1.00 27.07 367 TRP A N 1
ATOM 2832 C CA . TRP A 1 404 ? -5.347 -12.678 -6.960 1.00 26.32 367 TRP A CA 1
ATOM 2833 C C . TRP A 1 404 ? -6.666 -13.362 -7.307 1.00 25.34 367 TRP A C 1
ATOM 2834 O O . TRP A 1 404 ? -6.741 -14.089 -8.317 1.00 26.16 367 TRP A O 1
ATOM 2845 N N . THR A 1 405 ? -7.725 -13.045 -6.563 1.00 26.79 368 THR A N 1
ATOM 2846 C CA . THR A 1 405 ? -9.001 -13.597 -6.841 1.00 27.37 368 THR A CA 1
ATOM 2847 C C . THR A 1 405 ? -10.028 -12.495 -6.931 1.00 26.91 368 THR A C 1
ATOM 2848 O O . THR A 1 405 ? -9.907 -11.450 -6.337 1.00 24.72 368 THR A O 1
ATOM 2852 N N . ILE A 1 406 ? -11.028 -12.769 -7.752 1.00 27.67 369 ILE A N 1
ATOM 2853 C CA . ILE A 1 406 ? -12.212 -11.947 -7.923 1.00 28.20 369 ILE A CA 1
ATOM 2854 C C . ILE A 1 406 ? -13.383 -12.835 -7.555 1.00 28.47 369 ILE A C 1
ATOM 2855 O O . ILE A 1 406 ? -13.643 -13.865 -8.204 1.00 28.71 369 ILE A O 1
ATOM 2861 N N . ASN A 1 407 ? -14.066 -12.436 -6.508 1.00 30.20 370 ASN A N 1
ATOM 2862 C CA . ASN A 1 407 ? -15.044 -13.274 -5.838 1.00 30.60 370 ASN A CA 1
ATOM 2863 C C . ASN A 1 407 ? -14.584 -14.687 -5.733 1.00 30.22 370 ASN A C 1
ATOM 2864 O O . ASN A 1 407 ? -15.249 -15.634 -6.174 1.00 31.25 370 ASN A O 1
ATOM 2869 N N . SER A 1 408 ? -13.405 -14.814 -5.141 1.00 29.68 371 SER A N 1
ATOM 2870 C CA . SER A 1 408 ? -12.783 -16.091 -4.818 1.00 30.33 371 SER A CA 1
ATOM 2871 C C . SER A 1 408 ? -12.226 -16.877 -5.925 1.00 28.88 371 SER A C 1
ATOM 2872 O O . SER A 1 408 ? -11.685 -17.937 -5.664 1.00 30.72 371 SER A O 1
ATOM 2875 N N . SER A 1 409 ? -12.212 -16.357 -7.162 1.00 28.48 372 SER A N 1
ATOM 2876 C CA . SER A 1 409 ? -11.713 -17.125 -8.282 1.00 27.33 372 SER A CA 1
ATOM 2877 C C . SER A 1 409 ? -10.578 -16.355 -8.983 1.00 27.73 372 SER A C 1
ATOM 2878 O O . SER A 1 409 ? -10.727 -15.206 -9.336 1.00 26.90 372 SER A O 1
ATOM 2881 N N . SER A 1 410 ? -9.473 -17.006 -9.212 1.00 27.03 373 SER A N 1
ATOM 2882 C CA . SER A 1 410 ? -8.376 -16.383 -9.984 1.00 28.04 373 SER A CA 1
ATOM 2883 C C . SER A 1 410 ? -8.494 -16.749 -11.452 1.00 27.36 373 SER A C 1
ATOM 2884 O O . SER A 1 410 ? -8.665 -17.922 -11.804 1.00 27.82 373 SER A O 1
ATOM 2887 N N . LEU A 1 411 ? -8.380 -15.758 -12.340 1.00 27.12 374 LEU A N 1
ATOM 2888 C CA . LEU A 1 411 ? -8.491 -16.016 -13.782 1.00 27.13 374 LEU A CA 1
ATOM 2889 C C . LEU A 1 411 ? -7.393 -16.906 -14.286 1.00 27.77 374 LEU A C 1
ATOM 2890 O O . LEU A 1 411 ? -6.191 -16.693 -14.013 1.00 28.14 374 LEU A O 1
ATOM 2895 N N . LEU A 1 412 ? -7.829 -17.942 -14.992 1.00 28.52 375 LEU A N 1
ATOM 2896 C CA . LEU A 1 412 ? -6.954 -18.859 -15.651 1.00 29.08 375 LEU A CA 1
ATOM 2897 C C . LEU A 1 412 ? -7.646 -19.360 -16.918 1.00 28.78 375 LEU A C 1
ATOM 2898 O O . LEU A 1 412 ? -8.698 -20.042 -16.897 1.00 28.86 375 LEU A O 1
ATOM 2903 N N . LEU A 1 413 ? -7.046 -18.991 -18.049 1.00 27.09 376 LEU A N 1
ATOM 2904 C CA . LEU A 1 413 ? -7.673 -19.209 -19.333 1.00 26.54 376 LEU A CA 1
ATOM 2905 C C . LEU A 1 413 ? -6.949 -20.351 -20.047 1.00 26.32 376 LEU A C 1
ATOM 2906 O O . LEU A 1 413 ? -5.773 -20.602 -19.832 1.00 28.30 376 LEU A O 1
ATOM 2911 N N . ASP A 1 414 ? -7.695 -20.959 -20.958 1.00 26.36 377 ASP A N 1
ATOM 2912 C CA . ASP A 1 414 ? -7.177 -21.958 -21.865 1.00 28.13 377 ASP A CA 1
ATOM 2913 C C . ASP A 1 414 ? -7.048 -21.325 -23.196 1.00 27.47 377 ASP A C 1
ATOM 2914 O O . ASP A 1 414 ? -8.033 -20.973 -23.836 1.00 26.68 377 ASP A O 1
ATOM 2919 N N . TRP A 1 415 ? -5.808 -21.177 -23.615 1.00 29.09 378 TRP A N 1
ATOM 2920 C CA . TRP A 1 415 ? -5.483 -20.519 -24.876 1.00 27.87 378 TRP A CA 1
ATOM 2921 C C . TRP A 1 415 ? -6.050 -21.238 -26.084 1.00 29.45 378 TRP A C 1
ATOM 2922 O O . TRP A 1 415 ? -6.349 -20.614 -27.104 1.00 26.70 378 TRP A O 1
ATOM 2933 N N . SER A 1 416 ? -6.249 -22.579 -25.983 1.00 29.72 379 SER A N 1
ATOM 2934 C CA . SER A 1 416 ? -6.896 -23.300 -27.047 1.00 29.76 379 SER A CA 1
ATOM 2935 C C . SER A 1 416 ? -8.430 -23.246 -27.013 1.00 28.53 379 SER A C 1
ATOM 2936 O O . SER A 1 416 ? -9.081 -23.718 -27.937 1.00 28.02 379 SER A O 1
ATOM 2939 N N . SER A 1 417 ? -9.020 -22.685 -25.956 1.00 27.70 380 SER A N 1
ATOM 2940 C CA . SER A 1 417 ? -10.460 -22.579 -25.885 1.00 26.57 380 SER A CA 1
ATOM 2941 C C . SER A 1 417 ? -10.766 -21.212 -25.344 1.00 27.06 380 SER A C 1
ATOM 2942 O O . SER A 1 417 ? -11.294 -21.006 -24.252 1.00 26.14 380 SER A O 1
ATOM 2945 N N . PRO A 1 418 ? -10.449 -20.230 -26.175 1.00 26.80 381 PRO A N 1
ATOM 2946 C CA . PRO A 1 418 ? -10.805 -18.887 -25.767 1.00 25.65 381 PRO A CA 1
ATOM 2947 C C . PRO A 1 418 ? -12.291 -18.723 -25.644 1.00 25.25 381 PRO A C 1
ATOM 2948 O O . PRO A 1 418 ? -13.069 -19.440 -26.261 1.00 23.93 381 PRO A O 1
ATOM 2952 N N . THR A 1 419 ? -12.715 -17.756 -24.847 1.00 24.73 382 THR A N 1
ATOM 2953 C CA . THR A 1 419 ? -14.118 -17.478 -24.618 1.00 24.35 382 THR A CA 1
ATOM 2954 C C . THR A 1 419 ? -14.894 -17.341 -25.892 1.00 25.14 382 THR A C 1
ATOM 2955 O O . THR A 1 419 ? -16.043 -17.769 -25.958 1.00 26.11 382 THR A O 1
ATOM 2959 N N . THR A 1 420 ? -14.320 -16.684 -26.924 1.00 23.97 383 THR A N 1
ATOM 2960 C CA . THR A 1 420 ? -15.025 -16.522 -28.172 1.00 24.05 383 THR A CA 1
ATOM 2961 C C . THR A 1 420 ? -15.250 -17.853 -28.874 1.00 25.05 383 THR A C 1
ATOM 2962 O O . THR A 1 420 ? -16.264 -18.017 -29.521 1.00 27.08 383 THR A O 1
ATOM 2968 N N . LEU A 1 421 ? -14.318 -18.763 -28.733 1.00 25.64 384 LEU A N 1
ATOM 2969 C CA . LEU A 1 421 ? -14.518 -20.114 -29.336 1.00 26.66 384 LEU A CA 1
ATOM 2970 C C . LEU A 1 421 ? -15.674 -20.776 -28.628 1.00 26.15 384 LEU A C 1
ATOM 2971 O O . LEU A 1 421 ? -16.583 -21.328 -29.265 1.00 26.97 384 LEU A O 1
ATOM 2976 N N . LYS A 1 422 ? -15.694 -20.640 -27.330 1.00 26.29 385 LYS A N 1
ATOM 2977 C CA . LYS A 1 422 ? -16.832 -21.149 -26.551 1.00 25.92 385 LYS A CA 1
ATOM 2978 C C . LYS A 1 422 ? -18.151 -20.522 -26.990 1.00 25.63 385 LYS A C 1
ATOM 2979 O O . LYS A 1 422 ? -19.204 -21.186 -27.160 1.00 25.92 385 LYS A O 1
ATOM 2985 N N . ILE A 1 423 ? -18.160 -19.202 -27.180 1.00 24.35 386 ILE A N 1
ATOM 2986 C CA . ILE A 1 423 ? -19.305 -18.544 -27.691 1.00 24.55 386 ILE A CA 1
ATOM 2987 C C . ILE A 1 423 ? -19.699 -19.000 -29.097 1.00 25.68 386 ILE A C 1
ATOM 2988 O O . ILE A 1 423 ? -20.855 -19.231 -29.329 1.00 26.13 386 ILE A O 1
ATOM 2993 N N . PHE A 1 424 ? -18.753 -19.111 -30.023 1.00 26.91 387 PHE A N 1
ATOM 2994 C CA . PHE A 1 424 ? -19.023 -19.660 -31.359 1.00 28.14 387 PHE A CA 1
ATOM 2995 C C . PHE A 1 424 ? -19.638 -21.082 -31.295 1.00 30.15 387 PHE A C 1
ATOM 2996 O O . PHE A 1 424 ? -20.434 -21.448 -32.159 1.00 30.54 387 PHE A O 1
ATOM 3004 N N . ASN A 1 425 ? -19.249 -21.839 -30.296 1.00 31.02 388 ASN A N 1
ATOM 3005 C CA . ASN A 1 425 ? -19.877 -23.150 -30.004 1.00 32.88 388 ASN A CA 1
ATOM 3006 C C . ASN A 1 425 ? -21.143 -23.117 -29.172 1.00 32.26 388 ASN A C 1
ATOM 3007 O O . ASN A 1 425 ? -21.622 -24.177 -28.730 1.00 31.62 388 ASN A O 1
ATOM 3012 N N . ASN A 1 426 ? -21.701 -21.907 -28.983 1.00 31.77 389 ASN A N 1
ATOM 3013 C CA . ASN A 1 426 ? -23.005 -21.654 -28.371 1.00 32.60 389 ASN A CA 1
ATOM 3014 C C . ASN A 1 426 ? -23.080 -22.010 -26.889 1.00 31.34 389 ASN A C 1
ATOM 3015 O O . ASN A 1 426 ? -24.139 -22.264 -26.346 1.00 31.39 389 ASN A O 1
ATOM 3020 N N . GLU A 1 427 ? -21.936 -21.968 -26.229 1.00 29.53 390 GLU A N 1
ATOM 3021 C CA . GLU A 1 427 ? -21.836 -22.157 -24.790 1.00 29.14 390 GLU A CA 1
ATOM 3022 C C . GLU A 1 427 ? -22.206 -20.886 -24.104 1.00 29.99 390 GLU A C 1
ATOM 3023 O O . GLU A 1 427 ? -21.707 -19.825 -24.511 1.00 29.49 390 GLU A O 1
ATOM 3029 N N . THR A 1 428 ? -23.025 -20.969 -23.056 1.00 28.70 391 THR A N 1
ATOM 3030 C CA . THR A 1 428 ? -23.388 -19.813 -22.229 1.00 30.80 391 THR A CA 1
ATOM 3031 C C . THR A 1 428 ? -22.930 -19.916 -20.758 1.00 30.98 391 THR A C 1
ATOM 3032 O O . THR A 1 428 ? -23.075 -18.945 -19.979 1.00 30.94 391 THR A O 1
ATOM 3036 N N . ILE A 1 429 ? -22.362 -21.075 -20.413 1.00 31.54 392 ILE A N 1
ATOM 3037 C CA . ILE A 1 429 ? -21.815 -21.371 -19.112 1.00 31.70 392 ILE A CA 1
ATOM 3038 C C . ILE A 1 429 ? -20.348 -21.666 -19.281 1.00 31.35 392 ILE A C 1
ATOM 3039 O O . ILE A 1 429 ? -19.956 -22.637 -19.939 1.00 33.82 392 ILE A O 1
ATOM 3044 N N . PHE A 1 430 ? -19.529 -20.866 -18.614 1.00 30.47 393 PHE A N 1
ATOM 3045 C CA . PHE A 1 430 ? -18.109 -20.824 -18.836 1.00 29.72 393 PHE A CA 1
ATOM 3046 C C . PHE A 1 430 ? -17.385 -21.373 -17.627 1.00 29.03 393 PHE A C 1
ATOM 3047 O O . PHE A 1 430 ? -17.972 -21.432 -16.538 1.00 30.42 393 PHE A O 1
ATOM 3055 N N . PRO A 1 431 ? -16.157 -21.830 -17.788 1.00 28.56 394 PRO A N 1
ATOM 3056 C CA . PRO A 1 431 ? -15.462 -22.279 -16.597 1.00 29.65 394 PRO A CA 1
ATOM 3057 C C . PRO A 1 431 ? -15.437 -21.240 -15.505 1.00 29.64 394 PRO A C 1
ATOM 3058 O O . PRO A 1 431 ? -15.297 -20.040 -15.799 1.00 30.71 394 PRO A O 1
ATOM 3062 N N . THR A 1 432 ? -15.540 -21.674 -14.244 1.00 28.35 395 THR A N 1
ATOM 3063 C CA . THR A 1 432 ? -15.469 -20.767 -13.139 1.00 30.05 395 THR A CA 1
ATOM 3064 C C . THR A 1 432 ? -14.239 -19.859 -13.241 1.00 29.41 395 THR A C 1
ATOM 3065 O O . THR A 1 432 ? -14.307 -18.657 -12.978 1.00 29.03 395 THR A O 1
ATOM 3069 N N . GLU A 1 433 ? -13.134 -20.434 -13.629 1.00 27.55 396 GLU A N 1
ATOM 3070 C CA . GLU A 1 433 ? -11.887 -19.652 -13.634 1.00 28.87 396 GLU A CA 1
ATOM 3071 C C . GLU A 1 433 ? -11.751 -18.716 -14.822 1.00 28.09 396 GLU A C 1
ATOM 3072 O O . GLU A 1 433 ? -10.756 -18.010 -14.938 1.00 27.25 396 GLU A O 1
ATOM 3078 N N . TYR A 1 434 ? -12.740 -18.693 -15.712 1.00 26.89 397 TYR A N 1
ATOM 3079 C CA . TYR A 1 434 ? -12.803 -17.687 -16.737 1.00 25.49 397 TYR A CA 1
ATOM 3080 C C . TYR A 1 434 ? -13.370 -16.397 -16.151 1.00 27.02 397 TYR A C 1
ATOM 3081 O O . TYR A 1 434 ? -13.372 -15.360 -16.851 1.00 26.75 397 TYR A O 1
ATOM 3090 N N . ASN A 1 435 ? -13.879 -16.420 -14.899 1.00 25.39 398 ASN A N 1
ATOM 3091 C CA . ASN A 1 435 ? -14.421 -15.243 -14.241 1.00 25.90 398 ASN A CA 1
ATOM 3092 C C . ASN A 1 435 ? -15.407 -14.430 -15.099 1.00 25.98 398 ASN A C 1
ATOM 3093 O O . ASN A 1 435 ? -15.400 -13.170 -15.129 1.00 24.90 398 ASN A O 1
ATOM 3098 N N . VAL A 1 436 ? -16.350 -15.136 -15.730 1.00 25.05 399 VAL A N 1
ATOM 3099 C CA . VAL A 1 436 ? -17.295 -14.489 -16.639 1.00 25.54 399 VAL A CA 1
ATOM 3100 C C . VAL A 1 436 ? -18.405 -13.823 -15.863 1.00 26.61 399 VAL A C 1
ATOM 3101 O O . VAL A 1 436 ? -19.055 -14.432 -15.021 1.00 28.60 399 VAL A O 1
ATOM 3105 N N . VAL A 1 437 ? -18.651 -12.567 -16.154 1.00 26.04 400 VAL A N 1
ATOM 3106 C CA . VAL A 1 437 ? -19.887 -11.940 -15.759 1.00 27.45 400 VAL A CA 1
ATOM 3107 C C . VAL A 1 437 ? -20.683 -11.753 -17.044 1.00 28.75 400 VAL A C 1
ATOM 3108 O O . VAL A 1 437 ? -20.231 -11.086 -17.995 1.00 26.88 400 VAL A O 1
ATOM 3112 N N . ALA A 1 438 ? -21.896 -12.290 -17.060 1.00 27.36 401 ALA A N 1
ATOM 3113 C CA . ALA A 1 438 ? -22.771 -12.135 -18.220 1.00 27.31 401 ALA A CA 1
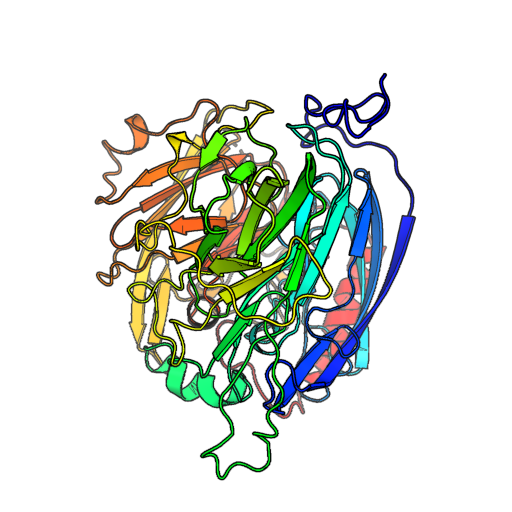ATOM 3114 C C . ALA A 1 438 ? -23.517 -10.822 -18.118 1.00 28.44 401 ALA A C 1
ATOM 3115 O O . ALA A 1 438 ? -24.055 -10.490 -17.067 1.00 31.18 401 ALA A O 1
ATOM 3117 N N . LEU A 1 439 ? -23.523 -10.058 -19.186 1.00 28.10 402 LEU A N 1
ATOM 3118 C CA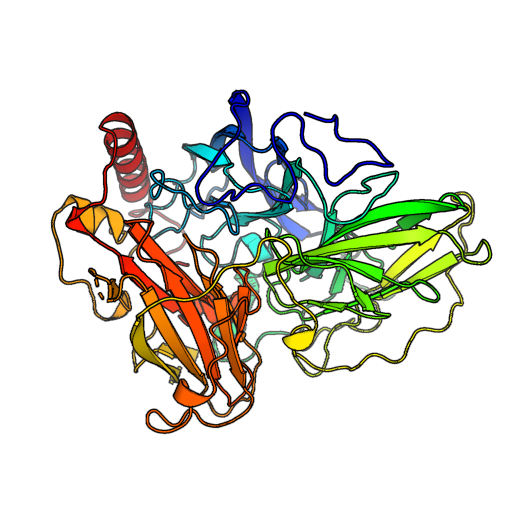 . LEU A 1 439 ? -24.262 -8.818 -19.238 1.00 28.94 402 LEU A CA 1
ATOM 3119 C C . LEU A 1 439 ? -25.305 -8.966 -20.338 1.00 31.90 402 LEU A C 1
ATOM 3120 O O . LEU A 1 439 ? -25.012 -9.386 -21.459 1.00 30.51 402 LEU A O 1
ATOM 3125 N N . GLU A 1 440 ? -26.528 -8.589 -20.019 1.00 35.59 403 GLU A N 1
ATOM 3126 C CA . GLU A 1 440 ? -27.622 -8.672 -21.012 1.00 39.52 403 GLU A CA 1
ATOM 3127 C C . GLU A 1 440 ? -28.509 -7.506 -20.688 1.00 41.75 403 GLU A C 1
ATOM 3128 O O . GLU A 1 440 ? -28.662 -7.169 -19.514 1.00 43.95 403 GLU A O 1
ATOM 3134 N N . GLN A 1 441 ? -29.118 -6.906 -21.693 1.00 43.96 404 GLN A N 1
ATOM 3135 C CA . GLN A 1 441 ? -29.991 -5.755 -21.455 1.00 46.12 404 GLN A CA 1
ATOM 3136 C C . GLN A 1 441 ? -31.491 -6.203 -21.470 1.00 46.98 404 GLN A C 1
ATOM 3137 O O . GLN A 1 441 ? -31.988 -6.773 -20.485 1.00 47.38 404 GLN A O 1
ATOM 3143 N N . GLU A 1 446 ? -32.555 -0.703 -18.014 1.00 45.42 409 GLU A N 1
ATOM 3144 C CA . GLU A 1 446 ? -31.170 -0.792 -17.603 1.00 43.85 409 GLU A CA 1
ATOM 3145 C C . GLU A 1 446 ? -30.193 -1.278 -18.752 1.00 41.86 409 GLU A C 1
ATOM 3146 O O . GLU A 1 446 ? -29.782 -2.447 -18.875 1.00 42.27 409 GLU A O 1
ATOM 3149 N N . GLU A 1 447 ? -29.838 -0.303 -19.574 1.00 39.34 410 GLU A N 1
ATOM 3150 C CA . GLU A 1 447 ? -28.917 -0.489 -20.695 1.00 36.92 410 GLU A CA 1
ATOM 3151 C C . GLU A 1 447 ? -27.482 -0.270 -20.231 1.00 34.66 410 GLU A C 1
ATOM 3152 O O . GLU A 1 447 ? -26.582 -0.434 -21.020 1.00 30.90 410 GLU A O 1
ATOM 3158 N N . TRP A 1 448 ? -27.323 0.205 -18.999 1.00 32.47 411 TRP A N 1
ATOM 3159 C CA . TRP A 1 448 ? -26.000 0.443 -18.409 1.00 31.82 411 TRP A CA 1
ATOM 3160 C C . TRP A 1 448 ? -25.694 -0.562 -17.343 1.00 31.10 411 TRP A C 1
ATOM 3161 O O . TRP A 1 448 ? -26.608 -1.158 -16.710 1.00 29.18 411 TRP A O 1
ATOM 3172 N N . VAL A 1 449 ? -24.391 -0.792 -17.158 1.00 28.15 412 VAL A N 1
ATOM 3173 C CA . VAL A 1 449 ? -23.894 -1.529 -16.026 1.00 27.98 412 VAL A CA 1
ATOM 3174 C C . VAL A 1 449 ? -22.965 -0.641 -15.215 1.00 27.32 412 VAL A C 1
ATOM 3175 O O . VAL A 1 449 ? -22.206 0.112 -15.811 1.00 25.32 412 VAL A O 1
ATOM 3179 N N . VAL A 1 450 ? -23.121 -0.658 -13.889 1.00 25.39 413 VAL A N 1
ATOM 3180 C CA . VAL A 1 450 ? -22.101 -0.125 -12.966 1.00 26.38 413 VAL A CA 1
ATOM 3181 C C . VAL A 1 450 ? -21.414 -1.341 -12.364 1.00 25.75 413 VAL A C 1
ATOM 3182 O O . VAL A 1 450 ? -22.033 -2.266 -11.797 1.00 26.95 413 VAL A O 1
ATOM 3186 N N . TYR A 1 451 ? -20.108 -1.397 -12.586 1.00 26.90 414 TYR A N 1
ATOM 3187 C CA . TYR A 1 451 ? -19.307 -2.481 -12.113 1.00 25.29 414 TYR A CA 1
ATOM 3188 C C . TYR A 1 451 ? -18.474 -1.908 -10.990 1.00 25.98 414 TYR A C 1
ATOM 3189 O O . TYR A 1 451 ? -17.741 -0.910 -11.165 1.00 26.41 414 TYR A O 1
ATOM 3198 N N . VAL A 1 452 ? -18.640 -2.488 -9.810 1.00 26.39 415 VAL A N 1
ATOM 3199 C CA . VAL A 1 452 ? -17.914 -2.031 -8.626 1.00 25.65 415 VAL A CA 1
ATOM 3200 C C . VAL A 1 452 ? -16.898 -3.111 -8.309 1.00 26.67 415 VAL A C 1
ATOM 3201 O O . VAL A 1 452 ? -17.236 -4.236 -8.088 1.00 25.24 415 VAL A O 1
ATOM 3205 N N . ILE A 1 453 ? -15.633 -2.728 -8.258 1.00 25.69 416 ILE A N 1
ATOM 3206 C CA . ILE A 1 453 ? -14.622 -3.664 -7.897 1.00 25.69 416 ILE A CA 1
ATOM 3207 C C . ILE A 1 453 ? -13.994 -3.122 -6.606 1.00 24.53 416 ILE A C 1
ATOM 3208 O O . ILE A 1 453 ? -13.637 -1.952 -6.500 1.00 23.28 416 ILE A O 1
ATOM 3213 N N . GLU A 1 454 ? -13.980 -3.991 -5.621 1.00 25.51 417 GLU A N 1
ATOM 3214 C CA . GLU A 1 454 ? -13.541 -3.685 -4.275 1.00 24.87 417 GLU A CA 1
ATOM 3215 C C . GLU A 1 454 ? -12.234 -4.312 -3.975 1.00 24.42 417 GLU A C 1
ATOM 3216 O O . GLU A 1 454 ? -11.984 -5.485 -4.284 1.00 25.83 417 GLU A O 1
ATOM 3222 N N . ASP A 1 455 ? -11.387 -3.553 -3.343 1.00 25.84 418 ASP A N 1
ATOM 3223 C CA . ASP A 1 455 ? -10.130 -4.124 -2.852 1.00 25.42 418 ASP A CA 1
ATOM 3224 C C . ASP A 1 455 ? -10.321 -4.647 -1.437 1.00 25.63 418 ASP A C 1
ATOM 3225 O O . ASP A 1 455 ? -10.265 -3.859 -0.515 1.00 26.00 418 ASP A O 1
ATOM 3230 N N . LEU A 1 456 ? -10.405 -5.955 -1.272 1.00 26.61 419 LEU A N 1
ATOM 3231 C CA . LEU A 1 456 ? -10.529 -6.578 0.044 1.00 27.12 419 LEU A CA 1
ATOM 3232 C C . LEU A 1 456 ? -9.241 -7.305 0.342 1.00 27.70 419 LEU A C 1
ATOM 3233 O O . LEU A 1 456 ? -9.238 -8.229 1.136 1.00 29.30 419 LEU A O 1
ATOM 3238 N N . THR A 1 457 ? -8.155 -6.941 -0.331 1.00 26.14 420 THR A N 1
ATOM 3239 C CA . THR A 1 457 ? -6.905 -7.678 -0.179 1.00 25.96 420 THR A CA 1
ATOM 3240 C C . THR A 1 457 ? -6.162 -7.283 1.075 1.00 27.55 420 THR A C 1
ATOM 3241 O O . THR A 1 457 ? -5.274 -8.019 1.520 1.00 29.19 420 THR A O 1
ATOM 3245 N N . GLY A 1 458 ? -6.441 -6.078 1.564 1.00 28.95 421 GLY A N 1
ATOM 3246 C CA . GLY A 1 458 ? -5.704 -5.539 2.683 1.00 29.75 421 GLY A CA 1
ATOM 3247 C C . GLY A 1 458 ? -4.386 -4.904 2.349 1.00 30.74 421 GLY A C 1
ATOM 3248 O O . GLY A 1 458 ? -3.762 -4.309 3.213 1.00 30.25 421 GLY A O 1
ATOM 3249 N N . PHE A 1 459 ? -3.934 -4.988 1.091 1.00 29.57 422 PHE A N 1
ATOM 3250 C CA . PHE A 1 459 ? -2.576 -4.546 0.763 1.00 29.06 422 PHE A CA 1
ATOM 3251 C C . PHE A 1 459 ? -2.531 -3.079 0.394 1.00 28.51 422 PHE A C 1
ATOM 3252 O O . PHE A 1 459 ? -1.478 -2.459 0.362 1.00 29.15 422 PHE A O 1
ATOM 3260 N N . GLY A 1 460 ? -3.691 -2.486 0.102 1.00 27.79 423 GLY A N 1
ATOM 3261 C CA . GLY A 1 460 ? -3.683 -1.094 -0.175 1.00 28.34 423 GLY A CA 1
ATOM 3262 C C . GLY A 1 460 ? -2.885 -0.701 -1.442 1.00 28.98 423 GLY A C 1
ATOM 3263 O O . GLY A 1 460 ? -2.459 0.447 -1.561 1.00 30.26 423 GLY A O 1
ATOM 3264 N N . ILE A 1 461 ? -2.775 -1.624 -2.399 1.00 27.68 424 ILE A N 1
ATOM 3265 C CA . ILE A 1 461 ? -2.160 -1.311 -3.708 1.00 26.62 424 ILE A CA 1
ATOM 3266 C C . ILE A 1 461 ? -3.180 -0.594 -4.612 1.00 25.55 424 ILE A C 1
ATOM 3267 O O . ILE A 1 461 ? -4.337 -0.973 -4.617 1.00 26.07 424 ILE A O 1
ATOM 3272 N N . TRP A 1 462 ? -2.763 0.437 -5.348 1.00 25.30 425 TRP A N 1
ATOM 3273 C CA . TRP A 1 462 ? -3.673 1.092 -6.328 1.00 24.77 425 TRP A CA 1
ATOM 3274 C C . TRP A 1 462 ? -3.543 0.417 -7.706 1.00 26.01 425 TRP A C 1
ATOM 3275 O O . TRP A 1 462 ? -2.519 0.616 -8.395 1.00 25.47 425 TRP A O 1
ATOM 3286 N N . HIS A 1 463 ? -4.506 -0.446 -8.051 1.00 25.54 426 HIS A N 1
ATOM 3287 C CA . HIS A 1 463 ? -4.434 -1.344 -9.200 1.00 24.99 426 HIS A CA 1
ATOM 3288 C C . HIS A 1 463 ? -5.000 -0.650 -10.433 1.00 23.43 426 HIS A C 1
ATOM 3289 O O . HIS A 1 463 ? -6.145 -0.203 -10.405 1.00 23.35 426 HIS A O 1
ATOM 3296 N N . PRO A 1 464 ? -4.178 -0.488 -11.492 1.00 22.68 427 PRO A N 1
ATOM 3297 C CA . PRO A 1 464 ? -4.680 0.146 -12.731 1.00 22.62 427 PRO A CA 1
ATOM 3298 C C . PRO A 1 464 ? -5.602 -0.803 -13.483 1.00 23.74 427 PRO A C 1
ATOM 3299 O O . PRO A 1 464 ? -5.163 -1.816 -14.047 1.00 24.93 427 PRO A O 1
ATOM 3303 N N . ILE A 1 465 ? -6.894 -0.523 -13.435 1.00 23.24 428 ILE A N 1
ATOM 3304 C CA . ILE A 1 465 ? -7.842 -1.514 -13.965 1.00 21.97 428 ILE A CA 1
ATOM 3305 C C . ILE A 1 465 ? -8.177 -1.056 -15.378 1.00 22.09 428 ILE A C 1
ATOM 3306 O O . ILE A 1 465 ? -8.569 0.115 -15.599 1.00 22.14 428 ILE A O 1
ATOM 3311 N N . HIS A 1 466 ? -7.995 -1.972 -16.318 1.00 23.11 429 HIS A N 1
ATOM 3312 C CA . HIS A 1 466 ? -8.255 -1.735 -17.716 1.00 22.96 429 HIS A CA 1
ATOM 3313 C C . HIS A 1 466 ? -9.475 -2.555 -18.117 1.00 22.20 429 HIS A C 1
ATOM 3314 O O . HIS A 1 466 ? -9.524 -3.766 -17.849 1.00 21.60 429 HIS A O 1
ATOM 3321 N N . LEU A 1 467 ? -10.422 -1.903 -18.772 1.00 21.88 430 LEU A N 1
ATOM 3322 C CA . LEU A 1 467 ? -11.587 -2.569 -19.362 1.00 20.87 430 LEU A CA 1
ATOM 3323 C C . LEU A 1 467 ? -11.467 -2.568 -20.875 1.00 21.47 430 LEU A C 1
ATOM 3324 O O . LEU A 1 467 ? -11.271 -1.549 -21.469 1.00 22.24 430 LEU A O 1
ATOM 3329 N N . HIS A 1 468 ? -11.625 -3.726 -21.510 1.00 21.13 431 HIS A N 1
ATOM 3330 C CA . HIS A 1 468 ? -11.584 -3.847 -22.946 1.00 20.39 431 HIS A CA 1
ATOM 3331 C C . HIS A 1 468 ? -12.986 -3.546 -23.531 1.00 20.76 431 HIS A C 1
ATOM 3332 O O . HIS A 1 468 ? -14.007 -3.713 -22.850 1.00 21.50 431 HIS A O 1
ATOM 3339 N N . GLY A 1 469 ? -13.016 -3.205 -24.778 1.00 20.56 432 GLY A N 1
ATOM 3340 C CA . GLY A 1 469 ? -14.280 -2.996 -25.544 1.00 19.98 432 GLY A CA 1
ATOM 3341 C C . GLY A 1 469 ? -15.140 -1.801 -25.191 1.00 22.09 432 GLY A C 1
ATOM 3342 O O . GLY A 1 469 ? -16.148 -1.551 -25.815 1.00 22.65 432 GLY A O 1
ATOM 3343 N N . HIS A 1 470 ? -14.713 -0.992 -24.233 1.00 20.13 433 HIS A N 1
ATOM 3344 C CA . HIS A 1 470 ? -15.472 0.128 -23.724 1.00 21.69 433 HIS A CA 1
ATOM 3345 C C . HIS A 1 470 ? -14.595 1.179 -23.130 1.00 20.81 433 HIS A C 1
ATOM 3346 O O . HIS A 1 470 ? -13.635 0.851 -22.419 1.00 20.81 433 HIS A O 1
ATOM 3353 N N . ASP A 1 471 ? -15.016 2.416 -23.316 1.00 21.73 434 ASP A N 1
ATOM 3354 C CA . ASP A 1 471 ? -14.654 3.439 -22.341 1.00 21.10 434 ASP A CA 1
ATOM 3355 C C . ASP A 1 471 ? -15.626 3.352 -21.188 1.00 22.80 434 ASP A C 1
ATOM 3356 O O . ASP A 1 471 ? -16.820 3.158 -21.417 1.00 23.80 434 ASP A O 1
ATOM 3361 N N . PHE A 1 472 ? -15.123 3.449 -19.968 1.00 21.89 435 PHE A N 1
ATOM 3362 C CA . PHE A 1 472 ? -16.010 3.451 -18.803 1.00 22.64 435 PHE A CA 1
ATOM 3363 C C . PHE A 1 472 ? -16.111 4.817 -18.189 1.00 22.92 435 PHE A C 1
ATOM 3364 O O . PHE A 1 472 ? -15.281 5.688 -18.468 1.00 21.28 435 PHE A O 1
ATOM 3372 N N . PHE A 1 473 ? -17.115 4.966 -17.328 1.00 22.61 436 PHE A N 1
ATOM 3373 C CA . PHE A 1 473 ? -17.346 6.212 -16.612 1.00 23.80 436 PHE A CA 1
ATOM 3374 C C . PHE A 1 473 ? -16.976 5.952 -15.178 1.00 23.07 436 PHE A C 1
ATOM 3375 O O . PHE A 1 473 ? -17.426 4.953 -14.583 1.00 26.18 436 PHE A O 1
ATOM 3383 N N . ILE A 1 474 ? -16.099 6.780 -14.628 1.00 24.00 437 ILE A N 1
ATOM 3384 C CA . ILE A 1 474 ? -15.680 6.606 -13.248 1.00 23.09 437 ILE A CA 1
ATOM 3385 C C . ILE A 1 474 ? -16.740 7.258 -12.349 1.00 22.80 437 ILE A C 1
ATOM 3386 O O . ILE A 1 474 ? -16.673 8.453 -12.081 1.00 23.84 437 ILE A O 1
ATOM 3391 N N . VAL A 1 475 ? -17.734 6.479 -11.980 1.00 23.88 438 VAL A N 1
ATOM 3392 C CA . VAL A 1 475 ? -18.817 7.011 -11.136 1.00 24.24 438 VAL A CA 1
ATOM 3393 C C . VAL A 1 475 ? -18.376 7.177 -9.657 1.00 26.13 438 VAL A C 1
ATOM 3394 O O . VAL A 1 475 ? -18.900 8.010 -8.912 1.00 26.84 438 VAL A O 1
ATOM 3398 N N . ALA A 1 476 ? -17.347 6.448 -9.282 1.00 25.62 439 ALA A N 1
ATOM 3399 C CA . ALA A 1 476 ? -16.740 6.567 -7.946 1.00 26.39 439 ALA A CA 1
ATOM 3400 C C . ALA A 1 476 ? -15.345 5.956 -7.979 1.00 25.43 439 ALA A C 1
ATOM 3401 O O . ALA A 1 476 ? -15.116 4.877 -8.519 1.00 24.81 439 ALA A O 1
ATOM 3403 N N . GLN A 1 477 ? -14.420 6.623 -7.347 1.00 23.85 440 GLN A N 1
ATOM 3404 C CA . GLN A 1 477 ? -13.086 6.057 -7.207 1.00 24.04 440 GLN A CA 1
ATOM 3405 C C . GLN A 1 477 ? -12.707 6.505 -5.794 1.00 25.92 440 GLN A C 1
ATOM 3406 O O . GLN A 1 477 ? -12.327 7.654 -5.562 1.00 27.57 440 GLN A O 1
ATOM 3412 N N . GLU A 1 478 ? -12.919 5.616 -4.858 1.00 27.37 441 GLU A N 1
ATOM 3413 C CA . GLU A 1 478 ? -12.977 5.972 -3.452 1.00 27.50 441 GLU A CA 1
ATOM 3414 C C . GLU A 1 478 ? -12.057 5.145 -2.610 1.00 28.01 441 GLU A C 1
ATOM 3415 O O . GLU A 1 478 ? -12.007 3.898 -2.742 1.00 27.55 441 GLU A O 1
ATOM 3421 N N . THR A 1 479 ? -11.418 5.844 -1.674 1.00 27.60 442 THR A N 1
ATOM 3422 C CA . THR A 1 479 ? -10.616 5.213 -0.629 1.00 28.41 442 THR A CA 1
ATOM 3423 C C . THR A 1 479 ? -11.488 5.033 0.605 1.00 29.27 442 THR A C 1
ATOM 3424 O O . THR A 1 479 ? -11.402 5.789 1.566 1.00 28.70 442 THR A O 1
ATOM 3428 N N . ASP A 1 480 ? -12.317 4.014 0.513 1.00 29.46 443 ASP A N 1
ATOM 3429 C CA . ASP A 1 480 ? -13.153 3.583 1.626 1.00 30.31 443 ASP A CA 1
ATOM 3430 C C . ASP A 1 480 ? -13.767 2.275 1.277 1.00 30.29 443 ASP A C 1
ATOM 3431 O O . ASP A 1 480 ? -13.585 1.736 0.165 1.00 30.14 443 ASP A O 1
ATOM 3436 N N . VAL A 1 481 ? -14.478 1.722 2.241 1.00 29.36 444 VAL A N 1
ATOM 3437 C CA . VAL A 1 481 ? -15.152 0.456 2.090 1.00 29.73 444 VAL A CA 1
ATOM 3438 C C . VAL A 1 481 ? -16.461 0.724 1.344 1.00 30.22 444 VAL A C 1
ATOM 3439 O O . VAL A 1 481 ? -17.210 1.636 1.725 1.00 29.84 444 VAL A O 1
ATOM 3443 N N . PHE A 1 482 ? -16.744 -0.099 0.336 1.00 28.25 445 PHE A N 1
ATOM 3444 C CA . PHE A 1 482 ? -17.989 0.006 -0.428 1.00 28.87 445 PHE A CA 1
ATOM 3445 C C . PHE A 1 482 ? -19.105 -0.504 0.457 1.00 29.86 445 PHE A C 1
ATOM 3446 O O . PHE A 1 482 ? -19.017 -1.603 1.028 1.00 28.99 445 PHE A O 1
ATOM 3454 N N . ASN A 1 483 ? -20.162 0.291 0.517 1.00 31.68 446 ASN A N 1
ATOM 3455 C CA . ASN A 1 483 ? -21.397 -0.082 1.235 1.00 33.87 446 ASN A CA 1
ATOM 3456 C C . ASN A 1 483 ? -22.490 -0.141 0.183 1.00 33.54 446 ASN A C 1
ATOM 3457 O O . ASN A 1 483 ? -22.871 0.906 -0.344 1.00 33.26 446 ASN A O 1
ATOM 3462 N N . SER A 1 484 ? -22.964 -1.342 -0.118 1.00 35.64 447 SER A N 1
ATOM 3463 C CA . SER A 1 484 ? -23.927 -1.528 -1.214 1.00 39.10 447 SER A CA 1
ATOM 3464 C C . SER A 1 484 ? -25.220 -0.766 -1.004 1.00 39.93 447 SER A C 1
ATOM 3465 O O . SER A 1 484 ? -25.878 -0.446 -1.982 1.00 40.41 447 SER A O 1
ATOM 3468 N N . ASP A 1 485 ? -25.558 -0.428 0.245 1.00 42.01 448 ASP A N 1
ATOM 3469 C CA . ASP A 1 485 ? -26.756 0.407 0.535 1.00 42.71 448 ASP A CA 1
ATOM 3470 C C . ASP A 1 485 ? -26.547 1.899 0.513 1.00 42.32 448 ASP A C 1
ATOM 3471 O O . ASP A 1 485 ? -27.529 2.621 0.402 1.00 43.57 448 ASP A O 1
ATOM 3476 N N . GLU A 1 486 ? -25.326 2.396 0.697 1.00 40.33 449 GLU A N 1
ATOM 3477 C CA . GLU A 1 486 ? -25.095 3.836 0.778 1.00 38.23 449 GLU A CA 1
ATOM 3478 C C . GLU A 1 486 ? -24.199 4.354 -0.356 1.00 37.28 449 GLU A C 1
ATOM 3479 O O . GLU A 1 486 ? -24.328 5.494 -0.796 1.00 35.91 449 GLU A O 1
ATOM 3481 N N . SER A 1 487 ? -23.226 3.547 -0.785 1.00 35.88 450 SER A N 1
ATOM 3482 C CA . SER A 1 487 ? -22.230 4.086 -1.718 1.00 34.90 450 SER A CA 1
ATOM 3483 C C . SER A 1 487 ? -22.832 4.505 -3.058 1.00 34.37 450 SER A C 1
ATOM 3484 O O . SER A 1 487 ? -22.476 5.558 -3.575 1.00 32.21 450 SER A O 1
ATOM 3487 N N . PRO A 1 488 ? -23.769 3.696 -3.596 1.00 32.79 451 PRO A N 1
ATOM 3488 C CA . PRO A 1 488 ? -24.310 4.071 -4.920 1.00 34.40 451 PRO A CA 1
ATOM 3489 C C . PRO A 1 488 ? -24.949 5.469 -4.996 1.00 35.66 451 PRO A C 1
ATOM 3490 O O . PRO A 1 488 ? -24.850 6.147 -6.016 1.00 35.73 451 PRO A O 1
ATOM 3494 N N . ALA A 1 489 ? -25.584 5.920 -3.916 1.00 37.03 452 ALA A N 1
ATOM 3495 C CA . ALA A 1 489 ? -26.204 7.212 -3.959 1.00 37.96 452 ALA A CA 1
ATOM 3496 C C . ALA A 1 489 ? -25.204 8.321 -4.104 1.00 38.51 452 ALA A C 1
ATOM 3497 O O . ALA A 1 489 ? -25.585 9.409 -4.469 1.00 40.07 452 ALA A O 1
ATOM 3498 N N . LYS A 1 490 ? -23.926 8.054 -3.801 1.00 37.96 453 LYS A N 1
ATOM 3499 C C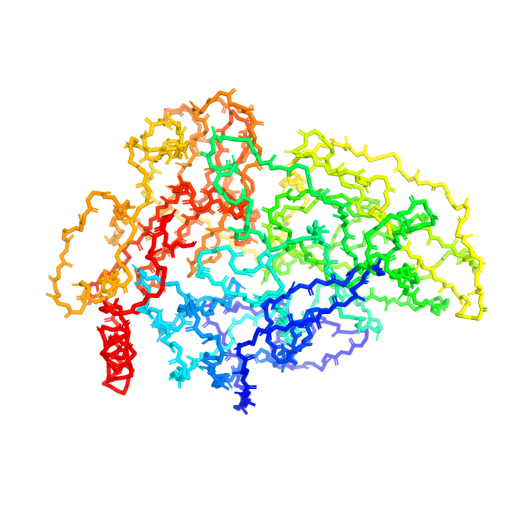A . LYS A 1 490 ? -22.870 9.014 -4.007 1.00 38.01 453 LYS A CA 1
ATOM 3500 C C . LYS A 1 490 ? -22.134 8.913 -5.370 1.00 35.72 453 LYS A C 1
ATOM 3501 O O . LYS A 1 490 ? -21.279 9.737 -5.661 1.00 37.72 453 LYS A O 1
ATOM 3507 N N . PHE A 1 491 ? -22.463 7.931 -6.190 1.00 34.70 454 PHE A N 1
ATOM 3508 C CA . PHE A 1 491 ? -21.953 7.861 -7.580 1.00 32.38 454 PHE A CA 1
ATOM 3509 C C . PHE A 1 491 ? -22.208 9.146 -8.320 1.00 33.83 454 PHE A C 1
ATOM 3510 O O . PHE A 1 491 ? -23.302 9.757 -8.189 1.00 33.79 454 PHE A O 1
ATOM 3518 N N . ASN A 1 492 ? -21.230 9.574 -9.113 1.00 31.74 455 ASN A N 1
ATOM 3519 C CA . ASN A 1 492 ? -21.424 10.671 -10.019 1.00 31.01 455 ASN A CA 1
ATOM 3520 C C . ASN A 1 492 ? -21.774 10.122 -11.396 1.00 30.50 455 ASN A C 1
ATOM 3521 O O . ASN A 1 492 ? -20.938 9.527 -12.077 1.00 29.40 455 ASN A O 1
ATOM 3526 N N . LEU A 1 493 ? -23.022 10.353 -11.819 1.00 29.51 456 LEU A N 1
ATOM 3527 C CA . LEU A 1 493 ? -23.514 9.851 -13.101 1.00 29.07 456 LEU A CA 1
ATOM 3528 C C . LEU A 1 493 ? -23.553 10.883 -14.206 1.00 29.97 456 LEU A C 1
ATOM 3529 O O . LEU A 1 493 ? -23.829 10.549 -15.365 1.00 30.78 456 LEU A O 1
ATOM 3534 N N . VAL A 1 494 ? -23.211 12.105 -13.860 1.00 29.17 457 VAL A N 1
ATOM 3535 C CA . VAL A 1 494 ? -23.271 13.235 -14.748 1.00 29.88 457 VAL A CA 1
ATOM 3536 C C . VAL A 1 494 ? -21.892 13.657 -15.214 1.00 28.76 457 VAL A C 1
ATOM 3537 O O . VAL A 1 494 ? -21.088 14.296 -14.461 1.00 29.22 457 VAL A O 1
ATOM 3541 N N . ASN A 1 495 ? -21.624 13.287 -16.448 1.00 27.19 458 ASN A N 1
ATOM 3542 C CA . ASN A 1 495 ? -20.320 13.470 -17.053 1.00 26.63 458 ASN A CA 1
ATOM 3543 C C . ASN A 1 495 ? -19.132 13.220 -16.095 1.00 26.65 458 ASN A C 1
ATOM 3544 O O . ASN A 1 495 ? -18.278 14.090 -15.955 1.00 27.95 458 ASN A O 1
ATOM 3549 N N . PRO A 1 496 ? -19.052 12.029 -15.503 1.00 26.00 459 PRO A N 1
ATOM 3550 C CA . PRO A 1 496 ? -17.884 11.727 -14.695 1.00 24.97 459 PRO A CA 1
ATOM 3551 C C . PRO A 1 496 ? -16.668 11.456 -15.602 1.00 24.48 459 PRO A C 1
ATOM 3552 O O . PRO A 1 496 ? -16.794 11.454 -16.811 1.00 25.99 459 PRO A O 1
ATOM 3556 N N . PRO A 1 497 ? -15.474 11.333 -15.016 1.00 24.23 460 PRO A N 1
ATOM 3557 C CA . PRO A 1 497 ? -14.363 10.957 -15.902 1.00 23.82 460 PRO A CA 1
ATOM 3558 C C . PRO A 1 497 ? -14.678 9.724 -16.736 1.00 23.49 460 PRO A C 1
ATOM 3559 O O . PRO A 1 497 ? -15.426 8.840 -16.341 1.00 23.74 460 PRO A O 1
ATOM 3563 N N . ARG A 1 498 ? -14.076 9.672 -17.909 1.00 24.02 461 ARG A N 1
ATOM 3564 C CA . ARG A 1 498 ? -14.384 8.617 -18.858 1.00 23.71 461 ARG A CA 1
ATOM 3565 C C . ARG A 1 498 ? -13.093 8.293 -19.562 1.00 22.08 461 ARG A C 1
ATOM 3566 O O . ARG A 1 498 ? -12.425 9.188 -20.087 1.00 22.28 461 ARG A O 1
ATOM 3574 N N . ARG A 1 499 ? -12.741 7.001 -19.526 1.00 22.67 462 ARG A N 1
ATOM 3575 C CA . ARG A 1 499 ? -11.474 6.573 -19.995 1.00 22.83 462 ARG A CA 1
ATOM 3576 C C . ARG A 1 499 ? -11.458 5.052 -20.036 1.00 23.38 462 ARG A C 1
ATOM 3577 O O . ARG A 1 499 ? -12.509 4.400 -19.945 1.00 23.21 462 ARG A O 1
ATOM 3585 N N . ASP A 1 500 ? -10.296 4.443 -20.238 1.00 22.52 463 ASP A N 1
ATOM 3586 C CA . ASP A 1 500 ? -10.262 2.954 -20.243 1.00 21.20 463 ASP A CA 1
ATOM 3587 C C . ASP A 1 500 ? -9.341 2.253 -19.259 1.00 20.03 463 ASP A C 1
ATOM 3588 O O . ASP A 1 500 ? -9.426 1.041 -19.076 1.00 21.84 463 ASP A O 1
ATOM 3593 N N . VAL A 1 501 ? -8.537 3.037 -18.529 1.00 20.73 464 VAL A N 1
ATOM 3594 C CA . VAL A 1 501 ? -7.734 2.490 -17.414 1.00 21.25 464 VAL A CA 1
ATOM 3595 C C . VAL A 1 501 ? -7.918 3.409 -16.211 1.00 21.11 464 VAL A C 1
ATOM 3596 O O . VAL A 1 501 ? -7.772 4.629 -16.306 1.00 21.08 464 VAL A O 1
ATOM 3600 N N . ALA A 1 502 ? -8.300 2.861 -15.073 1.00 22.27 465 ALA A N 1
ATOM 3601 C CA . ALA A 1 502 ? -8.462 3.661 -13.857 1.00 22.64 465 ALA A CA 1
ATOM 3602 C C . ALA A 1 502 ? -8.110 2.835 -12.636 1.00 21.22 465 ALA A C 1
ATOM 3603 O O . ALA A 1 502 ? -8.309 1.615 -12.586 1.00 21.51 465 ALA A O 1
ATOM 3605 N N . ALA A 1 503 ? -7.574 3.506 -11.653 1.00 22.78 466 ALA A N 1
ATOM 3606 C CA . ALA A 1 503 ? -7.099 2.875 -10.448 1.00 23.84 466 ALA A CA 1
ATOM 3607 C C . ALA A 1 503 ? -8.209 2.371 -9.572 1.00 24.01 466 ALA A C 1
ATOM 3608 O O . ALA A 1 503 ? -9.154 3.114 -9.277 1.00 24.24 466 ALA A O 1
ATOM 3610 N N . LEU A 1 504 ? -8.095 1.117 -9.178 1.00 23.88 467 LEU A N 1
ATOM 3611 C CA . LEU A 1 504 ? -8.795 0.614 -7.993 1.00 22.60 467 LEU A CA 1
ATOM 3612 C C . LEU A 1 504 ? -7.987 1.115 -6.792 1.00 24.58 467 LEU A C 1
ATOM 3613 O O . LEU A 1 504 ? -6.868 0.668 -6.555 1.00 25.00 467 LEU A O 1
ATOM 3618 N N . PRO A 1 505 ? -8.565 2.032 -6.022 1.00 24.57 468 PRO A N 1
ATOM 3619 C CA . PRO A 1 505 ? -7.765 2.553 -4.888 1.00 24.65 468 PRO A CA 1
ATOM 3620 C C . PRO A 1 505 ? -7.440 1.506 -3.883 1.00 24.31 468 PRO A C 1
ATOM 3621 O O . PRO A 1 505 ? -8.272 0.747 -3.534 1.00 22.96 468 PRO A O 1
ATOM 3625 N N . GLY A 1 506 ? -6.221 1.553 -3.343 1.00 23.36 469 GLY A N 1
ATOM 3626 C CA . GLY A 1 506 ? -5.810 0.642 -2.335 1.00 24.56 469 GLY A CA 1
ATOM 3627 C C . GLY A 1 506 ? -6.753 0.730 -1.143 1.00 23.50 469 GLY A C 1
ATOM 3628 O O . GLY A 1 506 ? -6.996 1.821 -0.620 1.00 25.95 469 GLY A O 1
ATOM 3629 N N . ASN A 1 507 ? -7.287 -0.442 -0.832 1.00 24.25 470 ASN A N 1
ATOM 3630 C CA . ASN A 1 507 ? -8.286 -0.706 0.236 1.00 24.79 470 ASN A CA 1
ATOM 3631 C C . ASN A 1 507 ? -9.601 0.004 -0.007 1.00 24.71 470 ASN A C 1
ATOM 3632 O O . ASN A 1 507 ? -10.424 0.121 0.917 1.00 24.02 470 ASN A O 1
ATOM 3637 N N . GLY A 1 508 ? -9.841 0.389 -1.249 1.00 23.98 471 GLY A N 1
ATOM 3638 C CA . GLY A 1 508 ? -11.056 1.089 -1.598 1.00 24.55 471 GLY A CA 1
ATOM 3639 C C . GLY A 1 508 ? -11.843 0.401 -2.670 1.00 23.51 471 GLY A C 1
ATOM 3640 O O . GLY A 1 508 ? -11.839 -0.816 -2.768 1.00 25.52 471 GLY A O 1
ATOM 3641 N N . TYR A 1 509 ? -12.598 1.185 -3.418 1.00 24.65 472 TYR A N 1
ATOM 3642 C CA . TYR A 1 509 ? -13.351 0.622 -4.543 1.00 25.69 472 TYR A CA 1
ATOM 3643 C C . TYR A 1 509 ? -13.391 1.573 -5.728 1.00 25.01 472 TYR A C 1
ATOM 3644 O O . TYR A 1 509 ? -13.236 2.777 -5.638 1.00 26.10 472 TYR A O 1
ATOM 3653 N N . LEU A 1 510 ? -13.591 0.964 -6.883 1.00 26.17 473 LEU A N 1
ATOM 3654 C CA . LEU A 1 510 ? -13.744 1.658 -8.112 1.00 24.04 473 LEU A CA 1
ATOM 3655 C C . LEU A 1 510 ? -15.075 1.212 -8.694 1.00 23.16 473 LEU A C 1
ATOM 3656 O O . LEU A 1 510 ? -15.313 0.018 -8.828 1.00 23.86 473 LEU A O 1
ATOM 3661 N N . ALA A 1 511 ? -15.916 2.201 -8.980 1.00 24.44 474 ALA A N 1
ATOM 3662 C CA . ALA A 1 511 ? -17.209 1.946 -9.582 1.00 24.66 474 ALA A CA 1
ATOM 3663 C C . ALA A 1 511 ? -17.148 2.565 -10.969 1.00 23.40 474 ALA A C 1
ATOM 3664 O O . ALA A 1 511 ? -17.036 3.775 -11.115 1.00 24.72 474 ALA A O 1
ATOM 3666 N N . ILE A 1 512 ? -17.205 1.691 -11.973 1.00 24.76 475 ILE A N 1
ATOM 3667 C CA . ILE A 1 512 ? -17.121 2.085 -13.373 1.00 24.70 475 ILE A CA 1
ATOM 3668 C C . ILE A 1 512 ? -18.380 1.670 -14.087 1.00 24.47 475 ILE A C 1
ATOM 3669 O O . ILE A 1 512 ? -18.824 0.545 -13.961 1.00 28.71 475 ILE A O 1
ATOM 3674 N N . ALA A 1 513 ? -18.938 2.584 -14.835 1.00 25.74 476 ALA A N 1
ATOM 3675 C CA . ALA A 1 513 ? -20.136 2.347 -15.623 1.00 24.96 476 ALA A CA 1
ATOM 3676 C C . ALA A 1 513 ? -19.791 2.253 -17.100 1.00 25.05 476 ALA A C 1
ATOM 3677 O O . ALA A 1 513 ? -18.924 2.971 -17.603 1.00 22.50 476 ALA A O 1
ATOM 3679 N N . PHE A 1 514 ? -20.490 1.380 -17.809 1.00 25.86 477 PHE A N 1
ATOM 3680 C CA . PHE A 1 514 ? -20.444 1.404 -19.268 1.00 26.00 477 PHE A CA 1
ATOM 3681 C C . PHE A 1 514 ? -21.757 0.873 -19.816 1.00 26.30 477 PHE A C 1
ATOM 3682 O O . PHE A 1 514 ? -22.539 0.296 -19.076 1.00 27.11 477 PHE A O 1
ATOM 3690 N N . LYS A 1 515 ? -22.052 1.260 -21.051 1.00 26.09 478 LYS A N 1
ATOM 3691 C CA . LYS A 1 515 ? -23.298 0.926 -21.715 1.00 26.93 478 LYS A CA 1
ATOM 3692 C C . LYS A 1 515 ? -23.180 -0.384 -22.437 1.00 27.42 478 LYS A C 1
ATOM 3693 O O . LYS A 1 515 ? -22.112 -0.733 -23.011 1.00 26.76 478 LYS A O 1
ATOM 3699 N N . LEU A 1 516 ? -24.284 -1.135 -22.447 1.00 26.69 479 LEU A N 1
ATOM 3700 C CA . LEU A 1 516 ? -24.344 -2.360 -23.191 1.00 27.46 479 LEU A CA 1
ATOM 3701 C C . LEU A 1 516 ? -24.451 -2.030 -24.662 1.00 27.68 479 LEU A C 1
ATOM 3702 O O . LEU A 1 516 ? -25.540 -1.955 -25.225 1.00 27.12 479 LEU A O 1
ATOM 3707 N N . ASP A 1 517 ? -23.291 -1.795 -25.298 1.00 25.37 480 ASP A N 1
ATOM 3708 C CA . ASP A 1 517 ? -23.267 -1.243 -26.639 1.00 24.49 480 ASP A CA 1
ATOM 3709 C C . ASP A 1 517 ? -22.272 -1.965 -27.564 1.00 23.65 480 ASP A C 1
ATOM 3710 O O . ASP A 1 517 ? -22.036 -1.545 -28.701 1.00 24.32 480 ASP A O 1
ATOM 3715 N N . ASN A 1 518 ? -21.697 -3.076 -27.096 1.00 23.41 481 ASN A N 1
ATOM 3716 C CA . ASN A 1 518 ? -20.668 -3.701 -27.806 1.00 23.06 481 ASN A CA 1
ATOM 3717 C C . ASN A 1 518 ? -20.655 -5.167 -27.462 1.00 22.00 481 ASN A C 1
ATOM 3718 O O . ASN A 1 518 ? -19.927 -5.614 -26.574 1.00 21.32 481 ASN A O 1
ATOM 3723 N N . PRO A 1 519 ? -21.544 -5.929 -28.105 1.00 22.75 482 PRO A N 1
ATOM 3724 C CA . PRO A 1 519 ? -21.503 -7.362 -27.780 1.00 22.49 482 PRO A CA 1
ATOM 3725 C C . PRO A 1 519 ? -20.136 -7.991 -27.971 1.00 23.63 482 PRO A C 1
ATOM 3726 O O . PRO A 1 519 ? -19.435 -7.714 -28.969 1.00 23.50 482 PRO A O 1
ATOM 3730 N N . GLY A 1 520 ? -19.760 -8.884 -27.073 1.00 23.38 483 GLY A N 1
ATOM 3731 C CA . GLY A 1 520 ? -18.433 -9.504 -27.103 1.00 24.63 483 GLY A CA 1
ATOM 3732 C C . GLY A 1 520 ? -18.014 -10.040 -25.751 1.00 22.29 483 GLY A C 1
ATOM 3733 O O . GLY A 1 520 ? -18.780 -10.142 -24.809 1.00 24.34 483 GLY A O 1
ATOM 3734 N N . SER A 1 521 ? -16.764 -10.405 -25.693 1.00 23.10 484 SER A N 1
ATOM 3735 C CA . SER A 1 521 ? -16.193 -10.939 -24.511 1.00 22.95 484 SER A CA 1
ATOM 3736 C C . SER A 1 521 ? -15.040 -10.032 -24.175 1.00 22.10 484 SER A C 1
ATOM 3737 O O . SER A 1 521 ? -14.010 -10.066 -24.855 1.00 22.23 484 SER A O 1
ATOM 3740 N N . TRP A 1 522 ? -15.230 -9.285 -23.105 1.00 22.11 485 TRP A N 1
ATOM 3741 C CA . TRP A 1 522 ? -14.355 -8.171 -22.753 1.00 21.01 485 TRP A CA 1
ATOM 3742 C C . TRP A 1 522 ? -13.609 -8.383 -21.451 1.00 20.42 485 TRP A C 1
ATOM 3743 O O . TRP A 1 522 ? -14.198 -8.449 -20.391 1.00 20.70 485 TRP A O 1
ATOM 3754 N N . LEU A 1 523 ? -12.319 -8.470 -21.561 1.00 21.19 486 LEU A N 1
ATOM 3755 C CA . LEU A 1 523 ? -11.449 -8.652 -20.420 1.00 21.33 486 LEU A CA 1
ATOM 3756 C C . LEU A 1 523 ? -11.410 -7.376 -19.555 1.00 21.79 486 LEU A C 1
ATOM 3757 O O . LEU A 1 523 ? -11.441 -6.251 -20.079 1.00 22.76 486 LEU A O 1
ATOM 3762 N N . LEU A 1 524 ? -11.387 -7.546 -18.242 1.00 21.48 487 LEU A N 1
ATOM 3763 C CA . LEU A 1 524 ? -11.114 -6.441 -17.343 1.00 22.31 487 LEU A CA 1
ATOM 3764 C C . LEU A 1 524 ? -10.053 -6.970 -16.383 1.00 22.70 487 LEU A C 1
ATOM 3765 O O . LEU A 1 524 ? -10.160 -8.069 -15.890 1.00 23.52 487 LEU A O 1
ATOM 3770 N N . HIS A 1 525 ? -8.992 -6.207 -16.179 1.00 22.77 488 HIS A N 1
ATOM 3771 C CA . HIS A 1 525 ? -7.896 -6.697 -15.415 1.00 22.13 488 HIS A CA 1
ATOM 3772 C C . HIS A 1 525 ? -7.038 -5.594 -14.895 1.00 21.88 488 HIS A C 1
ATOM 3773 O O . HIS A 1 525 ? -7.075 -4.480 -15.415 1.00 22.68 488 HIS A O 1
ATOM 3780 N N . CYS A 1 526 ? -6.309 -5.907 -13.829 1.00 22.29 489 CYS A N 1
ATOM 3781 C CA . CYS A 1 526 ? -5.209 -5.052 -13.396 1.00 21.15 489 CYS A CA 1
ATOM 3782 C C . CYS A 1 526 ? -4.114 -5.100 -14.470 1.00 20.73 489 CYS A C 1
ATOM 3783 O O . CYS A 1 526 ? -3.768 -6.190 -14.981 1.00 21.37 489 CYS A O 1
ATOM 3786 N N . HIS A 1 527 ? -3.586 -3.936 -14.817 1.00 20.47 490 HIS A N 1
ATOM 3787 C CA . HIS A 1 527 ? -2.586 -3.809 -15.863 1.00 21.65 490 HIS A CA 1
ATOM 3788 C C . HIS A 1 527 ? -1.169 -3.916 -15.313 1.00 23.27 490 HIS A C 1
ATOM 3789 O O . HIS A 1 527 ? -0.176 -3.819 -16.089 1.00 24.27 490 HIS A O 1
ATOM 3796 N N . ILE A 1 528 ? -1.025 -4.147 -14.005 1.00 22.63 491 ILE A N 1
ATOM 3797 C CA . ILE A 1 528 ? 0.285 -4.504 -13.457 1.00 21.03 491 ILE A CA 1
ATOM 3798 C C . ILE A 1 528 ? 0.518 -5.938 -13.969 1.00 21.37 491 ILE A C 1
ATOM 3799 O O . ILE A 1 528 ? -0.289 -6.837 -13.691 1.00 22.54 491 ILE A O 1
ATOM 3804 N N . ALA A 1 529 ? 1.532 -6.125 -14.803 1.00 21.37 492 ALA A N 1
ATOM 3805 C CA . ALA A 1 529 ? 1.657 -7.337 -15.537 1.00 22.75 492 ALA A CA 1
ATOM 3806 C C . ALA A 1 529 ? 1.731 -8.539 -14.613 1.00 22.66 492 ALA A C 1
ATOM 3807 O O . ALA A 1 529 ? 1.123 -9.554 -14.914 1.00 21.90 492 ALA A O 1
ATOM 3809 N N . TRP A 1 530 ? 2.461 -8.411 -13.501 1.00 22.25 493 TRP A N 1
ATOM 3810 C CA . TRP A 1 530 ? 2.478 -9.499 -12.533 1.00 23.67 493 TRP A CA 1
ATOM 3811 C C . TRP A 1 530 ? 1.094 -9.849 -12.049 1.00 23.24 493 TRP A C 1
ATOM 3812 O O . TRP A 1 530 ? 0.808 -11.053 -11.948 1.00 23.10 493 TRP A O 1
ATOM 3823 N N . HIS A 1 531 ? 0.262 -8.837 -11.782 1.00 23.55 494 HIS A N 1
ATOM 3824 C CA . HIS A 1 531 ? -1.076 -9.064 -11.214 1.00 24.19 494 HIS A CA 1
ATOM 3825 C C . HIS A 1 531 ? -1.989 -9.685 -12.244 1.00 24.17 494 HIS A C 1
ATOM 3826 O O . HIS A 1 531 ? -2.713 -10.635 -11.943 1.00 26.23 494 HIS A O 1
ATOM 3833 N N . ALA A 1 532 ? -1.900 -9.222 -13.479 1.00 24.29 495 ALA A N 1
ATOM 3834 C CA . ALA A 1 532 ? -2.616 -9.869 -14.566 1.00 23.05 495 ALA A CA 1
ATOM 3835 C C . ALA A 1 532 ? -2.253 -11.322 -14.687 1.00 23.41 495 ALA A C 1
ATOM 3836 O O . ALA A 1 532 ? -3.113 -12.195 -14.790 1.00 22.46 495 ALA A O 1
ATOM 3838 N N . SER A 1 533 ? -0.958 -11.598 -14.668 1.00 23.61 496 SER A N 1
ATOM 3839 C CA . SER A 1 533 ? -0.459 -12.972 -14.777 1.00 23.55 496 SER A CA 1
ATOM 3840 C C . SER A 1 533 ? -0.877 -13.861 -13.574 1.00 23.59 496 SER A C 1
ATOM 3841 O O . SER A 1 533 ? -1.115 -15.092 -13.750 1.00 24.83 496 SER A O 1
ATOM 3844 N N . GLU A 1 534 ? -1.041 -13.207 -12.429 1.00 23.83 497 GLU A N 1
ATOM 3845 C CA . GLU A 1 534 ? -1.561 -13.786 -11.178 1.00 25.12 497 GLU A CA 1
ATOM 3846 C C . GLU A 1 534 ? -3.067 -13.866 -11.108 1.00 24.76 497 GLU A C 1
ATOM 3847 O O . GLU A 1 534 ? -3.622 -14.147 -10.058 1.00 27.00 497 GLU A O 1
ATOM 3853 N N . GLY A 1 535 ? -3.754 -13.599 -12.220 1.00 23.84 498 GLY A N 1
ATOM 3854 C CA . GLY A 1 535 ? -5.149 -13.733 -12.286 1.00 23.56 498 GLY A CA 1
ATOM 3855 C C . GLY A 1 535 ? -6.057 -12.640 -11.776 1.00 22.63 498 GLY A C 1
ATOM 3856 O O . GLY A 1 535 ? -7.277 -12.899 -11.579 1.00 22.94 498 GLY A O 1
ATOM 3857 N N . LEU A 1 536 ? -5.572 -11.407 -11.624 1.00 22.85 499 LEU A N 1
ATOM 3858 C CA . LEU A 1 536 ? -6.430 -10.339 -11.224 1.00 22.30 499 LEU A CA 1
ATOM 3859 C C . LEU A 1 536 ? -7.195 -9.800 -12.406 1.00 22.75 499 LEU A C 1
ATOM 3860 O O . LEU A 1 536 ? -6.832 -8.788 -12.994 1.00 22.98 499 LEU A O 1
ATOM 3865 N N . ALA A 1 537 ? -8.283 -10.451 -12.702 1.00 23.71 500 ALA A N 1
ATOM 3866 C CA . ALA A 1 537 ? -8.958 -10.253 -13.939 1.00 23.05 500 ALA A CA 1
ATOM 3867 C C . ALA A 1 537 ? -10.300 -10.940 -13.918 1.00 24.26 500 ALA A C 1
ATOM 3868 O O . ALA A 1 537 ? -10.468 -11.947 -13.253 1.00 24.78 500 ALA A O 1
ATOM 3870 N N . MET A 1 538 ? -11.225 -10.415 -14.721 1.00 23.96 501 MET A N 1
ATOM 3871 C CA . MET A 1 538 ? -12.442 -11.075 -15.019 1.00 24.34 501 MET A CA 1
ATOM 3872 C C . MET A 1 538 ? -12.839 -10.680 -16.448 1.00 24.44 501 MET A C 1
ATOM 3873 O O . MET A 1 538 ? -12.056 -10.058 -17.158 1.00 23.05 501 MET A O 1
ATOM 3878 N N . GLN A 1 539 ? -13.975 -11.131 -16.908 1.00 23.59 502 GLN A N 1
ATOM 3879 C CA . GLN A 1 539 ? -14.407 -10.751 -18.227 1.00 23.26 502 GLN A CA 1
ATOM 3880 C C . GLN A 1 539 ? -15.906 -10.691 -18.300 1.00 25.48 502 GLN A C 1
ATOM 3881 O O . GLN A 1 539 ? -16.594 -11.409 -17.607 1.00 24.73 502 GLN A O 1
ATOM 3887 N N . PHE A 1 540 ? -16.385 -9.768 -19.139 1.00 23.94 503 PHE A N 1
ATOM 3888 C CA . PHE A 1 540 ? -17.793 -9.592 -19.376 1.00 23.98 503 PHE A CA 1
ATOM 3889 C C . PHE A 1 540 ? -18.145 -10.260 -20.676 1.00 25.93 503 PHE A C 1
ATOM 3890 O O . PHE A 1 540 ? -17.541 -9.986 -21.701 1.00 24.87 503 PHE A O 1
ATOM 3898 N N . VAL A 1 541 ? -19.117 -11.184 -20.626 1.00 24.73 504 VAL A N 1
ATOM 3899 C CA . VAL A 1 541 ? -19.644 -11.746 -21.846 1.00 24.64 504 VAL A CA 1
ATOM 3900 C C . VAL A 1 541 ? -20.909 -10.969 -21.987 1.00 24.00 504 VAL A C 1
ATOM 3901 O O . VAL A 1 541 ? -21.895 -11.119 -21.213 1.00 24.76 504 VAL A O 1
ATOM 3905 N N . GLU A 1 542 ? -20.825 -10.008 -22.888 1.00 23.49 505 GLU A N 1
ATOM 3906 C CA . GLU A 1 542 ? -21.820 -9.023 -23.130 1.00 24.03 505 GLU A CA 1
ATOM 3907 C C . GLU A 1 542 ? -22.702 -9.352 -24.340 1.00 25.41 505 GLU A C 1
ATOM 3908 O O . GLU A 1 542 ? -22.234 -9.442 -25.476 1.00 24.57 505 GLU A O 1
ATOM 3914 N N . SER A 1 543 ? -23.996 -9.475 -24.085 1.00 26.52 506 SER A N 1
ATOM 3915 C CA . SER A 1 543 ? -24.957 -9.636 -25.191 1.00 27.52 506 SER A CA 1
ATOM 3916 C C . SER A 1 543 ? -24.516 -10.732 -26.136 1.00 27.91 506 SER A C 1
ATOM 3917 O O . SER A 1 543 ? -24.447 -10.571 -27.362 1.00 27.66 506 SER A O 1
ATOM 3920 N N . GLN A 1 544 ? -24.218 -11.891 -25.565 1.00 28.54 507 GLN A N 1
ATOM 3921 C CA . GLN A 1 544 ? -23.638 -12.952 -26.294 1.00 29.00 507 GLN A CA 1
ATOM 3922 C C . GLN A 1 544 ? -24.306 -13.253 -27.646 1.00 29.63 507 GLN A C 1
ATOM 3923 O O . GLN A 1 544 ? -23.638 -13.497 -28.645 1.00 29.74 507 GLN A O 1
ATOM 3929 N N . SER A 1 545 ? -25.613 -13.306 -27.631 1.00 31.38 508 SER A N 1
ATOM 3930 C CA . SER A 1 545 ? -26.312 -13.826 -28.814 1.00 31.74 508 SER A CA 1
ATOM 3931 C C . SER A 1 545 ? -26.366 -12.711 -29.858 1.00 32.09 508 SER A C 1
ATOM 3932 O O . SER A 1 545 ? -26.711 -12.957 -31.034 1.00 30.68 508 SER A O 1
ATOM 3935 N N . SER A 1 546 ? -25.987 -11.481 -29.460 1.00 31.42 509 SER A N 1
ATOM 3936 C CA . SER A 1 546 ? -25.876 -10.420 -30.461 1.00 32.25 509 SER A CA 1
ATOM 3937 C C . SER A 1 546 ? -24.516 -10.259 -31.107 1.00 30.83 509 SER A C 1
ATOM 3938 O O . SER A 1 546 ? -24.343 -9.327 -31.926 1.00 30.61 509 SER A O 1
ATOM 3941 N N . ILE A 1 547 ? -23.560 -11.122 -30.807 1.00 31.17 510 ILE A N 1
ATOM 3942 C CA . ILE A 1 547 ? -22.254 -10.992 -31.416 1.00 33.18 510 ILE A CA 1
ATOM 3943 C C . ILE A 1 547 ? -22.371 -11.372 -32.896 1.00 35.19 510 ILE A C 1
ATOM 3944 O O . ILE A 1 547 ? -22.969 -12.363 -33.189 1.00 36.77 510 ILE A O 1
ATOM 3949 N N . ALA A 1 548 ? -21.795 -10.609 -33.816 1.00 35.97 511 ALA A N 1
ATOM 3950 C CA . ALA A 1 548 ? -21.897 -11.011 -35.208 1.00 37.51 511 ALA A CA 1
ATOM 3951 C C . ALA A 1 548 ? -20.494 -11.086 -35.767 1.00 38.97 511 ALA A C 1
ATOM 3952 O O . ALA A 1 548 ? -19.688 -10.164 -35.587 1.00 39.65 511 ALA A O 1
ATOM 3954 N N . VAL A 1 549 ? -20.157 -12.219 -36.373 1.00 39.28 512 VAL A N 1
ATOM 3955 C CA . VAL A 1 549 ? -18.835 -12.350 -36.969 1.00 40.54 512 VAL A CA 1
ATOM 3956 C C . VAL A 1 549 ? -19.087 -12.793 -38.420 1.00 40.21 512 VAL A C 1
ATOM 3957 O O . VAL A 1 549 ? -20.080 -13.526 -38.752 1.00 40.20 512 VAL A O 1
ATOM 3961 N N . LYS A 1 550 ? -18.236 -12.233 -39.267 1.00 39.61 513 LYS A N 1
ATOM 3962 C CA . LYS A 1 550 ? -18.220 -12.491 -40.685 1.00 38.42 513 LYS A CA 1
ATOM 3963 C C . LYS A 1 550 ? -17.649 -13.909 -40.828 1.00 37.37 513 LYS A C 1
ATOM 3964 O O . LYS A 1 550 ? -16.792 -14.323 -40.049 1.00 33.61 513 LYS A O 1
ATOM 3970 N N . MET A 1 551 ? -18.090 -14.640 -41.856 1.00 36.00 514 MET A N 1
ATOM 3971 C CA . MET A 1 551 ? -17.503 -15.920 -42.154 1.00 36.12 514 MET A CA 1
ATOM 3972 C C . MET A 1 551 ? -15.991 -15.748 -42.367 1.00 34.13 514 MET A C 1
ATOM 3973 O O . MET A 1 551 ? -15.192 -16.563 -41.932 1.00 31.94 514 MET A O 1
ATOM 3978 N N . THR A 1 552 ? -15.604 -14.692 -43.061 1.00 33.16 515 THR A N 1
ATOM 3979 C CA . THR A 1 552 ? -14.196 -14.473 -43.266 1.00 32.39 515 THR A CA 1
ATOM 3980 C C . THR A 1 552 ? -13.418 -14.489 -41.934 1.00 30.73 515 THR A C 1
ATOM 3981 O O . THR A 1 552 ? -12.349 -15.084 -41.841 1.00 31.06 515 THR A O 1
ATOM 3985 N N . ASP A 1 553 ? -13.973 -13.877 -40.920 1.00 29.65 516 ASP A N 1
ATOM 3986 C CA . ASP A 1 553 ? -13.276 -13.711 -39.636 1.00 29.71 516 ASP A CA 1
ATOM 3987 C C . ASP A 1 553 ? -13.337 -14.997 -38.831 1.00 29.18 516 ASP A C 1
ATOM 3988 O O . ASP A 1 553 ? -12.389 -15.350 -38.155 1.00 27.35 516 ASP A O 1
ATOM 3993 N N . THR A 1 554 ? -14.455 -15.756 -38.995 1.00 29.27 517 THR A N 1
ATOM 3994 C CA . THR A 1 554 ? -14.545 -17.073 -38.395 1.00 28.25 517 THR A CA 1
ATOM 3995 C C . THR A 1 554 ? -13.530 -18.003 -38.941 1.00 28.72 517 THR A C 1
ATOM 3996 O O . THR A 1 554 ? -12.919 -18.714 -38.156 1.00 28.62 517 THR A O 1
ATOM 4000 N N . ALA A 1 555 ? -13.303 -18.007 -40.255 1.00 28.80 518 ALA A N 1
ATOM 4001 C CA . ALA A 1 555 ? -12.295 -18.873 -40.888 1.00 30.05 518 ALA A CA 1
ATOM 4002 C C . ALA A 1 555 ? -10.945 -18.483 -40.345 1.00 29.00 518 ALA A C 1
ATOM 4003 O O . ALA A 1 555 ? -10.168 -19.303 -39.949 1.00 29.39 518 ALA A O 1
ATOM 4005 N N . ILE A 1 556 ? -10.708 -17.184 -40.236 1.00 27.63 519 ILE A N 1
ATOM 4006 C CA . ILE A 1 556 ? -9.395 -16.733 -39.767 1.00 26.88 519 ILE A CA 1
ATOM 4007 C C . ILE A 1 556 ? -9.099 -17.187 -38.345 1.00 26.52 519 ILE A C 1
ATOM 4008 O O . ILE A 1 556 ? -8.045 -17.743 -38.054 1.00 27.87 519 ILE A O 1
ATOM 4013 N N . PHE A 1 557 ? -10.064 -17.010 -37.470 1.00 26.55 520 PHE A N 1
ATOM 4014 C CA . PHE A 1 557 ? -9.993 -17.419 -36.075 1.00 28.01 520 PHE A CA 1
ATOM 4015 C C . PHE A 1 557 ? -9.741 -18.898 -35.921 1.00 29.14 520 PHE A C 1
ATOM 4016 O O . PHE A 1 557 ? -8.863 -19.339 -35.162 1.00 27.37 520 PHE A O 1
ATOM 4024 N N . GLU A 1 558 ? -10.532 -19.650 -36.672 1.00 31.50 521 GLU A N 1
ATOM 4025 C CA . GLU A 1 558 ? -10.338 -21.105 -36.741 1.00 32.09 521 GLU A CA 1
ATOM 4026 C C . GLU A 1 558 ? -8.944 -21.493 -37.162 1.00 32.08 521 GLU A C 1
ATOM 4027 O O . GLU A 1 558 ? -8.321 -22.394 -36.549 1.00 31.82 521 GLU A O 1
ATOM 4033 N N . ASP A 1 559 ? -8.432 -20.798 -38.180 1.00 31.65 522 ASP A N 1
ATOM 4034 C CA . ASP A 1 559 ? -7.121 -21.094 -38.665 1.00 31.58 522 ASP A CA 1
ATOM 4035 C C . ASP A 1 559 ? -6.067 -20.786 -37.610 1.00 30.93 522 ASP A C 1
ATOM 4036 O O . ASP A 1 559 ? -5.129 -21.558 -37.399 1.00 30.72 522 ASP A O 1
ATOM 4044 N N . THR A 1 560 ? -6.208 -19.640 -36.908 1.00 28.64 523 THR A N 1
ATOM 4045 C CA . THR A 1 560 ? -5.233 -19.370 -35.861 1.00 27.71 523 THR A CA 1
ATOM 4046 C C . THR A 1 560 ? -5.239 -20.452 -34.788 1.00 27.65 523 THR A C 1
ATOM 4047 O O . THR A 1 560 ? -4.198 -20.846 -34.257 1.00 27.60 523 THR A O 1
ATOM 4051 N N . CYS A 1 561 ? -6.415 -20.893 -34.397 1.00 27.85 524 CYS A N 1
ATOM 4052 C CA . CYS A 1 561 ? -6.532 -21.902 -33.344 1.00 28.45 524 CYS A CA 1
ATOM 4053 C C . CYS A 1 561 ? -6.001 -23.243 -33.864 1.00 29.91 524 CYS A C 1
ATOM 4054 O O . CYS A 1 561 ? -5.245 -23.899 -33.169 1.00 27.35 524 CYS A O 1
ATOM 4057 N N . ALA A 1 562 ? -6.350 -23.574 -35.098 1.00 30.99 525 ALA A N 1
ATOM 4058 C CA . ALA A 1 562 ? -5.775 -24.777 -35.727 1.00 32.45 525 ALA A CA 1
ATOM 4059 C C . ALA A 1 562 ? -4.246 -24.769 -35.670 1.00 33.50 525 ALA A C 1
ATOM 4060 O O . ALA A 1 562 ? -3.621 -25.741 -35.225 1.00 34.56 525 ALA A O 1
ATOM 4062 N N . ASN A 1 563 ? -3.615 -23.647 -36.033 1.00 32.80 526 ASN A N 1
ATOM 4063 C CA . ASN A 1 563 ? -2.170 -23.557 -35.967 1.00 33.44 526 ASN A CA 1
ATOM 4064 C C . ASN A 1 563 ? -1.623 -23.559 -34.572 1.00 32.62 526 ASN A C 1
ATOM 4065 O O . ASN A 1 563 ? -0.534 -24.102 -34.324 1.00 34.71 526 ASN A O 1
ATOM 4070 N N . TRP A 1 564 ? -2.365 -22.965 -33.633 1.00 30.95 527 TRP A N 1
ATOM 4071 C CA . TRP A 1 564 ? -1.970 -23.032 -32.246 1.00 30.52 527 TRP A CA 1
ATOM 4072 C C . TRP A 1 564 ? -1.963 -24.491 -31.706 1.00 31.09 527 TRP A C 1
ATOM 4073 O O . TRP A 1 564 ? -1.066 -24.898 -31.019 1.00 30.54 527 TRP A O 1
ATOM 4084 N N . ASN A 1 565 ? -3.030 -25.185 -31.979 1.00 32.43 528 ASN A N 1
ATOM 4085 C CA . ASN A 1 565 ? -3.174 -26.567 -31.525 1.00 33.36 528 ASN A CA 1
ATOM 4086 C C . ASN A 1 565 ? -2.108 -27.490 -32.138 1.00 34.37 528 ASN A C 1
ATOM 4087 O O . ASN A 1 565 ? -1.761 -28.497 -31.515 1.00 34.52 528 ASN A O 1
ATOM 4092 N N . ALA A 1 566 ? -1.659 -27.167 -33.365 1.00 34.55 529 ALA A N 1
ATOM 4093 C CA . ALA A 1 566 ? -0.500 -27.853 -34.016 1.00 34.68 529 ALA A CA 1
ATOM 4094 C C . ALA A 1 566 ? 0.800 -27.562 -33.298 1.00 35.93 529 ALA A C 1
ATOM 4095 O O . ALA A 1 566 ? 1.756 -28.358 -33.319 1.00 35.39 529 ALA A O 1
ATOM 4097 N N . TYR A 1 567 ? 0.859 -26.426 -32.601 1.00 33.79 530 TYR A N 1
ATOM 4098 C CA . TYR A 1 567 ? 2.076 -26.024 -31.912 1.00 32.81 530 TYR A CA 1
ATOM 4099 C C . TYR A 1 567 ? 2.204 -26.585 -30.521 1.00 31.93 530 TYR A C 1
ATOM 4100 O O . TYR A 1 567 ? 3.291 -26.885 -30.085 1.00 34.98 530 TYR A O 1
ATOM 4109 N N . THR A 1 568 ? 1.097 -26.620 -29.787 1.00 32.39 531 THR A N 1
ATOM 4110 C CA . THR A 1 568 ? 1.173 -26.905 -28.384 1.00 32.02 531 THR A CA 1
ATOM 4111 C C . THR A 1 568 ? 1.727 -28.310 -28.023 1.00 34.51 531 THR A C 1
ATOM 4112 O O . THR A 1 568 ? 2.449 -28.410 -27.032 1.00 34.97 531 THR A O 1
ATOM 4116 N N . PRO A 1 569 ? 1.439 -29.334 -28.846 1.00 37.48 532 PRO A N 1
ATOM 4117 C CA . PRO A 1 569 ? 1.894 -30.675 -28.396 1.00 38.98 532 PRO A CA 1
ATOM 4118 C C . PRO A 1 569 ? 3.381 -30.721 -28.112 1.00 41.00 532 PRO A C 1
ATOM 4119 O O . PRO A 1 569 ? 3.818 -31.487 -27.239 1.00 42.94 532 PRO A O 1
ATOM 4123 N N . THR A 1 570 ? 4.172 -29.919 -28.823 1.00 41.22 533 THR A N 1
ATOM 4124 C CA . THR A 1 570 ? 5.631 -29.991 -28.694 1.00 41.41 533 THR A CA 1
ATOM 4125 C C . THR A 1 570 ? 6.293 -28.655 -28.329 1.00 40.96 533 THR A C 1
ATOM 4126 O O . THR A 1 570 ? 7.494 -28.464 -28.520 1.00 40.33 533 THR A O 1
ATOM 4130 N N . GLN A 1 571 ? 5.514 -27.764 -27.723 1.00 40.10 534 GLN A N 1
ATOM 4131 C CA . GLN A 1 571 ? 6.053 -26.506 -27.234 1.00 38.57 534 GLN A CA 1
ATOM 4132 C C . GLN A 1 571 ? 7.114 -26.736 -26.151 1.00 38.20 534 GLN A C 1
ATOM 4133 O O . GLN A 1 571 ? 7.024 -27.692 -25.342 1.00 39.85 534 GLN A O 1
ATOM 4139 N N . LEU A 1 572 ? 8.116 -25.876 -26.111 1.00 36.62 535 LEU A N 1
ATOM 4140 C CA . LEU A 1 572 ? 9.127 -25.890 -25.040 1.00 36.47 535 LEU A CA 1
ATOM 4141 C C . LEU A 1 572 ? 8.541 -25.436 -23.717 1.00 36.70 535 LEU A C 1
ATOM 4142 O O . LEU A 1 572 ? 8.993 -25.852 -22.673 1.00 37.57 535 LEU A O 1
ATOM 4147 N N . PHE A 1 573 ? 7.538 -24.539 -23.760 1.00 35.35 536 PHE A N 1
ATOM 4148 C CA . PHE A 1 573 ? 6.960 -23.960 -22.547 1.00 33.87 536 PHE A CA 1
ATOM 4149 C C . PHE A 1 573 ? 5.462 -23.968 -22.559 1.00 32.52 536 PHE A C 1
ATOM 4150 O O . PHE A 1 573 ? 4.829 -23.615 -23.564 1.00 33.38 536 PHE A O 1
ATOM 4158 N N . ALA A 1 574 ? 4.899 -24.434 -21.453 1.00 32.12 537 ALA A N 1
ATOM 4159 C CA . ALA A 1 574 ? 3.475 -24.465 -21.275 1.00 32.42 537 ALA A CA 1
ATOM 4160 C C . ALA A 1 574 ? 3.103 -23.104 -20.679 1.00 30.74 537 ALA A C 1
ATOM 4161 O O . ALA A 1 574 ? 3.956 -22.405 -20.116 1.00 32.02 537 ALA A O 1
ATOM 4163 N N . GLU A 1 575 ? 1.826 -22.796 -20.780 1.00 31.94 538 GLU A N 1
ATOM 4164 C CA . GLU A 1 575 ? 1.199 -21.742 -20.007 1.00 31.42 538 GLU A CA 1
ATOM 4165 C C . GLU A 1 575 ? 1.544 -21.906 -18.533 1.00 31.90 538 GLU A C 1
ATOM 4166 O O . GLU A 1 575 ? 1.464 -23.010 -17.967 1.00 31.98 538 GLU A O 1
ATOM 4172 N N . ASP A 1 576 ? 1.965 -20.829 -17.898 1.00 30.03 539 ASP A N 1
ATOM 4173 C CA . ASP A 1 576 ? 2.397 -20.890 -16.507 1.00 30.67 539 ASP A CA 1
ATOM 4174 C C . ASP A 1 576 ? 1.927 -19.631 -15.769 1.00 28.90 539 ASP A C 1
ATOM 4175 O O . ASP A 1 576 ? 2.471 -19.245 -14.775 1.00 30.53 539 ASP A O 1
ATOM 4180 N N . ASP A 1 577 ? 0.837 -19.076 -16.262 1.00 27.64 540 ASP A N 1
ATOM 4181 C CA . ASP A 1 577 ? 0.182 -17.982 -15.615 1.00 27.72 540 ASP A CA 1
ATOM 4182 C C . ASP A 1 577 ? -1.254 -17.941 -16.044 1.00 26.30 540 ASP A C 1
ATOM 4183 O O . ASP A 1 577 ? -1.789 -18.925 -16.536 1.00 27.00 540 ASP A O 1
ATOM 4188 N N . SER A 1 578 ? -1.936 -16.821 -15.832 1.00 25.63 541 SER A N 1
ATOM 4189 C CA . SER A 1 578 ? -3.354 -16.761 -16.104 1.00 25.29 541 SER A CA 1
ATOM 4190 C C . SER A 1 578 ? -3.713 -16.844 -17.614 1.00 25.37 541 SER A C 1
ATOM 4191 O O . SER A 1 578 ? -4.858 -17.058 -17.960 1.00 25.33 541 SER A O 1
ATOM 4194 N N . GLY A 1 579 ? -2.754 -16.586 -18.475 1.00 26.42 542 GLY A N 1
ATOM 4195 C CA . GLY A 1 579 ? -2.972 -16.571 -19.902 1.00 26.86 542 GLY A CA 1
ATOM 4196 C C . GLY A 1 579 ? -3.084 -15.184 -20.492 1.00 28.70 542 GLY A C 1
ATOM 4197 O O . GLY A 1 579 ? -2.924 -15.023 -21.737 1.00 31.34 542 GLY A O 1
ATOM 4198 N N . ILE A 1 580 ? -3.293 -14.166 -19.649 1.00 28.09 543 ILE A N 1
ATOM 4199 C CA . ILE A 1 580 ? -3.553 -12.829 -20.200 1.00 27.84 543 ILE A CA 1
ATOM 4200 C C . ILE A 1 580 ? -2.388 -11.949 -19.918 1.00 29.01 543 ILE A C 1
ATOM 4201 O O . ILE A 1 580 ? -1.343 -12.446 -19.407 1.00 31.21 543 ILE A O 1
#

Secondary structure (DSSP, 8-state):
-B--BTTBTTEEBTEETTS-TTT------EEEEEEEEEEEEE-SSSB-EEEEEETTBSS---EEEETTPEEEEEEEE--SS--B-EEETT---TT-GGGS--BTTTBPPBPTT-EEEEEEE----EEEEEEE-STTGGGGT-EEEEEEE---SS--SEEEEEEEEEEE-SS-HHHHHHHHTTS-PPPBSEEE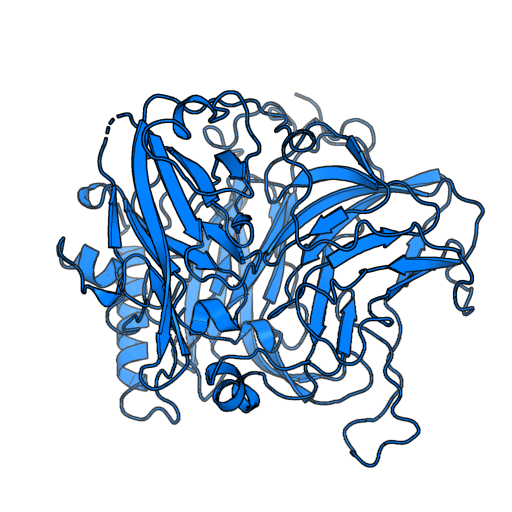ETTB-----TT---TTB-------EEE--TT-EEEEEEEE--SS--EEEEETT--EEEEEETTEEEEEEEESSEEE-TT-EEEEEEE--SPSSEEEEE----TTTS-BTTGGG-EEEEESSTT--PPP-PPPPPP---S--S-GGG--BSS--B--SEEEEEEEEEEEESSSEEEEETTB-----TTS-HHHHHHTT-----GGG-EEEE----EEEEEEEE-SSS---EEEEESS--EEEEEEESS---TTTSGGG---BS--EESEEEE-TTSEEEEEEES-S-EEEEEEE-SHHHHHTT-EEEEEESGGG----HHHHHHHHHHHHHHHHHGGG-SS---S---

B-factor: mean 29.29, std 6.92, range [17.52, 59.21]